Protein AF-A0A0K1F2P4-F1 (afdb_monomer_lite)

pLDDT: mean 75.53, std 18.27, range [27.52, 98.56]

Foldseek 3Di:
DLLVVLHADEEEAEAPPQDPVNLVVVQVVNVVNVHGYHYDYPVQCVQCVVVPPAPPDDADADPQPLLFHPVFDDHPDPDDTPVNQLVQQLCLLPDCPVLQVVQFDDPFQCADDDDDGNCCRAAVLLADCPVVGSPVVLRQKGFNDWDWAAQPPDDPDIWIWTWIDDDLEIEIHTEDDPPPCVVVVCLVPPPPSLLSNLVVLLVVLVVCLVPRLVVPGAYEYEHAASRLQSLLSSLLSNVVVVSLVRHQAREYELYAAQQQDPCLVPDPVSRVCVVSLVSLLVSCVVRVRQEYEFEFLSQRNLGYDRSHRYHYHHQDLVQLVVLLPDCPDPPDPPCQLVNSCVRRNNRNVVNCVVSVPDSVSDPRSSCSRTRHSNSRRYGPPPD

Sequence (383 aa):
MARERRIAIYTFVLGGDVGDARHRELEAMSLDAGGKCCRGSQDDLAGYTGIMLGETVDYATDSNEDGISDPCSSEGRREVDSRTLAIFSALSYEDGTEAMRRSGFYKEIVGSPPEEKGEKYYFLDGASVKPGGSDDYVRDWVVAEYENIDVPPLIGARFSATVYVHGDDVVLAYRGTSEDPEWLNDLLGGLSNFTLEEPYAKLMALRAARMYAAPRRNVYITGHSLGGYLAQVGAAELIRSGCADKLRRCEYFNGMGLDYGRMSPSLPDQYQHASERELLSGWGARTGGLVLHRIFGDPVSLLGIHSGKIRLYAAADECVRHHKGIDYGAGDWALSAGALALVVGPEPILAAELYGIGWGGGLMTYMWSVHETDSFLHADLRS

Structure (mmCIF, N/CA/C/O backbone):
data_AF-A0A0K1F2P4-F1
#
_entry.id   AF-A0A0K1F2P4-F1
#
loop_
_atom_site.group_PDB
_atom_site.id
_atom_site.type_symbol
_atom_site.label_atom_id
_atom_site.label_alt_id
_atom_site.label_comp_id
_atom_site.label_asym_id
_atom_site.label_entity_id
_atom_site.label_seq_id
_atom_site.pdbx_PDB_ins_code
_atom_site.Cartn_x
_atom_site.Cartn_y
_atom_site.Cartn_z
_atom_site.occupancy
_atom_site.B_iso_or_equiv
_atom_site.auth_seq_id
_atom_site.auth_comp_id
_atom_site.auth_asym_id
_atom_site.auth_atom_id
_atom_site.pdbx_PDB_model_num
ATOM 1 N N . MET A 1 1 ? 18.814 -37.267 -8.571 1.00 56.12 1 MET A N 1
ATOM 2 C CA . MET A 1 1 ? 17.898 -37.030 -7.430 1.00 56.12 1 MET A CA 1
ATOM 3 C C . MET A 1 1 ? 17.205 -35.662 -7.466 1.00 56.12 1 MET A C 1
ATOM 5 O O . MET A 1 1 ? 15.983 -35.657 -7.458 1.00 56.12 1 MET A O 1
ATOM 9 N N . ALA A 1 2 ? 17.906 -34.515 -7.522 1.00 60.84 2 ALA A N 1
ATOM 10 C CA . ALA A 1 2 ? 17.252 -33.188 -7.572 1.00 60.84 2 ALA A CA 1
ATOM 11 C C . ALA A 1 2 ? 16.439 -32.965 -8.866 1.00 60.84 2 ALA A C 1
ATOM 13 O O . ALA A 1 2 ? 15.245 -32.682 -8.807 1.00 60.84 2 ALA A O 1
ATOM 14 N N . ARG A 1 3 ? 17.048 -33.238 -10.028 1.00 55.31 3 ARG A N 1
ATOM 15 C CA . ARG A 1 3 ? 16.399 -33.167 -11.349 1.00 55.31 3 ARG A CA 1
ATOM 16 C C . ARG A 1 3 ? 15.158 -34.060 -11.471 1.00 55.31 3 ARG A C 1
ATOM 18 O O . ARG A 1 3 ? 14.129 -33.639 -11.983 1.00 55.31 3 ARG A O 1
ATOM 25 N N . GLU A 1 4 ? 15.231 -35.283 -10.948 1.00 68.62 4 GLU A N 1
ATOM 26 C CA . GLU A 1 4 ? 14.116 -36.250 -10.945 1.00 68.62 4 GLU A CA 1
ATOM 27 C C . GLU A 1 4 ? 12.945 -35.793 -10.063 1.00 68.62 4 GLU A C 1
ATOM 29 O O . GLU A 1 4 ? 11.807 -36.188 -10.295 1.00 68.62 4 GLU A O 1
ATOM 34 N N . ARG A 1 5 ? 13.219 -34.940 -9.069 1.00 68.69 5 ARG A N 1
ATOM 35 C CA . ARG A 1 5 ? 12.223 -34.330 -8.179 1.00 68.69 5 ARG A CA 1
ATOM 36 C C . ARG A 1 5 ? 11.827 -32.911 -8.600 1.00 68.69 5 ARG A C 1
ATOM 38 O O . ARG A 1 5 ? 11.120 -32.258 -7.845 1.00 68.69 5 ARG A O 1
ATOM 45 N N . ARG A 1 6 ? 12.260 -32.449 -9.783 1.00 72.44 6 ARG A N 1
ATOM 46 C CA . ARG A 1 6 ? 12.026 -31.087 -10.307 1.00 72.44 6 ARG A CA 1
ATOM 47 C C . ARG A 1 6 ? 12.511 -29.969 -9.370 1.00 72.44 6 ARG A C 1
ATOM 49 O O . ARG A 1 6 ? 11.897 -28.914 -9.294 1.00 72.44 6 ARG A O 1
ATOM 56 N N . ILE A 1 7 ? 13.614 -30.197 -8.662 1.00 59.91 7 ILE A N 1
ATOM 57 C CA . ILE A 1 7 ? 14.232 -29.195 -7.786 1.00 59.91 7 ILE A CA 1
ATOM 58 C C . ILE A 1 7 ? 15.403 -28.554 -8.534 1.00 59.91 7 ILE A C 1
ATOM 60 O O . ILE A 1 7 ? 16.379 -29.246 -8.832 1.00 59.91 7 ILE A O 1
ATOM 64 N N . ALA A 1 8 ? 15.311 -27.248 -8.799 1.00 65.44 8 ALA A N 1
ATOM 65 C CA . ALA A 1 8 ? 16.404 -26.450 -9.352 1.00 65.44 8 ALA A CA 1
ATOM 66 C C . ALA A 1 8 ? 17.358 -25.989 -8.241 1.00 65.44 8 ALA A C 1
ATOM 68 O O . ALA A 1 8 ? 16.919 -25.553 -7.178 1.00 65.44 8 ALA A O 1
ATOM 69 N N . ILE A 1 9 ? 18.669 -26.082 -8.482 1.00 68.00 9 ILE A N 1
ATOM 70 C CA . ILE A 1 9 ? 19.700 -25.690 -7.510 1.00 68.00 9 ILE A CA 1
ATOM 71 C C . ILE A 1 9 ? 20.445 -24.469 -8.038 1.00 68.00 9 ILE A C 1
ATOM 73 O O . ILE A 1 9 ? 21.144 -24.555 -9.044 1.00 68.00 9 ILE A O 1
ATOM 77 N N . TYR A 1 10 ? 20.329 -23.348 -7.329 1.00 69.94 10 TYR A N 1
ATOM 78 C CA . TYR A 1 10 ? 21.096 -22.134 -7.597 1.00 69.94 10 TYR A CA 1
ATOM 79 C C . TYR A 1 10 ? 22.286 -22.053 -6.644 1.00 69.94 10 TYR A C 1
ATOM 81 O O . TYR A 1 10 ? 22.150 -22.320 -5.450 1.00 69.94 10 TYR A O 1
ATOM 89 N N . THR A 1 11 ? 23.471 -21.725 -7.155 1.00 74.12 11 THR A N 1
ATOM 90 C CA . THR A 1 11 ? 24.699 -21.693 -6.349 1.00 74.12 11 THR A CA 1
ATOM 91 C C . THR A 1 11 ? 25.454 -20.390 -6.540 1.00 74.12 11 THR A C 1
ATOM 93 O O . THR A 1 11 ? 25.727 -19.972 -7.660 1.00 74.12 11 THR A O 1
ATOM 96 N N . PHE A 1 12 ? 25.803 -19.757 -5.422 1.00 72.25 12 PHE A N 1
ATOM 97 C CA . PHE A 1 12 ? 26.573 -18.521 -5.382 1.00 72.25 12 PHE A CA 1
ATOM 98 C C . PHE A 1 12 ? 27.922 -18.819 -4.739 1.00 72.25 12 PHE A C 1
ATOM 100 O O . PHE A 1 12 ? 28.003 -19.141 -3.553 1.00 72.25 12 PHE A O 1
ATOM 107 N N . VAL A 1 13 ? 28.981 -18.768 -5.541 1.00 71.69 13 VAL A N 1
ATOM 108 C CA . VAL A 1 13 ? 30.354 -19.011 -5.097 1.00 71.69 13 VAL A CA 1
ATOM 109 C C . VAL A 1 13 ? 30.987 -17.673 -4.748 1.00 71.69 13 VAL A C 1
ATOM 111 O O . VAL A 1 13 ? 31.185 -16.838 -5.631 1.00 71.69 13 VAL A O 1
ATOM 114 N N . LEU A 1 14 ? 31.286 -17.476 -3.463 1.00 68.75 14 LEU A N 1
ATOM 115 C CA . LEU A 1 14 ? 31.708 -16.185 -2.926 1.00 68.75 14 LEU A CA 1
ATOM 116 C C . LEU A 1 14 ? 33.140 -16.205 -2.423 1.00 68.75 14 LEU A C 1
ATOM 118 O O . LEU A 1 14 ? 33.539 -17.106 -1.686 1.00 68.75 14 LEU A O 1
ATOM 122 N N . GLY A 1 15 ? 33.875 -15.157 -2.788 1.00 62.34 15 GLY A N 1
ATOM 123 C CA . GLY A 1 15 ? 35.246 -14.940 -2.342 1.00 62.34 15 GLY A CA 1
ATOM 124 C C . GLY A 1 15 ? 36.280 -15.796 -3.081 1.00 62.34 15 GLY A C 1
ATOM 125 O O . GLY A 1 15 ? 35.965 -16.673 -3.888 1.00 62.34 15 GLY A O 1
ATOM 126 N N . GLY A 1 16 ? 37.555 -15.506 -2.818 1.00 63.25 16 GLY A N 1
ATOM 127 C CA . GLY A 1 16 ? 38.694 -16.177 -3.457 1.00 63.25 16 GLY A CA 1
ATOM 128 C C . GLY A 1 16 ? 39.002 -17.577 -2.914 1.00 63.25 16 GLY A C 1
ATOM 129 O O . GLY A 1 16 ? 39.825 -18.281 -3.494 1.00 63.25 16 GLY A O 1
ATOM 130 N N . ASP A 1 17 ? 38.342 -17.996 -1.832 1.00 66.75 17 ASP A N 1
ATOM 131 C CA . ASP A 1 17 ? 38.653 -19.241 -1.115 1.00 66.75 17 ASP A CA 1
ATOM 132 C C . ASP A 1 17 ? 38.152 -20.502 -1.837 1.00 66.75 17 ASP A C 1
ATOM 134 O O . ASP A 1 17 ? 38.602 -21.620 -1.564 1.00 66.75 17 ASP A O 1
ATOM 138 N N . VAL A 1 18 ? 37.235 -20.346 -2.798 1.00 71.44 18 VAL A N 1
ATOM 139 C CA . VAL A 1 18 ? 36.788 -21.444 -3.658 1.00 71.44 18 VAL A CA 1
ATOM 140 C C . VAL A 1 18 ? 37.646 -21.477 -4.918 1.00 71.44 18 VAL A C 1
ATOM 142 O O . VAL A 1 18 ? 37.437 -20.725 -5.871 1.00 71.44 18 VAL A O 1
ATOM 145 N N . GLY A 1 19 ? 38.618 -22.389 -4.921 1.00 75.88 19 GLY A N 1
ATOM 146 C CA . GLY A 1 19 ? 39.468 -22.637 -6.083 1.00 75.88 19 GLY A CA 1
ATOM 147 C C . GLY A 1 19 ? 38.680 -23.112 -7.311 1.00 75.88 19 GLY A C 1
ATOM 148 O O . GLY A 1 19 ? 37.626 -23.741 -7.201 1.00 75.88 19 GLY A O 1
ATOM 149 N N . ASP A 1 20 ? 39.230 -22.867 -8.502 1.00 79.62 20 ASP A N 1
ATOM 150 C CA . ASP A 1 20 ? 38.546 -23.068 -9.792 1.00 79.62 20 ASP A CA 1
ATOM 151 C C . ASP A 1 20 ? 38.075 -24.503 -10.061 1.00 79.62 20 ASP A C 1
ATOM 153 O O . ASP A 1 20 ? 37.143 -24.726 -10.833 1.00 79.62 20 ASP A O 1
ATOM 157 N N . ALA A 1 21 ? 38.730 -25.498 -9.460 1.00 84.00 21 ALA A N 1
ATOM 158 C CA . ALA A 1 21 ? 38.289 -26.888 -9.547 1.00 84.00 21 ALA A CA 1
ATOM 159 C C . ALA A 1 21 ? 36.949 -27.089 -8.824 1.00 84.00 21 ALA A C 1
ATOM 161 O O . ALA A 1 21 ? 36.008 -27.625 -9.400 1.00 84.00 21 ALA A O 1
ATOM 162 N N . ARG A 1 22 ? 36.834 -26.565 -7.599 1.00 81.25 22 ARG A N 1
ATOM 163 C CA . ARG A 1 22 ? 35.622 -26.671 -6.783 1.00 81.25 22 ARG A CA 1
ATOM 164 C C . ARG A 1 22 ? 34.491 -25.795 -7.324 1.00 81.25 22 ARG A C 1
ATOM 166 O O . ARG A 1 22 ? 33.339 -26.203 -7.269 1.00 81.25 22 ARG A O 1
ATOM 173 N N . HIS A 1 23 ? 34.808 -24.636 -7.904 1.00 79.88 23 HIS A N 1
ATOM 174 C CA . HIS A 1 23 ? 33.816 -23.835 -8.628 1.00 79.88 23 HIS A CA 1
ATOM 175 C C . HIS A 1 23 ? 33.177 -24.631 -9.773 1.00 79.88 23 HIS A C 1
ATOM 177 O O . HIS A 1 23 ? 31.959 -24.683 -9.874 1.00 79.88 23 HIS A O 1
ATOM 183 N N . ARG A 1 24 ? 33.991 -25.283 -10.614 1.00 83.38 24 ARG A N 1
ATOM 184 C CA . ARG A 1 24 ? 33.490 -26.081 -11.745 1.00 83.38 24 ARG A CA 1
ATOM 185 C C . ARG A 1 24 ? 32.630 -27.264 -11.304 1.00 83.38 24 ARG A C 1
ATOM 187 O O . ARG A 1 24 ? 31.667 -27.596 -11.986 1.00 83.38 24 ARG A O 1
ATOM 194 N N . GLU A 1 25 ? 32.954 -27.883 -10.171 1.00 87.31 25 GLU A N 1
ATOM 195 C CA . GLU A 1 25 ? 32.115 -28.933 -9.579 1.00 87.31 25 GLU A CA 1
ATOM 196 C C . GLU A 1 25 ? 30.745 -28.391 -9.152 1.00 87.31 25 GLU A C 1
ATOM 198 O O . GLU A 1 25 ? 29.719 -28.975 -9.497 1.00 87.31 25 GLU A O 1
ATOM 203 N N . LEU A 1 26 ? 30.723 -27.253 -8.453 1.00 81.94 26 LEU A N 1
ATOM 204 C CA . LEU A 1 26 ? 29.487 -26.605 -8.011 1.00 81.94 26 LEU A CA 1
ATOM 205 C C . LEU A 1 26 ? 28.633 -26.149 -9.200 1.00 81.94 26 LEU A C 1
ATOM 207 O O . LEU A 1 26 ? 27.436 -26.415 -9.229 1.00 81.94 26 LEU A O 1
ATOM 211 N N . GLU A 1 27 ? 29.258 -25.553 -10.212 1.00 83.00 27 GLU A N 1
ATOM 212 C CA . GLU A 1 27 ? 28.601 -25.134 -11.448 1.00 83.00 27 GLU A CA 1
ATOM 213 C C . GLU A 1 27 ? 27.950 -26.308 -12.182 1.00 83.00 27 GLU A C 1
ATOM 215 O O . GLU A 1 27 ? 26.775 -26.238 -12.545 1.00 83.00 27 GLU A O 1
ATOM 220 N N . ALA A 1 28 ? 28.671 -27.421 -12.336 1.00 85.81 28 ALA A N 1
ATOM 221 C CA . ALA A 1 28 ? 28.128 -28.621 -12.962 1.00 85.81 28 ALA A CA 1
ATOM 222 C C . ALA A 1 28 ? 26.924 -29.183 -12.188 1.00 85.81 28 ALA A C 1
ATOM 224 O O . ALA A 1 28 ? 25.943 -29.602 -12.802 1.00 85.81 28 ALA A O 1
ATOM 225 N N . MET A 1 29 ? 26.965 -29.156 -10.852 1.00 83.69 29 MET A N 1
ATOM 226 C CA . MET A 1 29 ? 25.852 -29.604 -10.010 1.00 83.69 29 MET A CA 1
ATOM 227 C C . MET A 1 29 ? 24.610 -28.717 -10.153 1.00 83.69 29 MET A C 1
ATOM 229 O O . MET A 1 29 ? 23.500 -29.241 -10.269 1.00 83.69 29 MET A O 1
ATOM 233 N N . SER A 1 30 ? 24.778 -27.392 -10.154 1.00 76.88 30 SER A N 1
ATOM 234 C CA . SER A 1 30 ? 23.670 -26.445 -10.333 1.00 76.88 30 SER A CA 1
ATOM 235 C C . SER A 1 30 ? 23.017 -26.613 -11.703 1.00 76.88 30 SER A C 1
ATOM 237 O O . SER A 1 30 ? 21.793 -26.702 -11.798 1.00 76.88 30 SER A O 1
ATOM 239 N N . LEU A 1 31 ? 23.834 -26.715 -12.757 1.00 75.62 31 LEU A N 1
ATOM 240 C CA . LEU A 1 31 ? 23.361 -26.858 -14.134 1.00 75.62 31 LEU A CA 1
ATOM 241 C C . LEU A 1 31 ? 22.673 -28.209 -14.374 1.00 75.62 31 LEU A C 1
ATOM 243 O O . LEU A 1 31 ? 21.629 -28.247 -15.024 1.00 75.62 31 LEU A O 1
ATOM 247 N N . ASP A 1 32 ? 23.190 -29.311 -13.818 1.00 82.69 32 ASP A N 1
ATOM 248 C CA . ASP A 1 32 ? 22.543 -30.628 -13.938 1.00 82.69 32 ASP A CA 1
ATOM 249 C C . ASP A 1 32 ? 21.179 -30.674 -13.228 1.00 82.69 32 ASP A C 1
ATOM 251 O O . ASP A 1 32 ? 20.247 -31.338 -13.687 1.00 82.69 32 ASP A O 1
ATOM 255 N N . ALA A 1 33 ? 21.013 -29.904 -12.150 1.00 79.56 33 ALA A N 1
ATOM 256 C CA . ALA A 1 33 ? 19.725 -29.727 -11.484 1.00 79.56 33 ALA A CA 1
ATOM 257 C C . ALA A 1 33 ? 18.775 -28.752 -12.212 1.00 79.56 33 ALA A C 1
ATOM 259 O O . ALA A 1 33 ? 17.640 -28.584 -11.776 1.00 79.56 33 ALA A O 1
ATOM 260 N N . GLY A 1 34 ? 19.201 -28.120 -13.311 1.00 68.44 34 GLY A N 1
ATOM 261 C CA . GLY A 1 34 ? 18.414 -27.122 -14.042 1.00 68.44 34 GLY A CA 1
ATOM 262 C C . GLY A 1 34 ? 18.409 -25.725 -13.408 1.00 68.44 3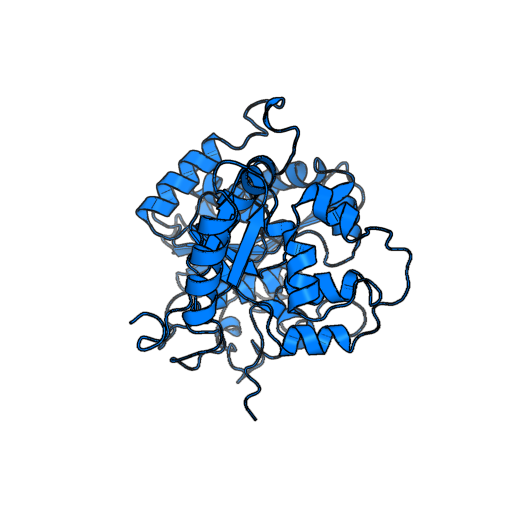4 GLY A C 1
ATOM 263 O O . GLY A 1 34 ? 17.557 -24.912 -13.753 1.00 68.44 34 GLY A O 1
ATOM 264 N N . GLY A 1 35 ? 19.325 -25.445 -12.477 1.00 71.00 35 GLY A N 1
ATOM 265 C CA . GLY A 1 35 ? 19.544 -24.111 -11.912 1.00 71.00 35 GLY A CA 1
ATOM 266 C C . GLY A 1 35 ? 20.753 -23.397 -12.527 1.00 71.00 35 GLY A C 1
ATOM 267 O O . GLY A 1 35 ? 21.210 -23.746 -13.615 1.00 71.00 35 GLY A O 1
ATOM 268 N N . LYS A 1 36 ? 21.270 -22.364 -11.848 1.00 68.69 36 LYS A N 1
ATOM 269 C CA . LYS A 1 36 ? 22.400 -21.533 -12.315 1.00 68.69 36 LYS A CA 1
ATOM 270 C C . LYS A 1 36 ? 23.494 -21.427 -11.254 1.00 68.69 36 LYS A C 1
ATOM 272 O O . LYS A 1 36 ? 23.206 -21.481 -10.060 1.00 68.69 36 LYS A O 1
ATOM 277 N N . CYS A 1 37 ? 24.734 -21.225 -11.690 1.00 66.75 37 CYS A N 1
ATOM 278 C CA . CYS A 1 37 ? 25.862 -20.947 -10.806 1.00 66.75 37 CYS A CA 1
ATOM 279 C C . CYS A 1 37 ? 26.459 -19.575 -11.124 1.00 66.75 37 CYS A C 1
ATOM 281 O O . CYS A 1 37 ? 26.753 -19.280 -12.281 1.00 66.75 37 CYS A O 1
ATOM 283 N N . CYS A 1 38 ? 26.637 -18.752 -10.094 1.00 63.78 38 CYS A N 1
ATOM 284 C CA . CYS A 1 38 ? 27.176 -17.400 -10.190 1.00 63.78 38 CYS A CA 1
ATOM 285 C C . CYS A 1 38 ? 28.412 -17.278 -9.290 1.00 63.78 38 CYS A C 1
ATOM 287 O O . CYS A 1 38 ? 28.400 -17.741 -8.148 1.00 63.78 38 CYS A O 1
ATOM 289 N N . ARG A 1 39 ? 29.473 -16.629 -9.782 1.00 70.19 39 ARG A N 1
ATOM 290 C CA . ARG A 1 39 ? 30.704 -16.361 -9.021 1.00 70.19 39 ARG A CA 1
ATOM 291 C C . ARG A 1 39 ? 30.813 -14.869 -8.731 1.00 70.19 39 ARG A C 1
ATOM 293 O O . ARG A 1 39 ? 30.741 -14.075 -9.663 1.00 70.19 39 ARG A O 1
ATOM 300 N N . GLY A 1 40 ? 31.007 -14.507 -7.467 1.00 61.03 40 GLY A N 1
ATOM 301 C CA . GLY A 1 40 ? 31.125 -13.116 -7.020 1.00 61.03 40 GLY A CA 1
ATOM 302 C C . GLY A 1 40 ? 32.152 -12.947 -5.901 1.00 61.03 40 GLY A C 1
ATOM 303 O O . GLY A 1 40 ? 32.625 -13.923 -5.312 1.00 61.03 40 GLY A O 1
ATOM 304 N N . SER A 1 41 ? 32.528 -11.707 -5.605 1.00 59.34 41 SER A N 1
ATOM 305 C CA . SER A 1 41 ? 33.348 -11.382 -4.439 1.00 59.34 41 SER A CA 1
ATOM 306 C C . SER A 1 41 ? 32.487 -11.306 -3.171 1.00 59.34 41 SER A C 1
ATOM 308 O O . SER A 1 41 ? 31.267 -11.164 -3.225 1.00 59.34 41 SER A O 1
ATOM 310 N N . GLN A 1 42 ? 33.114 -11.439 -2.001 1.00 53.16 42 GLN A N 1
ATOM 311 C CA . GLN A 1 42 ? 32.410 -11.352 -0.717 1.00 53.16 42 GLN A CA 1
ATOM 312 C C . GLN A 1 42 ? 31.830 -9.945 -0.473 1.00 53.16 42 GLN A C 1
ATOM 314 O O . GLN A 1 42 ? 30.788 -9.819 0.169 1.00 53.16 42 GLN A O 1
ATOM 319 N N . ASP A 1 43 ? 32.459 -8.922 -1.059 1.00 53.69 43 ASP A N 1
ATOM 320 C CA . ASP A 1 43 ? 31.997 -7.531 -1.042 1.00 53.69 43 ASP A CA 1
ATOM 321 C C . ASP A 1 43 ? 30.762 -7.323 -1.926 1.00 53.69 43 ASP A C 1
ATOM 323 O O . ASP A 1 43 ? 29.933 -6.464 -1.628 1.00 53.69 43 ASP A O 1
ATOM 327 N N . ASP A 1 44 ? 30.581 -8.157 -2.957 1.00 51.56 44 ASP A N 1
ATOM 328 C CA . ASP A 1 44 ? 29.376 -8.116 -3.778 1.00 51.56 44 ASP A CA 1
ATOM 329 C C . ASP A 1 44 ? 28.162 -8.556 -2.953 1.00 51.56 44 ASP A C 1
ATOM 331 O O . ASP A 1 44 ? 27.117 -7.932 -3.049 1.00 51.56 44 ASP A O 1
ATOM 335 N N . LEU A 1 45 ? 28.271 -9.566 -2.076 1.00 45.31 45 LEU A N 1
ATOM 336 C CA . LEU A 1 45 ? 27.092 -10.183 -1.450 1.00 45.31 45 LEU A CA 1
ATOM 337 C C . LEU A 1 45 ? 26.534 -9.475 -0.201 1.00 45.31 45 LEU A C 1
ATOM 339 O O . LEU A 1 45 ? 25.418 -9.793 0.219 1.00 45.31 45 LEU A O 1
ATOM 343 N N . ALA A 1 46 ? 27.259 -8.522 0.393 1.00 44.78 46 ALA A N 1
ATOM 344 C CA . ALA A 1 46 ? 26.789 -7.801 1.584 1.00 44.78 46 ALA A CA 1
ATOM 345 C C . ALA A 1 46 ? 25.469 -7.036 1.334 1.00 44.78 46 ALA A C 1
ATOM 347 O O . ALA A 1 46 ? 24.720 -6.790 2.277 1.00 44.78 46 ALA A O 1
ATOM 348 N N . GLY A 1 47 ? 25.155 -6.730 0.067 1.00 42.75 47 GLY A N 1
ATOM 349 C CA . GLY A 1 47 ? 23.876 -6.160 -0.370 1.00 42.75 47 GLY A CA 1
ATOM 350 C C . GLY A 1 47 ? 22.796 -7.169 -0.801 1.00 42.75 47 GLY A C 1
ATOM 351 O O . GLY A 1 47 ? 21.672 -6.752 -1.049 1.00 42.75 47 GLY A O 1
ATOM 352 N N . TYR A 1 48 ? 23.086 -8.476 -0.888 1.00 44.03 48 TYR A N 1
ATOM 353 C CA . TYR A 1 48 ? 22.147 -9.486 -1.421 1.00 44.03 48 TYR A CA 1
ATOM 354 C C . TYR A 1 48 ? 21.646 -10.496 -0.380 1.00 44.03 48 TYR A C 1
ATOM 356 O O . TYR A 1 48 ? 20.770 -11.308 -0.680 1.00 44.03 48 TYR A O 1
ATOM 364 N N . THR A 1 49 ? 22.137 -10.462 0.861 1.00 40.34 49 THR A N 1
ATOM 365 C CA . THR A 1 49 ? 21.605 -11.319 1.938 1.00 40.34 49 THR A CA 1
ATOM 366 C C . THR A 1 49 ? 20.140 -11.007 2.269 1.00 40.34 49 THR A C 1
ATOM 368 O O . THR A 1 49 ? 19.425 -11.905 2.706 1.00 40.34 49 THR A O 1
ATOM 371 N N . GLY A 1 50 ? 19.661 -9.790 1.978 1.00 41.47 50 GLY A N 1
ATOM 372 C CA . GLY A 1 50 ? 18.237 -9.434 2.041 1.00 41.47 50 GLY A CA 1
ATOM 373 C C . GLY A 1 50 ? 17.384 -9.990 0.889 1.00 41.47 50 GLY A C 1
ATOM 374 O O . GLY A 1 50 ? 16.184 -10.170 1.061 1.00 41.47 50 GLY A O 1
ATOM 375 N N . ILE A 1 51 ? 17.996 -10.317 -0.257 1.00 41.81 51 ILE A N 1
ATOM 376 C CA . ILE A 1 51 ? 17.315 -10.799 -1.477 1.00 41.81 51 ILE A CA 1
ATOM 377 C C . ILE A 1 51 ? 17.070 -12.320 -1.412 1.00 41.81 51 ILE A C 1
ATOM 379 O O . ILE A 1 51 ? 16.123 -12.836 -1.994 1.00 41.81 51 ILE A O 1
ATOM 383 N N . MET A 1 52 ? 17.898 -13.049 -0.657 1.00 38.00 52 MET A N 1
ATOM 384 C CA . MET A 1 52 ? 17.944 -14.520 -0.658 1.00 38.00 52 MET A CA 1
ATOM 385 C C . MET A 1 52 ? 17.153 -15.190 0.480 1.00 38.00 52 MET A C 1
ATOM 387 O O . MET A 1 52 ? 17.165 -16.415 0.588 1.00 38.00 52 MET A O 1
ATOM 391 N N . LEU A 1 53 ? 16.496 -14.413 1.350 1.00 41.50 53 LEU A N 1
ATOM 392 C CA . LEU A 1 53 ? 15.765 -14.920 2.526 1.00 41.50 53 LEU A CA 1
ATOM 393 C C . LEU A 1 53 ? 14.233 -14.786 2.421 1.00 41.50 53 LEU A C 1
ATOM 395 O O . LEU A 1 53 ? 13.529 -15.139 3.367 1.00 41.50 53 LEU A O 1
ATOM 399 N N . GLY A 1 54 ? 13.705 -14.314 1.287 1.00 39.72 54 GLY A N 1
ATOM 400 C CA . GLY A 1 54 ? 12.275 -14.397 0.979 1.00 39.72 54 GLY A CA 1
ATOM 401 C C . GLY A 1 54 ? 11.900 -15.798 0.486 1.00 39.72 54 GLY A C 1
ATOM 402 O O . GLY A 1 54 ? 12.657 -16.410 -0.266 1.00 39.72 54 GLY A O 1
ATOM 403 N N . GLU A 1 55 ? 10.738 -16.321 0.892 1.00 35.47 55 GLU A N 1
ATOM 404 C CA . GLU A 1 55 ? 10.166 -17.514 0.251 1.00 35.47 55 GLU A CA 1
ATOM 405 C C . GLU A 1 55 ? 10.043 -17.253 -1.259 1.00 35.47 55 GLU A C 1
ATOM 407 O O . GLU A 1 55 ? 9.317 -16.355 -1.683 1.00 35.47 55 GLU A O 1
ATOM 412 N N . THR A 1 56 ? 10.762 -18.027 -2.074 1.00 34.56 56 THR A N 1
ATOM 413 C CA . THR A 1 56 ? 10.555 -18.083 -3.524 1.00 34.56 56 THR A CA 1
ATOM 414 C C . THR A 1 56 ? 9.261 -18.857 -3.771 1.00 34.56 56 THR A C 1
ATOM 416 O O . THR A 1 56 ? 9.236 -20.074 -3.584 1.00 34.56 56 THR A O 1
ATOM 419 N N . VAL A 1 57 ? 8.177 -18.162 -4.120 1.00 38.75 57 VAL A N 1
ATOM 420 C CA . VAL A 1 57 ? 6.880 -18.786 -4.423 1.00 38.75 57 VAL A CA 1
ATOM 421 C C . VAL A 1 57 ? 6.741 -18.963 -5.935 1.00 38.75 57 VAL A C 1
ATOM 423 O O . VAL A 1 57 ? 7.079 -18.064 -6.692 1.00 38.75 57 VAL A O 1
ATOM 426 N N . ASP A 1 58 ? 6.294 -20.146 -6.359 1.00 36.59 58 ASP A N 1
ATOM 427 C CA . ASP A 1 58 ? 6.089 -20.541 -7.759 1.00 36.59 58 ASP A CA 1
ATOM 428 C C . ASP A 1 58 ? 5.036 -19.650 -8.460 1.00 36.59 58 ASP A C 1
ATOM 430 O O . ASP A 1 58 ? 3.990 -19.344 -7.891 1.00 36.59 58 ASP A O 1
ATOM 434 N N . TYR A 1 59 ? 5.329 -19.219 -9.690 1.00 45.97 59 TYR A N 1
ATOM 435 C CA . TYR A 1 59 ? 4.866 -17.957 -10.295 1.00 45.97 59 TYR A CA 1
ATOM 436 C C . TYR A 1 59 ? 3.726 -18.093 -11.333 1.00 45.97 59 TYR A C 1
ATOM 438 O O . TYR A 1 59 ? 3.573 -17.212 -12.174 1.00 45.97 59 TYR A O 1
ATOM 446 N N . ALA A 1 60 ? 2.950 -19.186 -11.351 1.00 41.34 60 ALA A N 1
ATOM 447 C CA . ALA A 1 60 ? 2.034 -19.454 -12.478 1.00 41.34 60 ALA A CA 1
ATOM 448 C C . ALA A 1 60 ? 0.712 -20.198 -12.167 1.00 41.34 60 ALA A C 1
ATOM 450 O O . ALA A 1 60 ? 0.098 -20.724 -13.103 1.00 41.34 60 ALA A O 1
ATOM 451 N N . THR A 1 61 ? 0.247 -20.270 -10.910 1.00 45.84 61 THR A N 1
ATOM 452 C CA . THR A 1 61 ? -1.021 -20.972 -10.592 1.00 45.84 61 THR A CA 1
ATOM 453 C C . THR A 1 61 ? -1.922 -20.202 -9.618 1.00 45.84 61 THR A C 1
ATOM 455 O O . THR A 1 61 ? -1.435 -19.692 -8.611 1.00 45.84 61 THR A O 1
ATOM 458 N N . ASP A 1 62 ? -3.212 -20.138 -9.978 1.00 50.47 62 ASP A N 1
ATOM 459 C CA . ASP A 1 62 ? -4.413 -19.757 -9.209 1.00 50.47 62 ASP A CA 1
ATOM 460 C C . ASP A 1 62 ? -5.356 -20.991 -9.131 1.00 50.47 62 ASP A C 1
ATOM 462 O O . ASP A 1 62 ? -6.376 -21.086 -9.802 1.00 50.47 62 ASP A O 1
ATOM 466 N N . SER A 1 63 ? -4.917 -22.022 -8.406 1.00 43.06 63 SER A N 1
ATOM 467 C CA . SER A 1 63 ? -5.662 -23.162 -7.842 1.00 43.06 63 SER A CA 1
ATOM 468 C C . SER A 1 63 ? -7.088 -22.889 -7.341 1.00 43.06 63 SER A C 1
ATOM 470 O O . SER A 1 63 ? -7.802 -23.876 -7.162 1.00 43.06 63 SER A O 1
ATOM 472 N N . ASN A 1 64 ? -7.485 -21.645 -7.053 1.00 44.88 64 ASN A N 1
ATOM 473 C CA . ASN A 1 64 ? -8.765 -21.322 -6.416 1.00 44.88 64 ASN A CA 1
ATOM 474 C C . ASN A 1 64 ? -9.675 -20.369 -7.234 1.00 44.88 64 ASN A C 1
ATOM 476 O O . ASN A 1 64 ? -10.853 -20.206 -6.907 1.00 44.88 64 ASN A O 1
ATOM 480 N N . GLU A 1 65 ? -9.146 -19.867 -8.353 1.00 40.88 65 GLU A N 1
ATOM 481 C CA . GLU A 1 65 ? -9.817 -19.106 -9.415 1.00 40.88 65 GLU A CA 1
ATOM 482 C C . GLU A 1 65 ? -10.359 -17.720 -8.994 1.00 40.88 65 GLU A C 1
ATOM 484 O O . GLU A 1 65 ? -11.423 -17.302 -9.459 1.00 40.88 65 GLU A O 1
ATOM 489 N N . ASP A 1 66 ? -9.647 -16.974 -8.138 1.00 37.75 66 ASP A N 1
ATOM 490 C CA . ASP A 1 66 ? -10.084 -15.654 -7.644 1.00 37.75 66 ASP A CA 1
ATOM 491 C C . ASP A 1 66 ? -9.266 -14.438 -8.133 1.00 37.75 66 ASP A C 1
ATOM 493 O O . ASP A 1 66 ? -9.441 -13.308 -7.644 1.00 37.75 66 ASP A O 1
ATOM 497 N N . GLY A 1 67 ? -8.412 -14.659 -9.135 1.00 36.41 67 GLY A N 1
ATOM 498 C CA . GLY A 1 67 ? -7.789 -13.601 -9.928 1.00 36.41 67 GLY A CA 1
ATOM 499 C C . GLY A 1 67 ? -6.537 -12.991 -9.305 1.00 36.41 67 GLY A C 1
ATOM 500 O O . GLY A 1 67 ? -6.053 -11.967 -9.789 1.00 36.41 67 GLY A O 1
ATOM 501 N N . ILE A 1 68 ? -5.995 -13.596 -8.249 1.00 48.81 68 ILE A N 1
ATOM 502 C CA . ILE A 1 68 ? -4.577 -13.484 -7.902 1.00 48.81 68 ILE A CA 1
ATOM 503 C C . ILE A 1 68 ? -3.982 -14.875 -8.014 1.00 48.81 68 ILE A C 1
ATOM 505 O O . ILE A 1 68 ? -4.674 -15.848 -7.757 1.00 48.81 68 ILE A O 1
ATOM 509 N N . SER A 1 69 ? -2.692 -15.001 -8.337 1.00 44.00 69 SER A N 1
ATOM 510 C CA . SER A 1 69 ? -2.010 -16.282 -8.111 1.00 44.00 69 SER A CA 1
ATOM 511 C C . SER A 1 69 ? -2.393 -16.808 -6.710 1.00 44.00 69 SER A C 1
ATOM 513 O O . SER A 1 69 ? -2.313 -15.987 -5.792 1.00 44.00 6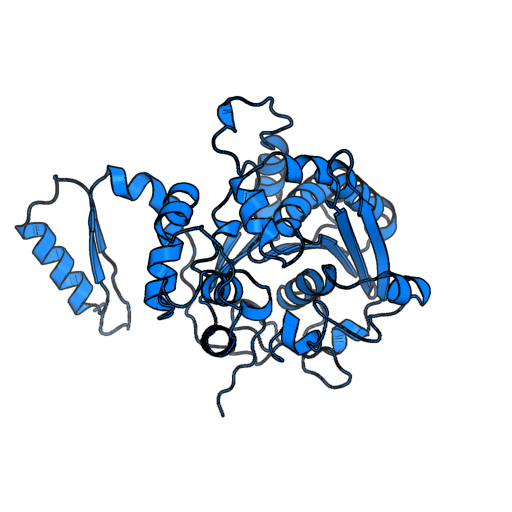9 SER A O 1
ATOM 515 N N . ASP A 1 70 ? -2.713 -18.100 -6.508 1.00 44.66 70 ASP A N 1
ATOM 516 C CA . ASP A 1 70 ? -2.327 -18.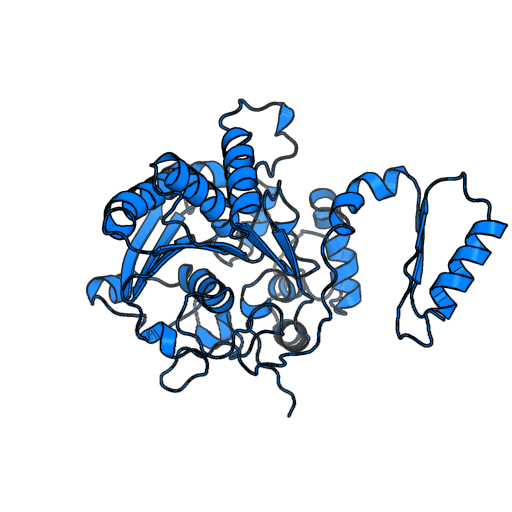861 -5.288 1.00 44.66 70 ASP A CA 1
ATOM 517 C C . ASP A 1 70 ? -2.106 -18.027 -4.022 1.00 44.66 70 ASP A C 1
ATOM 519 O O . ASP A 1 70 ? -2.934 -17.908 -3.118 1.00 44.66 70 ASP A O 1
ATOM 523 N N . PRO A 1 71 ? -0.919 -17.425 -3.949 1.00 39.91 71 PRO A N 1
ATOM 524 C CA . PRO A 1 71 ? -0.507 -16.472 -2.934 1.00 39.91 71 PRO A CA 1
ATOM 525 C C . PRO A 1 71 ? -1.497 -15.429 -2.385 1.00 39.91 71 PRO A C 1
ATOM 527 O O . PRO A 1 71 ? -1.266 -14.997 -1.251 1.00 39.91 71 PRO A O 1
ATOM 530 N N . CYS A 1 72 ? -2.505 -14.948 -3.117 1.00 40.00 72 CYS A N 1
ATOM 531 C CA . CYS A 1 72 ? -3.467 -13.970 -2.579 1.00 40.00 72 CYS A CA 1
ATOM 532 C C . CYS A 1 72 ? -4.923 -14.362 -2.825 1.00 40.00 72 CYS A C 1
ATOM 534 O O . CYS A 1 72 ? -5.809 -13.515 -2.683 1.00 40.00 72 CYS A O 1
ATOM 536 N N . SER A 1 73 ? -5.134 -15.633 -3.146 1.00 42.16 73 SER A N 1
ATOM 537 C CA . SER A 1 73 ? -6.443 -16.176 -3.387 1.00 42.16 73 SER A CA 1
ATOM 538 C C . SER A 1 73 ? -7.047 -16.762 -2.096 1.00 42.16 73 SER A C 1
ATOM 540 O O . SER A 1 73 ? -6.355 -17.392 -1.291 1.00 42.16 73 SER A O 1
ATOM 542 N N . SER A 1 74 ? -8.345 -16.561 -1.840 1.00 43.47 74 SER A N 1
ATOM 543 C CA . SER A 1 74 ? -9.127 -17.335 -0.870 1.00 43.47 74 SER A CA 1
ATOM 544 C C . SER A 1 74 ? -10.499 -17.753 -1.421 1.00 43.47 74 SER A C 1
ATOM 546 O O . SER A 1 74 ? -11.365 -16.924 -1.699 1.00 43.47 74 SER A O 1
ATOM 548 N N . GLU A 1 75 ? -10.724 -19.070 -1.511 1.00 34.53 75 GLU A N 1
ATOM 549 C CA . GLU A 1 75 ? -12.040 -19.639 -1.804 1.00 34.53 75 GLU A CA 1
ATOM 550 C C . GLU A 1 75 ? -13.036 -19.230 -0.714 1.00 34.53 75 GLU A C 1
ATOM 552 O O . GLU A 1 75 ? -12.852 -19.513 0.474 1.00 34.53 75 GLU A O 1
ATOM 557 N N . GLY A 1 76 ? -14.137 -18.598 -1.124 1.00 47.28 76 GLY A N 1
ATOM 558 C CA . GLY A 1 76 ? -15.241 -18.260 -0.227 1.00 47.28 76 GLY A CA 1
ATOM 559 C C . GLY A 1 76 ? -14.985 -17.007 0.612 1.00 47.28 76 GLY A C 1
ATOM 560 O O . GLY A 1 76 ? -15.014 -17.055 1.843 1.00 47.28 76 GLY A O 1
ATOM 561 N N . ARG A 1 77 ? -14.785 -15.862 -0.048 1.00 53.97 77 ARG A N 1
ATOM 562 C CA . ARG A 1 77 ? -14.521 -14.573 0.605 1.00 53.97 77 ARG A CA 1
ATOM 563 C C . ARG A 1 77 ? -15.706 -14.075 1.435 1.00 53.97 77 ARG A C 1
ATOM 565 O O . ARG A 1 77 ? -16.698 -13.561 0.923 1.00 53.97 77 ARG A O 1
ATOM 572 N N . ARG A 1 78 ? -15.581 -14.222 2.754 1.00 52.03 78 ARG A N 1
ATOM 573 C CA . ARG A 1 78 ? -16.390 -13.527 3.773 1.00 52.03 78 ARG A CA 1
ATOM 574 C C . ARG A 1 78 ? -15.558 -12.595 4.660 1.00 52.03 78 ARG A C 1
ATOM 576 O O . ARG A 1 78 ? -16.125 -11.956 5.537 1.00 52.03 78 ARG A O 1
ATOM 583 N N . GLU A 1 79 ? -14.246 -12.526 4.442 1.00 73.50 79 GLU A N 1
ATOM 584 C CA . GLU A 1 79 ? -13.296 -11.739 5.233 1.00 73.50 79 GLU A CA 1
ATOM 585 C C . GLU A 1 79 ? -12.377 -10.930 4.307 1.00 73.50 79 GLU A C 1
ATOM 587 O O . GLU A 1 79 ? -12.139 -11.322 3.166 1.00 73.50 79 GLU A O 1
ATOM 592 N N . VAL A 1 80 ? -11.855 -9.805 4.802 1.00 88.06 80 VAL A N 1
ATOM 593 C CA . VAL A 1 80 ? -10.881 -8.971 4.080 1.00 88.06 80 VAL A CA 1
ATOM 594 C C . VAL A 1 80 ? -9.565 -9.734 3.893 1.00 88.06 80 VAL A C 1
ATOM 596 O O . VAL A 1 80 ? -8.895 -10.092 4.870 1.00 88.06 80 VAL A O 1
ATOM 599 N N . ASP A 1 81 ? -9.178 -9.933 2.637 1.00 87.62 81 ASP A N 1
ATOM 600 C CA . ASP A 1 81 ? -7.957 -10.618 2.214 1.00 87.62 81 ASP A CA 1
ATOM 601 C C . ASP A 1 81 ? -6.951 -9.675 1.529 1.00 87.62 81 ASP A C 1
ATOM 603 O O . ASP A 1 81 ? -7.185 -8.473 1.383 1.00 87.62 81 ASP A O 1
ATOM 607 N N . SER A 1 82 ? -5.803 -10.224 1.117 1.00 88.12 82 SER A N 1
ATOM 608 C CA . SER A 1 82 ? -4.738 -9.457 0.462 1.00 88.12 82 SER A CA 1
ATOM 609 C C . SER A 1 82 ? -5.204 -8.812 -0.845 1.00 88.12 82 SER A C 1
ATOM 611 O O . SER A 1 82 ? -4.779 -7.699 -1.143 1.00 88.12 82 SER A O 1
ATOM 613 N N . ARG A 1 83 ? -6.118 -9.446 -1.598 1.00 86.69 83 ARG A N 1
ATOM 614 C CA . ARG A 1 83 ? -6.700 -8.835 -2.801 1.00 86.69 83 ARG A CA 1
ATOM 615 C C . ARG A 1 83 ? -7.499 -7.592 -2.485 1.00 86.69 83 ARG A C 1
ATOM 617 O O . ARG A 1 83 ? -7.323 -6.559 -3.121 1.00 86.69 83 ARG A O 1
ATOM 624 N N . THR A 1 84 ? -8.365 -7.699 -1.486 1.00 90.50 84 THR A N 1
ATOM 625 C CA . THR A 1 84 ? -9.205 -6.594 -1.038 1.00 90.50 84 THR A CA 1
ATOM 626 C C . THR A 1 84 ? -8.333 -5.406 -0.625 1.00 90.50 84 THR A C 1
ATOM 628 O O . THR A 1 84 ? -8.620 -4.265 -0.984 1.00 90.50 84 THR A O 1
ATOM 631 N N . LEU A 1 85 ? -7.225 -5.667 0.080 1.00 94.38 85 LEU A N 1
ATOM 632 C CA . LEU A 1 85 ? -6.265 -4.631 0.465 1.00 94.38 85 LEU A CA 1
ATOM 633 C C . LEU A 1 85 ? -5.504 -4.054 -0.733 1.00 94.38 85 LEU A C 1
ATOM 635 O O . LEU A 1 85 ? -5.336 -2.839 -0.787 1.00 94.38 85 LEU A O 1
ATOM 639 N N . ALA A 1 86 ? -5.117 -4.873 -1.714 1.00 91.81 86 ALA A N 1
ATOM 640 C CA . ALA A 1 86 ? -4.492 -4.395 -2.948 1.00 91.81 86 ALA A CA 1
ATOM 641 C C . ALA A 1 86 ? -5.420 -3.430 -3.703 1.00 91.81 86 ALA A C 1
ATOM 643 O O . ALA A 1 86 ? -5.014 -2.312 -4.021 1.00 91.81 86 ALA A O 1
ATOM 644 N N . ILE A 1 87 ? -6.691 -3.810 -3.888 1.00 91.50 87 ILE A N 1
ATOM 645 C CA . ILE A 1 87 ? -7.706 -2.974 -4.544 1.00 91.50 87 ILE A CA 1
ATOM 646 C C . ILE A 1 87 ? -7.876 -1.651 -3.793 1.00 91.50 87 ILE A C 1
ATOM 648 O O . ILE A 1 87 ? -7.821 -0.587 -4.402 1.00 91.50 87 ILE A O 1
ATOM 652 N N . PHE A 1 88 ? -8.036 -1.678 -2.466 1.00 95.25 88 PHE A N 1
ATOM 653 C CA . PHE A 1 88 ? -8.187 -0.441 -1.694 1.00 95.25 88 PHE A CA 1
ATOM 654 C C . PHE A 1 88 ? -6.916 0.410 -1.631 1.00 95.25 88 PHE A C 1
ATOM 656 O O . PHE A 1 88 ? -7.026 1.631 -1.505 1.00 95.25 88 PHE A O 1
ATOM 663 N N . SER A 1 89 ? -5.730 -0.195 -1.751 1.00 94.25 89 SER A N 1
ATOM 664 C CA . SER A 1 89 ? -4.477 0.549 -1.893 1.00 94.25 89 SER A CA 1
ATOM 665 C C . SER A 1 89 ? -4.433 1.318 -3.217 1.00 94.25 89 SER A C 1
ATOM 667 O O . SER A 1 89 ? -4.110 2.503 -3.205 1.00 94.25 89 SER A O 1
ATOM 669 N N . ALA A 1 90 ? -4.873 0.707 -4.321 1.00 91.31 90 ALA A N 1
ATOM 670 C CA . ALA A 1 90 ? -4.960 1.354 -5.629 1.00 91.31 90 ALA A CA 1
ATOM 671 C C . ALA A 1 90 ? -6.042 2.448 -5.649 1.00 91.31 90 ALA A C 1
ATOM 673 O O . ALA A 1 90 ? -5.786 3.597 -5.996 1.00 91.31 90 ALA A O 1
ATOM 674 N N . LEU A 1 91 ? -7.240 2.145 -5.141 1.00 92.12 91 LEU A N 1
ATOM 675 C CA . LEU A 1 91 ? -8.341 3.112 -5.070 1.00 92.12 91 LEU A CA 1
ATOM 676 C C . LEU A 1 91 ? -8.084 4.272 -4.100 1.00 92.12 91 LEU A C 1
ATOM 678 O O . LEU A 1 91 ? -8.811 5.259 -4.131 1.00 92.12 91 LEU A O 1
ATOM 682 N N . SER A 1 92 ? -7.059 4.203 -3.245 1.00 92.44 92 SER A N 1
ATOM 683 C CA . SER A 1 92 ? -6.668 5.346 -2.406 1.00 92.44 92 SER A CA 1
ATOM 684 C C . SER A 1 92 ? -6.160 6.552 -3.211 1.00 92.44 92 SER A C 1
ATOM 686 O O . SER A 1 92 ? -6.091 7.656 -2.673 1.00 92.44 92 SER A O 1
ATOM 688 N N . TYR A 1 93 ? -5.841 6.361 -4.494 1.00 88.94 93 TYR A N 1
ATOM 689 C CA . TYR A 1 93 ? -5.472 7.430 -5.421 1.00 88.94 93 TYR A CA 1
ATOM 690 C C . TYR A 1 93 ? -6.685 8.168 -6.012 1.00 88.94 93 TYR A C 1
ATOM 692 O O . TYR A 1 93 ? -6.534 9.291 -6.495 1.00 88.94 93 TYR A O 1
ATOM 700 N N . GLU A 1 94 ? -7.887 7.590 -5.921 1.00 89.00 94 GLU A N 1
ATOM 701 C CA . GLU A 1 94 ? -9.131 8.197 -6.399 1.00 89.00 94 GLU A CA 1
ATOM 702 C C . GLU A 1 94 ? -9.670 9.272 -5.452 1.00 89.00 94 GLU A C 1
ATOM 704 O O . GLU A 1 94 ? -9.635 9.136 -4.224 1.00 89.00 94 GLU A O 1
ATOM 709 N N . ASP A 1 95 ? -10.292 10.311 -6.021 1.00 89.69 95 ASP A N 1
ATOM 710 C CA . ASP A 1 95 ? -10.956 11.346 -5.229 1.00 89.69 95 ASP A CA 1
ATOM 711 C C . ASP A 1 95 ? -12.217 10.800 -4.536 1.00 89.69 95 ASP A C 1
ATOM 713 O O . ASP A 1 95 ? -13.296 10.658 -5.120 1.00 89.69 95 ASP A O 1
ATOM 717 N N . GLY A 1 96 ? -12.084 10.523 -3.238 1.00 90.69 96 GLY A N 1
ATOM 718 C CA . GLY A 1 96 ? -13.151 10.012 -2.383 1.00 90.69 96 GLY A CA 1
ATOM 719 C C . GLY A 1 96 ? -14.240 11.024 -2.023 1.00 90.69 96 GLY A C 1
ATOM 720 O O . GLY A 1 96 ? -15.232 10.626 -1.411 1.00 90.69 96 GLY A O 1
ATOM 721 N N . THR A 1 97 ? -14.118 12.308 -2.383 1.00 92.31 97 THR A N 1
ATOM 722 C CA . THR A 1 97 ? -15.001 13.383 -1.885 1.00 92.31 97 THR A CA 1
ATOM 723 C C . THR A 1 97 ? -16.484 13.106 -2.140 1.00 92.31 97 THR A C 1
ATOM 725 O O . THR A 1 97 ? -17.310 13.174 -1.225 1.00 92.31 97 THR A O 1
ATOM 728 N N . GLU A 1 98 ? -16.846 12.767 -3.378 1.00 92.75 98 GLU A N 1
ATOM 729 C CA . GLU A 1 98 ? -18.247 12.529 -3.743 1.00 92.75 98 GLU A CA 1
ATOM 730 C C . GLU A 1 98 ? -18.767 11.190 -3.193 1.00 92.75 98 GLU A C 1
ATOM 732 O O . GLU A 1 98 ? -19.923 11.100 -2.771 1.00 92.75 98 GLU A O 1
ATOM 737 N N . ALA A 1 99 ? -17.913 10.161 -3.148 1.00 92.88 99 ALA A N 1
ATOM 738 C CA . ALA A 1 99 ? -18.232 8.861 -2.558 1.00 92.88 99 ALA A CA 1
ATOM 739 C C . ALA A 1 99 ? -18.515 8.978 -1.048 1.00 92.88 99 ALA A C 1
ATOM 741 O O . ALA A 1 99 ? -19.539 8.488 -0.563 1.00 92.88 99 ALA A O 1
ATOM 742 N N . MET A 1 100 ? -17.683 9.737 -0.332 1.00 94.38 100 MET A N 1
ATOM 743 C CA . MET A 1 100 ? -17.876 10.069 1.078 1.00 94.38 100 MET A CA 1
ATOM 744 C C . MET A 1 100 ? -19.173 10.853 1.299 1.00 94.38 100 MET A C 1
ATOM 746 O O . MET A 1 100 ? -19.992 10.485 2.145 1.00 94.38 100 MET A O 1
ATOM 750 N N . ARG A 1 101 ? -19.413 11.907 0.502 1.00 92.81 101 ARG A N 1
ATOM 751 C CA . ARG A 1 101 ? -20.601 12.772 0.627 1.00 92.81 101 ARG A CA 1
ATOM 752 C C . ARG A 1 101 ? -21.914 11.999 0.491 1.00 92.81 101 ARG A C 1
ATOM 754 O O . ARG A 1 101 ? -22.902 12.348 1.136 1.00 92.81 101 ARG A O 1
ATOM 761 N N . ARG A 1 102 ? -21.937 10.969 -0.357 1.00 92.19 102 ARG A N 1
ATOM 762 C CA . ARG A 1 102 ? -23.114 10.113 -0.580 1.00 92.19 102 ARG A CA 1
ATOM 763 C C . ARG A 1 102 ? -23.157 8.875 0.318 1.00 92.19 102 ARG A C 1
ATOM 765 O O . ARG A 1 102 ? -24.081 8.081 0.163 1.00 92.19 102 ARG A O 1
ATOM 772 N N . SER A 1 103 ? -22.174 8.705 1.207 1.00 86.62 103 SER A N 1
ATOM 773 C CA . SER A 1 103 ? -22.001 7.513 2.047 1.00 86.62 103 SER A CA 1
ATOM 774 C C . SER A 1 103 ? -22.067 6.218 1.232 1.00 86.62 103 SER A C 1
ATOM 776 O O . SER A 1 103 ? -22.797 5.290 1.572 1.00 86.62 103 SER A O 1
ATOM 778 N N . GLY A 1 104 ? -21.350 6.188 0.109 1.00 90.06 104 GLY A N 1
ATOM 779 C CA . GLY A 1 104 ? -21.341 5.060 -0.817 1.00 90.06 104 GLY A CA 1
ATOM 780 C C . GLY A 1 104 ? -19.952 4.796 -1.381 1.00 90.06 104 GLY A C 1
ATOM 781 O O . GLY A 1 104 ? -18.977 5.438 -1.000 1.00 90.06 104 GLY A O 1
ATOM 782 N N . PHE A 1 105 ? -19.869 3.845 -2.307 1.00 91.81 105 PHE A N 1
ATOM 783 C CA . PHE A 1 105 ? -18.632 3.546 -3.027 1.00 91.81 105 PHE A CA 1
ATOM 784 C C . PHE A 1 105 ? -18.308 4.600 -4.104 1.00 91.81 105 PHE A C 1
ATOM 786 O O . PHE A 1 105 ? -19.032 5.586 -4.259 1.00 91.81 105 PHE A O 1
ATOM 793 N N . TYR A 1 106 ? -17.269 4.412 -4.914 1.00 89.00 106 TYR A N 1
ATOM 794 C CA . TYR A 1 106 ? -17.032 5.230 -6.110 1.00 89.00 106 TYR A CA 1
ATOM 795 C C . TYR A 1 106 ? -18.118 4.989 -7.172 1.00 89.00 106 TYR A C 1
ATOM 797 O O . TYR A 1 106 ? -18.584 3.865 -7.383 1.00 89.00 106 TYR A O 1
ATOM 805 N N . LYS A 1 107 ? -18.612 6.065 -7.804 1.00 82.44 107 LYS A N 1
ATOM 806 C CA . LYS A 1 107 ? -19.581 5.948 -8.915 1.00 82.44 107 LYS A CA 1
ATOM 807 C C . LYS A 1 107 ? -18.855 5.654 -10.223 1.00 82.44 107 LYS A C 1
ATOM 809 O O . LYS A 1 107 ? -19.314 4.823 -11.001 1.00 82.44 107 LYS A O 1
ATOM 814 N N . GLU A 1 108 ? -17.747 6.348 -10.416 1.00 80.44 108 GLU A N 1
ATOM 815 C CA . GLU A 1 108 ? -16.811 6.228 -11.518 1.00 80.44 108 GLU A CA 1
ATOM 816 C C . GLU A 1 108 ? -15.407 6.210 -10.912 1.00 80.44 108 GLU A C 1
ATOM 818 O O . GLU A 1 108 ? -15.192 6.836 -9.874 1.00 80.44 108 GLU A O 1
ATOM 823 N N . ILE A 1 109 ? -14.521 5.433 -11.525 1.00 81.69 109 ILE A N 1
ATOM 824 C CA . ILE A 1 109 ? -13.106 5.301 -11.171 1.00 81.69 109 ILE A CA 1
ATOM 825 C C . ILE A 1 109 ? -12.386 5.810 -12.413 1.00 81.69 109 ILE A C 1
ATOM 827 O O . ILE A 1 109 ? -12.585 5.256 -13.503 1.00 81.69 109 ILE A O 1
ATOM 831 N N . VAL A 1 110 ? -11.687 6.928 -12.274 1.00 74.75 110 VAL A N 1
ATOM 832 C CA . VAL A 1 110 ? -11.188 7.734 -13.391 1.00 74.75 110 VAL A CA 1
ATOM 833 C C . VAL A 1 110 ? -9.723 7.415 -13.690 1.00 74.75 110 VAL A C 1
ATOM 835 O O . VAL A 1 110 ? -9.338 7.484 -14.845 1.00 74.75 110 VAL A O 1
ATOM 838 N N . GLY A 1 111 ? -8.915 7.000 -12.714 1.00 72.69 111 GLY A N 1
ATOM 839 C CA . GLY A 1 111 ? -7.460 6.905 -12.873 1.00 72.69 111 GLY A CA 1
ATOM 840 C C . GLY A 1 111 ? -6.805 8.283 -13.027 1.00 72.69 111 GLY A C 1
ATOM 841 O O . GLY A 1 111 ? -7.377 9.304 -12.629 1.00 72.69 111 GLY A O 1
ATOM 842 N N . SER A 1 112 ? -5.604 8.334 -13.615 1.00 59.56 112 SER A N 1
ATOM 843 C CA . SER A 1 112 ? -4.918 9.611 -13.853 1.00 59.56 112 SER A CA 1
ATOM 844 C C . SER A 1 112 ? -5.468 10.355 -15.084 1.00 59.56 112 SER A C 1
ATOM 846 O O . SER A 1 112 ? -5.708 9.746 -16.134 1.00 59.56 112 SER A O 1
ATOM 848 N N . PRO A 1 113 ? -5.679 11.684 -14.999 1.00 50.28 113 PRO A N 1
ATOM 849 C CA . PRO A 1 113 ? -6.072 12.497 -16.145 1.00 50.28 113 PRO A CA 1
ATOM 850 C C . PRO A 1 113 ? -5.051 12.421 -17.304 1.00 50.28 113 PRO A C 1
ATOM 852 O O . PRO A 1 113 ? -3.851 12.412 -17.045 1.00 50.28 113 PRO A O 1
ATOM 855 N N . PRO A 1 114 ? -5.481 12.495 -18.585 1.00 47.16 114 PRO A N 1
ATOM 856 C CA . PRO A 1 114 ? -6.831 12.865 -19.004 1.00 47.16 114 PRO A CA 1
ATOM 857 C C . PRO A 1 114 ? -7.764 11.719 -19.446 1.00 47.16 114 PRO A C 1
ATOM 859 O O . PRO A 1 114 ? -8.955 11.995 -19.547 1.00 47.16 114 PRO A O 1
ATOM 862 N N . GLU A 1 115 ? -7.323 10.491 -19.753 1.00 52.62 115 GLU A N 1
ATOM 863 C CA . GLU A 1 115 ? -8.163 9.585 -20.579 1.00 52.62 115 GLU A CA 1
ATOM 864 C C . GLU A 1 115 ? -7.980 8.063 -20.379 1.00 52.62 115 GLU A C 1
ATOM 866 O O . GLU A 1 115 ? -8.151 7.296 -21.329 1.00 52.62 115 GLU A O 1
ATOM 871 N N . GLU A 1 116 ? -7.726 7.568 -19.167 1.00 60.00 116 GLU A N 1
ATOM 872 C CA . GLU A 1 116 ? -7.865 6.124 -18.914 1.00 60.00 116 GLU A CA 1
ATOM 873 C C . GLU A 1 116 ? -9.120 5.805 -18.104 1.00 60.00 116 GLU A C 1
ATOM 875 O O . GLU A 1 116 ? -9.654 6.635 -17.387 1.00 60.00 116 GLU A O 1
ATOM 880 N N . LYS A 1 117 ? -9.691 4.610 -18.285 1.00 68.12 117 LYS A N 1
ATOM 881 C CA . LYS A 1 117 ? -10.736 4.135 -17.371 1.00 68.12 117 LYS A CA 1
ATOM 882 C C . LYS A 1 117 ? -10.012 3.592 -16.154 1.00 68.12 117 LYS A C 1
ATOM 884 O O . LYS A 1 117 ? -9.188 2.698 -16.325 1.00 68.12 117 LYS A O 1
ATOM 889 N N . GLY A 1 118 ? -10.366 4.046 -14.958 1.00 72.00 118 GLY A N 1
ATOM 890 C CA . GLY A 1 118 ? -9.625 3.710 -13.746 1.00 72.00 118 GLY A CA 1
ATOM 891 C C . GLY A 1 118 ? -9.482 2.209 -13.467 1.00 72.00 118 GLY A C 1
ATOM 892 O O . GLY A 1 118 ? -8.467 1.793 -12.939 1.00 72.00 118 GLY A O 1
ATOM 893 N N . GLU A 1 119 ? -10.418 1.357 -13.904 1.00 76.19 119 GLU A N 1
ATOM 894 C CA . GLU A 1 119 ? -10.224 -0.103 -13.796 1.00 76.19 119 GLU A CA 1
ATOM 895 C C . GLU A 1 119 ? -9.078 -0.641 -14.656 1.00 76.19 119 GLU A C 1
ATOM 897 O O . GLU A 1 119 ? -8.359 -1.542 -14.240 1.00 76.19 119 GLU A O 1
ATOM 902 N N . LYS A 1 120 ? -8.906 -0.100 -15.863 1.00 76.50 120 LYS A N 1
ATOM 903 C CA . LYS A 1 120 ? -7.791 -0.488 -16.722 1.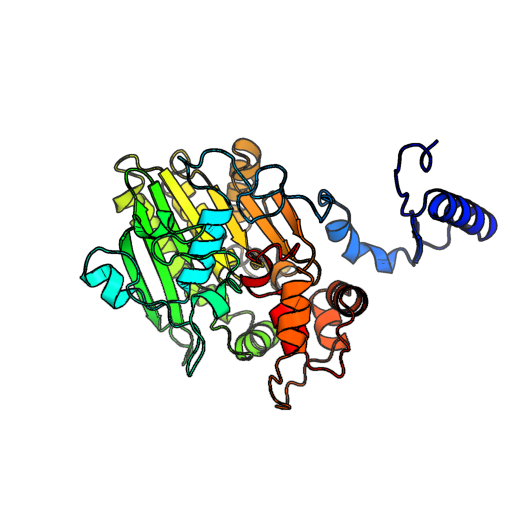00 76.50 120 LYS A CA 1
ATOM 904 C C . LYS A 1 120 ? -6.486 0.073 -16.166 1.00 76.50 120 LYS A C 1
ATOM 906 O O . LYS A 1 120 ? -5.489 -0.627 -16.173 1.00 76.50 120 LYS A O 1
ATOM 911 N N . TYR A 1 121 ? -6.539 1.296 -15.656 1.00 76.12 121 TYR A N 1
ATOM 912 C CA . TYR A 1 121 ? -5.390 1.988 -15.094 1.00 76.12 121 TYR A CA 1
ATOM 913 C C . TYR A 1 121 ? -4.853 1.306 -13.827 1.00 76.12 121 TYR A C 1
ATOM 915 O O . TYR A 1 121 ? -3.670 1.020 -13.733 1.00 76.12 121 TYR A O 1
ATOM 923 N N . TYR A 1 122 ? -5.728 0.982 -12.872 1.00 79.94 122 TYR A N 1
ATOM 924 C CA . TYR A 1 122 ? -5.319 0.398 -11.591 1.00 79.94 122 TYR A CA 1
ATOM 925 C C . TYR A 1 122 ? -5.184 -1.121 -11.607 1.00 79.94 122 TYR A C 1
ATOM 927 O O . TYR A 1 122 ? -4.500 -1.680 -10.750 1.00 79.94 122 TYR A O 1
ATOM 935 N N . PHE A 1 123 ? -5.881 -1.800 -12.521 1.00 80.12 123 PHE A N 1
ATOM 936 C CA . PHE A 1 123 ? -6.030 -3.252 -12.462 1.00 80.12 123 PHE A CA 1
ATOM 937 C C . PHE A 1 123 ? -5.769 -3.960 -13.790 1.00 80.12 123 PHE A C 1
ATOM 939 O O . PHE A 1 123 ? -5.798 -5.179 -13.812 1.00 80.12 123 PHE A O 1
ATOM 946 N N . LEU A 1 124 ? -5.588 -3.263 -14.916 1.00 74.94 124 LEU A N 1
ATOM 947 C CA . LEU A 1 124 ? -5.534 -3.901 -16.243 1.00 74.94 124 LEU A CA 1
ATOM 948 C C . LEU A 1 124 ? -6.668 -4.924 -16.459 1.00 74.94 124 LEU A C 1
ATOM 950 O O . LEU A 1 124 ? -6.450 -6.019 -16.967 1.00 74.94 124 LEU A O 1
ATOM 954 N N . ASP A 1 125 ? -7.881 -4.569 -16.015 1.00 70.12 125 ASP A N 1
ATOM 955 C CA . ASP A 1 125 ? -9.087 -5.417 -16.006 1.00 70.12 125 ASP A CA 1
ATOM 956 C C . ASP A 1 125 ? -9.008 -6.693 -15.139 1.00 70.12 125 ASP A C 1
ATOM 958 O O . ASP A 1 125 ? -9.986 -7.436 -15.051 1.00 70.12 125 ASP A O 1
ATOM 962 N N . GLY A 1 126 ? -7.898 -6.940 -14.446 1.00 71.62 126 GLY A N 1
ATOM 963 C CA . GLY A 1 126 ? -7.738 -8.119 -13.609 1.00 71.62 126 GLY A CA 1
ATOM 964 C C . GLY A 1 126 ? -8.400 -8.020 -12.246 1.00 71.62 126 GLY A C 1
ATOM 965 O O . GLY A 1 126 ? -8.522 -9.054 -11.612 1.00 71.62 126 GLY A O 1
ATOM 966 N N . ALA A 1 127 ? -8.899 -6.849 -11.830 1.00 76.62 127 ALA A N 1
ATOM 967 C CA . ALA A 1 127 ? -9.812 -6.677 -10.697 1.00 76.62 127 ALA A CA 1
ATOM 968 C C . ALA A 1 127 ? -10.989 -5.762 -11.075 1.00 76.62 127 ALA A C 1
ATOM 970 O O . ALA A 1 127 ? -10.981 -4.555 -10.825 1.00 76.62 127 ALA A O 1
ATOM 971 N N . SER A 1 128 ? -12.017 -6.322 -11.720 1.00 80.19 128 SER A N 1
ATOM 972 C CA . SER A 1 128 ? -13.178 -5.524 -12.125 1.00 80.19 128 SER A CA 1
ATOM 973 C C . SER A 1 128 ? -14.147 -5.327 -10.964 1.00 80.19 128 SER A C 1
ATOM 975 O O . SER A 1 128 ? -14.766 -6.267 -10.472 1.00 80.19 128 SER A O 1
ATOM 977 N N . VAL A 1 129 ? -14.330 -4.066 -10.587 1.00 82.94 129 VAL A N 1
ATOM 978 C CA . VAL A 1 129 ? -15.224 -3.591 -9.526 1.00 82.94 129 VAL A CA 1
ATOM 979 C C . VAL A 1 129 ? -16.505 -2.965 -10.093 1.00 82.94 129 VAL A C 1
ATOM 981 O O . VAL A 1 129 ? -17.271 -2.314 -9.376 1.00 82.94 129 VAL A O 1
ATOM 984 N N . LYS A 1 130 ? -16.756 -3.088 -11.401 1.00 83.25 130 LYS A N 1
ATOM 985 C CA . LYS A 1 130 ? -18.049 -2.799 -12.039 1.00 83.25 130 LYS A CA 1
ATOM 986 C C . LYS A 1 130 ? -19.113 -3.805 -11.581 1.00 83.25 130 LYS A C 1
ATOM 988 O O . LYS A 1 130 ? -18.771 -4.911 -11.187 1.00 83.25 130 LYS A O 1
ATOM 993 N N . PRO A 1 131 ? -20.414 -3.461 -11.655 1.00 80.75 131 PRO A N 1
ATOM 994 C CA . PRO A 1 131 ? -21.481 -4.411 -11.340 1.00 80.75 131 PRO A CA 1
ATOM 995 C C . PRO A 1 131 ? -21.354 -5.712 -12.151 1.00 80.75 131 PRO A C 1
ATOM 997 O O . PRO A 1 131 ? -21.342 -5.652 -13.382 1.00 80.75 131 PRO A O 1
ATOM 1000 N N . GLY A 1 132 ? -21.291 -6.860 -11.470 1.00 76.38 132 GLY A N 1
ATOM 1001 C CA . GLY A 1 132 ? -21.091 -8.174 -12.087 1.00 76.38 132 GLY A CA 1
ATOM 1002 C C . GLY A 1 132 ? -19.647 -8.491 -12.502 1.00 76.38 132 GLY A C 1
ATOM 1003 O O . GLY A 1 132 ? -19.445 -9.478 -13.207 1.00 76.38 132 GLY A O 1
ATOM 1004 N N . GLY A 1 133 ? -18.672 -7.655 -12.128 1.00 77.81 133 GLY A N 1
ATOM 1005 C CA . GLY A 1 133 ? -17.238 -7.920 -12.277 1.00 77.81 133 GLY A CA 1
ATOM 1006 C C . GLY A 1 133 ? -16.695 -8.888 -11.217 1.00 77.81 133 GLY A C 1
ATOM 1007 O O . GLY A 1 133 ? -17.394 -9.227 -10.265 1.00 77.81 133 GLY A O 1
ATOM 1008 N N . SER A 1 134 ? -15.443 -9.327 -11.379 1.00 75.19 134 SER A N 1
ATOM 1009 C CA . SER A 1 134 ? -14.774 -10.308 -10.500 1.00 75.19 134 SER A CA 1
ATOM 1010 C C . SER A 1 134 ? -14.688 -9.877 -9.034 1.00 75.19 134 SER A C 1
ATOM 1012 O O . SER A 1 134 ? -14.691 -10.713 -8.136 1.00 75.19 134 SER A O 1
ATOM 1014 N N . ASP A 1 135 ? -14.626 -8.570 -8.794 1.00 82.00 135 ASP A N 1
ATOM 1015 C CA . ASP A 1 135 ? -14.436 -7.960 -7.482 1.00 82.00 135 ASP A CA 1
ATOM 1016 C C . ASP A 1 135 ? -15.545 -6.950 -7.179 1.00 82.00 135 ASP A C 1
ATOM 1018 O O . ASP A 1 135 ? -15.363 -6.004 -6.416 1.00 82.00 135 ASP A O 1
ATOM 1022 N N . ASP A 1 136 ? -16.731 -7.139 -7.762 1.00 82.38 136 ASP A N 1
ATOM 1023 C CA . ASP A 1 136 ? -17.868 -6.239 -7.568 1.00 82.38 136 ASP A CA 1
ATOM 1024 C C . ASP A 1 136 ? -18.347 -6.154 -6.108 1.00 82.38 136 ASP A C 1
ATOM 1026 O O . ASP A 1 136 ? -18.972 -5.163 -5.728 1.00 82.38 136 ASP A O 1
ATOM 1030 N N . TYR A 1 137 ? -17.971 -7.114 -5.262 1.00 82.19 137 TYR A N 1
ATOM 1031 C CA . TYR A 1 137 ? -18.226 -7.095 -3.823 1.00 82.19 137 TYR A CA 1
ATOM 1032 C C . TYR A 1 137 ? -17.604 -5.880 -3.117 1.00 82.19 137 TYR A C 1
ATOM 1034 O O . TYR A 1 137 ? -18.134 -5.429 -2.099 1.00 82.19 137 TYR A O 1
ATOM 1042 N N . VAL A 1 138 ? -16.514 -5.289 -3.635 1.00 87.81 138 VAL A N 1
ATOM 1043 C CA . VAL A 1 138 ? -15.955 -4.069 -3.018 1.00 87.81 138 VAL A CA 1
ATOM 1044 C C . VAL A 1 138 ? -16.916 -2.884 -3.138 1.00 87.81 138 VAL A C 1
ATOM 1046 O O . VAL A 1 138 ? -16.813 -1.928 -2.376 1.00 87.81 138 VAL A O 1
ATOM 1049 N N . ARG A 1 139 ? -17.902 -2.949 -4.042 1.00 87.56 139 ARG A N 1
ATOM 1050 C CA . ARG A 1 139 ? -18.930 -1.911 -4.202 1.00 87.56 139 ARG A CA 1
ATOM 1051 C C . ARG A 1 139 ? -19.911 -1.837 -3.037 1.00 87.56 139 ARG A C 1
ATOM 1053 O O . ARG A 1 139 ? -20.582 -0.813 -2.899 1.00 87.56 139 ARG A O 1
ATOM 1060 N N . ASP A 1 140 ? -20.002 -2.894 -2.231 1.00 89.12 140 ASP A N 1
ATOM 1061 C CA . ASP A 1 140 ? -20.812 -2.909 -1.010 1.00 89.12 140 ASP A CA 1
ATOM 1062 C C . ASP A 1 140 ? -20.140 -2.127 0.130 1.00 89.12 140 ASP A C 1
ATOM 1064 O O . ASP A 1 140 ? -20.779 -1.790 1.131 1.00 89.12 140 ASP A O 1
ATOM 1068 N N . TRP A 1 141 ? -18.860 -1.779 -0.029 1.00 93.62 141 TRP A N 1
ATOM 1069 C CA . TRP A 1 141 ? -18.142 -0.916 0.895 1.00 93.62 141 TRP A CA 1
ATOM 1070 C C . TRP A 1 141 ? -18.512 0.547 0.685 1.00 93.62 141 TRP A C 1
ATOM 1072 O O . TRP A 1 141 ? -18.787 1.012 -0.422 1.00 93.62 141 TRP A O 1
ATOM 1082 N N . VAL A 1 142 ? -18.464 1.313 1.769 1.00 94.19 142 VAL A N 1
ATOM 1083 C CA . VAL A 1 142 ? -18.670 2.761 1.725 1.00 94.19 142 VAL A CA 1
ATOM 1084 C C . VAL A 1 142 ? -17.362 3.484 1.987 1.00 94.19 142 VAL A C 1
ATOM 1086 O O . VAL A 1 142 ? -16.612 3.104 2.888 1.00 94.19 142 VAL A O 1
ATOM 1089 N N . VAL A 1 143 ? -17.110 4.558 1.239 1.00 96.44 143 VAL A N 1
ATOM 1090 C CA . VAL A 1 143 ? -16.093 5.541 1.620 1.00 96.44 143 VAL A CA 1
ATOM 1091 C C . VAL A 1 143 ? -16.656 6.309 2.813 1.00 96.44 143 VAL A C 1
ATOM 1093 O O . VAL A 1 143 ? -17.593 7.093 2.676 1.00 96.44 143 VAL A O 1
ATOM 1096 N N . ALA A 1 144 ? -16.150 6.015 4.006 1.00 94.44 144 ALA A N 1
ATOM 1097 C CA . ALA A 1 144 ? -16.615 6.617 5.252 1.00 94.44 144 ALA A CA 1
ATOM 1098 C C . ALA A 1 144 ? -15.860 7.906 5.580 1.00 94.44 144 ALA A C 1
ATOM 1100 O O . ALA A 1 144 ? -16.453 8.841 6.118 1.00 94.44 144 ALA A O 1
ATOM 1101 N N . GLU A 1 145 ? -14.574 7.955 5.236 1.00 94.69 145 GLU A N 1
ATOM 1102 C CA . GLU A 1 145 ? -13.740 9.147 5.350 1.00 94.69 145 GLU A CA 1
ATOM 1103 C C . GLU A 1 145 ? -12.810 9.262 4.152 1.00 94.69 145 GLU A C 1
ATOM 1105 O O . GLU A 1 145 ? -12.353 8.257 3.605 1.00 94.69 145 GLU A O 1
ATOM 1110 N N . TYR A 1 146 ? -12.499 10.500 3.796 1.00 95.38 146 TYR A N 1
ATOM 1111 C CA . TYR A 1 146 ? -11.490 10.844 2.815 1.00 95.38 146 TYR A CA 1
ATOM 1112 C C . TYR A 1 146 ? -10.825 12.146 3.255 1.00 95.38 146 TYR A C 1
ATOM 1114 O O . TYR A 1 146 ? -11.506 13.150 3.473 1.00 95.38 146 TYR A O 1
ATOM 1122 N N . GLU A 1 147 ? -9.507 12.111 3.410 1.00 94.06 147 GLU A N 1
ATOM 1123 C CA . GLU A 1 147 ? -8.685 13.288 3.677 1.00 94.06 147 GLU A CA 1
ATOM 1124 C C . GLU A 1 147 ? -7.736 13.498 2.495 1.00 94.06 147 GLU A C 1
ATOM 1126 O O . GLU A 1 147 ? -7.132 12.553 1.981 1.00 94.06 147 GLU A O 1
ATOM 1131 N N . ASN A 1 148 ? -7.608 14.751 2.066 1.00 91.12 148 ASN A N 1
ATOM 1132 C CA . ASN A 1 148 ? -6.672 15.177 1.031 1.00 91.12 148 ASN A CA 1
ATOM 1133 C C . ASN A 1 148 ? -6.192 16.590 1.371 1.00 91.12 148 ASN A C 1
ATOM 1135 O O . ASN A 1 148 ? -6.911 17.572 1.162 1.00 91.12 148 ASN A O 1
ATOM 1139 N N . ILE A 1 149 ? -5.013 16.674 1.983 1.00 87.50 149 ILE A N 1
ATOM 1140 C CA . ILE A 1 149 ? -4.515 17.877 2.652 1.00 87.50 149 ILE A CA 1
ATOM 1141 C C . ILE A 1 149 ? -3.138 18.225 2.093 1.00 87.50 149 ILE A C 1
ATOM 1143 O O . ILE A 1 149 ? -2.264 17.367 1.999 1.00 87.50 149 ILE A O 1
ATOM 1147 N N . ASP A 1 150 ? -2.934 19.498 1.763 1.00 83.19 150 ASP A N 1
ATOM 1148 C CA . ASP A 1 150 ? -1.619 20.009 1.373 1.00 83.19 150 ASP A CA 1
ATOM 1149 C C . ASP A 1 150 ? -0.668 19.983 2.573 1.00 83.19 150 ASP A C 1
ATOM 1151 O O . ASP A 1 150 ? -1.070 20.310 3.690 1.00 83.19 150 ASP A O 1
ATOM 1155 N N . VAL A 1 151 ? 0.595 19.625 2.353 1.00 76.31 151 VAL A N 1
ATOM 1156 C CA . VAL A 1 151 ? 1.584 19.401 3.416 1.00 76.31 151 VAL A CA 1
ATOM 1157 C C . VAL A 1 151 ? 2.611 20.541 3.412 1.00 76.31 151 VAL A C 1
ATOM 1159 O O . VAL A 1 151 ? 3.579 20.509 2.648 1.00 76.31 151 VAL A O 1
ATOM 1162 N N . PRO A 1 152 ? 2.456 21.581 4.259 1.00 69.50 152 PRO A N 1
ATOM 1163 C CA . PRO A 1 152 ? 3.398 22.692 4.292 1.00 69.50 152 PRO A CA 1
ATOM 1164 C C . PRO A 1 152 ? 4.759 22.246 4.855 1.00 69.50 152 PRO A C 1
ATOM 1166 O O . PRO A 1 152 ? 4.799 21.388 5.738 1.00 69.50 152 PRO A O 1
ATOM 1169 N N . PRO A 1 153 ? 5.881 22.864 4.441 1.00 60.97 153 PRO A N 1
ATOM 1170 C CA . PRO A 1 153 ? 5.993 23.991 3.513 1.00 60.97 153 PRO A CA 1
ATOM 1171 C C . PRO A 1 153 ? 6.129 23.581 2.035 1.00 60.97 153 PRO A C 1
ATOM 1173 O O . PRO A 1 153 ? 6.391 24.453 1.205 1.00 60.97 153 PRO A O 1
ATOM 1176 N N . LEU A 1 154 ? 6.003 22.293 1.693 1.00 60.59 154 LEU A N 1
ATOM 1177 C CA . LEU A 1 154 ? 6.177 21.838 0.316 1.00 60.59 154 LEU A CA 1
ATOM 1178 C C . LEU A 1 154 ? 4.979 22.235 -0.547 1.00 60.59 154 LEU A C 1
ATOM 1180 O O . LEU A 1 154 ? 3.848 21.810 -0.328 1.00 60.59 154 LEU A O 1
ATOM 1184 N N . ILE A 1 155 ? 5.245 23.051 -1.563 1.00 55.28 155 ILE A N 1
ATOM 1185 C CA . ILE A 1 155 ? 4.249 23.413 -2.569 1.00 55.28 155 ILE A CA 1
ATOM 1186 C C . ILE A 1 155 ? 4.042 22.192 -3.469 1.00 55.28 155 ILE A C 1
ATOM 1188 O O . ILE A 1 155 ? 4.980 21.773 -4.138 1.00 55.28 155 ILE A O 1
ATOM 1192 N N . GLY A 1 156 ? 2.828 21.638 -3.478 1.00 58.38 156 GLY A N 1
ATOM 1193 C CA . GLY A 1 156 ? 2.447 20.497 -4.323 1.00 58.38 156 GLY A CA 1
ATOM 1194 C C . GLY A 1 156 ? 2.430 19.137 -3.616 1.00 58.38 156 GLY A C 1
ATOM 1195 O O . GLY A 1 156 ? 1.782 18.225 -4.119 1.00 58.38 156 GLY A O 1
ATOM 1196 N N . ALA A 1 157 ? 3.040 19.003 -2.431 1.00 65.88 157 ALA A N 1
ATOM 1197 C CA . ALA A 1 157 ? 2.951 17.773 -1.641 1.00 65.88 157 ALA A CA 1
ATOM 1198 C C . ALA A 1 157 ? 1.577 17.662 -0.963 1.00 65.88 157 ALA A C 1
ATOM 1200 O O . ALA A 1 157 ? 1.133 18.603 -0.296 1.00 65.88 157 ALA A O 1
ATOM 1201 N N . ARG A 1 158 ? 0.907 16.513 -1.117 1.00 77.44 158 ARG A N 1
ATOM 1202 C CA . ARG A 1 158 ? -0.428 16.268 -0.555 1.00 77.44 158 ARG A CA 1
ATOM 1203 C C . ARG A 1 158 ? -0.473 14.921 0.147 1.00 77.44 158 ARG A C 1
ATOM 1205 O O . ARG A 1 158 ? -0.239 13.895 -0.480 1.00 77.44 158 ARG A O 1
ATOM 1212 N N . PHE A 1 159 ? -0.858 14.942 1.417 1.00 88.31 159 PHE A N 1
ATOM 1213 C CA . PHE A 1 159 ? -1.224 13.743 2.154 1.00 88.31 159 PHE A CA 1
ATOM 1214 C C . PHE A 1 159 ? -2.643 13.337 1.764 1.00 88.31 159 PHE A C 1
ATOM 1216 O O . PHE A 1 159 ? -3.555 14.170 1.807 1.00 88.31 159 PHE A O 1
ATOM 1223 N N . SER A 1 160 ? -2.851 12.056 1.455 1.00 92.19 160 SER A N 1
ATOM 1224 C CA . SER A 1 160 ? -4.193 11.521 1.247 1.00 92.19 160 SER A CA 1
ATOM 1225 C C . SER A 1 160 ? -4.392 10.143 1.869 1.00 92.19 160 SER A C 1
ATOM 1227 O O . SER A 1 160 ? -3.512 9.280 1.839 1.00 92.19 160 SER A O 1
ATOM 1229 N N . ALA A 1 161 ? -5.571 9.949 2.455 1.00 96.38 161 ALA A N 1
ATOM 1230 C CA . ALA A 1 161 ? -5.991 8.682 3.027 1.00 96.38 161 ALA A CA 1
ATOM 1231 C C . ALA A 1 161 ? -7.503 8.497 2.885 1.00 96.38 161 ALA A C 1
ATOM 1233 O O . ALA A 1 161 ? -8.277 9.446 3.046 1.00 96.38 161 ALA A O 1
ATOM 1234 N N . THR A 1 162 ? -7.914 7.251 2.671 1.00 97.62 162 THR A N 1
ATOM 1235 C CA . THR A 1 162 ? -9.317 6.856 2.519 1.00 97.62 162 THR A CA 1
ATOM 1236 C C . THR A 1 162 ? -9.663 5.781 3.539 1.00 97.62 162 THR A C 1
ATOM 1238 O O . THR A 1 162 ? -8.904 4.831 3.743 1.00 97.62 162 THR A O 1
ATOM 1241 N N . VAL A 1 163 ? -10.821 5.916 4.185 1.00 97.62 163 VAL A N 1
ATOM 1242 C CA . VAL A 1 163 ? -11.375 4.889 5.070 1.00 97.62 163 VAL A CA 1
ATOM 1243 C C . VAL A 1 163 ? -12.570 4.233 4.399 1.00 97.62 163 VAL A C 1
ATOM 1245 O O . VAL A 1 163 ? -13.595 4.877 4.170 1.00 97.62 163 VAL A O 1
ATOM 1248 N N . TYR A 1 164 ? -12.456 2.934 4.154 1.00 97.00 164 TYR A N 1
ATOM 1249 C CA . TYR A 1 164 ? -13.525 2.087 3.643 1.00 97.00 164 TYR A CA 1
ATOM 1250 C C . TYR A 1 164 ? -14.171 1.309 4.783 1.00 97.00 164 TYR A C 1
ATOM 1252 O O . TYR A 1 164 ? -13.478 0.794 5.660 1.00 97.00 164 TYR A O 1
ATOM 1260 N N . VAL A 1 165 ? -15.497 1.200 4.777 1.00 94.00 165 VAL A N 1
ATOM 1261 C CA . VAL A 1 165 ? -16.256 0.476 5.805 1.00 94.00 165 VAL A CA 1
ATOM 1262 C C . VAL A 1 165 ? -17.243 -0.488 5.162 1.00 94.00 165 VAL A C 1
ATOM 1264 O O . VAL A 1 165 ? -18.002 -0.098 4.277 1.00 94.00 165 VAL A O 1
ATOM 1267 N N . HIS A 1 166 ? -17.301 -1.712 5.679 1.00 92.44 166 HIS A N 1
ATOM 1268 C CA . HIS A 1 166 ? -18.341 -2.683 5.358 1.00 92.44 166 HIS A CA 1
ATOM 1269 C C . HIS A 1 166 ? -18.621 -3.568 6.575 1.00 92.44 166 HIS A C 1
ATOM 1271 O O . HIS A 1 166 ? -17.739 -4.257 7.080 1.00 92.44 166 HIS A O 1
ATOM 1277 N N . GLY A 1 167 ? -19.856 -3.526 7.083 1.00 88.88 167 GLY A N 1
ATOM 1278 C CA . GLY A 1 167 ? -20.234 -4.258 8.294 1.00 88.88 167 GLY A CA 1
ATOM 1279 C C . GLY A 1 167 ? -19.341 -3.918 9.496 1.00 88.88 167 GLY A C 1
ATOM 1280 O O . GLY A 1 167 ? -19.297 -2.766 9.947 1.00 88.88 167 GLY A O 1
ATOM 1281 N N . ASP A 1 168 ? -18.648 -4.937 10.005 1.00 90.56 168 ASP A N 1
ATOM 1282 C CA . ASP A 1 168 ? -17.712 -4.842 11.130 1.00 90.56 168 ASP A CA 1
ATOM 1283 C C . ASP A 1 168 ? -16.250 -4.661 10.695 1.00 90.56 168 ASP A C 1
ATOM 1285 O O . ASP A 1 168 ? -15.370 -4.615 11.554 1.00 90.56 168 ASP A O 1
ATOM 1289 N N . ASP A 1 169 ? -15.978 -4.517 9.398 1.00 94.25 169 ASP A N 1
ATOM 1290 C CA . ASP A 1 169 ? -14.631 -4.375 8.854 1.00 94.25 169 ASP A CA 1
ATOM 1291 C C . ASP A 1 169 ? -14.373 -2.950 8.353 1.00 94.25 169 ASP A C 1
ATOM 1293 O O . ASP A 1 169 ? -15.243 -2.282 7.779 1.00 94.25 169 ASP A O 1
ATOM 1297 N N . VAL A 1 170 ? -13.153 -2.471 8.599 1.00 96.38 170 VAL A N 1
ATOM 1298 C CA . VAL A 1 170 ? -12.683 -1.141 8.204 1.00 96.38 170 VAL A CA 1
ATOM 1299 C C . VAL A 1 170 ? -11.297 -1.232 7.594 1.00 96.38 170 VAL A C 1
ATOM 1301 O O . VAL A 1 170 ? -10.390 -1.780 8.216 1.00 96.38 170 VAL A O 1
ATOM 1304 N N . VAL A 1 171 ? -11.115 -0.637 6.419 1.00 98.19 171 VAL A N 1
ATOM 1305 C CA . VAL A 1 171 ? -9.814 -0.523 5.753 1.00 98.19 171 VAL A CA 1
ATOM 1306 C C . VAL A 1 171 ? -9.392 0.941 5.746 1.00 98.19 171 VAL A C 1
ATOM 1308 O O . VAL A 1 171 ? -10.083 1.780 5.178 1.00 98.19 171 VAL A O 1
ATOM 1311 N N . LEU A 1 172 ? -8.262 1.247 6.378 1.00 98.44 172 LEU A N 1
ATOM 1312 C CA . LEU A 1 172 ? -7.582 2.536 6.277 1.00 98.44 172 LEU A CA 1
ATOM 1313 C C . LEU A 1 172 ? -6.474 2.412 5.229 1.00 98.44 172 LEU A C 1
ATOM 1315 O O . LEU A 1 172 ? -5.470 1.737 5.462 1.00 98.44 172 LEU A O 1
ATOM 1319 N N . ALA A 1 173 ? -6.674 3.045 4.078 1.00 98.19 173 ALA A N 1
ATOM 1320 C CA . ALA A 1 173 ? -5.726 3.040 2.976 1.00 98.19 173 ALA A CA 1
ATOM 1321 C C . ALA A 1 173 ? -5.016 4.393 2.882 1.00 98.19 173 ALA A C 1
ATOM 1323 O O . ALA A 1 173 ? -5.670 5.435 2.818 1.00 98.19 173 ALA A O 1
ATOM 1324 N N . TYR A 1 174 ? -3.687 4.369 2.867 1.00 96.75 174 TYR A N 1
ATOM 1325 C CA . TYR A 1 174 ? -2.861 5.548 2.630 1.00 96.75 174 TYR A CA 1
ATOM 1326 C C . TYR A 1 174 ? -2.406 5.584 1.176 1.00 96.75 174 TYR A C 1
ATOM 1328 O O . TYR A 1 174 ? -1.887 4.589 0.661 1.00 96.75 174 TYR A O 1
ATOM 1336 N N . ARG A 1 175 ? -2.564 6.746 0.545 1.00 92.00 175 ARG A N 1
ATOM 1337 C CA . ARG A 1 175 ? -2.079 6.999 -0.808 1.00 92.00 175 ARG A CA 1
ATOM 1338 C C . ARG A 1 175 ? -0.567 7.223 -0.793 1.00 92.00 175 ARG A C 1
ATOM 1340 O O . ARG A 1 175 ? -0.032 7.775 0.168 1.00 92.00 175 ARG A O 1
ATOM 1347 N N . GLY A 1 176 ? 0.121 6.807 -1.853 1.00 82.69 176 GLY A N 1
ATOM 1348 C CA . GLY A 1 176 ? 1.494 7.236 -2.112 1.00 82.69 176 GLY A CA 1
ATOM 1349 C C . GLY A 1 176 ? 1.582 8.628 -2.750 1.00 82.69 176 GLY A C 1
ATOM 1350 O O . GLY A 1 176 ? 0.575 9.307 -2.957 1.00 82.69 176 GLY A O 1
ATOM 1351 N N . THR A 1 177 ? 2.800 9.048 -3.094 1.00 72.19 177 THR A N 1
ATOM 1352 C CA . THR A 1 177 ? 3.021 10.223 -3.953 1.00 72.19 177 THR A CA 1
ATOM 1353 C C . THR A 1 177 ? 2.336 9.991 -5.304 1.00 72.19 177 THR A C 1
ATOM 1355 O O . THR A 1 177 ? 2.190 8.841 -5.721 1.00 72.19 177 THR A O 1
ATOM 1358 N N . SER A 1 178 ? 1.850 11.054 -5.956 1.00 57.84 178 SER A N 1
ATOM 1359 C CA . SER A 1 178 ? 1.193 10.953 -7.266 1.00 57.84 178 SER A CA 1
ATOM 1360 C C . SER A 1 178 ? 2.004 10.100 -8.239 1.00 57.84 178 SER A C 1
ATOM 1362 O O . SER A 1 178 ? 3.227 10.184 -8.261 1.00 57.84 178 SER A O 1
ATOM 1364 N N . GLU A 1 179 ? 1.305 9.322 -9.067 1.00 51.16 179 GLU A N 1
ATOM 1365 C CA . GLU A 1 179 ? 1.848 8.387 -10.074 1.00 51.16 179 GLU A CA 1
ATOM 1366 C C . GLU A 1 179 ? 2.586 9.100 -11.231 1.00 51.16 179 GLU A C 1
ATOM 1368 O O . GLU A 1 179 ? 2.957 8.498 -12.238 1.00 51.16 179 GLU A O 1
ATOM 1373 N N . ASP A 1 180 ? 2.832 10.404 -11.078 1.00 49.41 180 ASP A N 1
ATOM 1374 C CA . ASP A 1 180 ? 3.665 11.192 -11.967 1.00 49.41 180 ASP A CA 1
ATOM 1375 C C . ASP A 1 180 ? 5.150 10.897 -11.692 1.00 49.41 180 ASP A C 1
ATOM 1377 O O . ASP A 1 180 ? 5.556 10.798 -10.532 1.00 49.41 180 ASP A O 1
ATOM 1381 N N . PRO A 1 181 ? 6.016 10.860 -12.722 1.00 46.28 181 PRO A N 1
ATOM 1382 C CA . PRO A 1 181 ? 7.456 10.601 -12.583 1.00 46.28 181 PRO A CA 1
ATOM 1383 C C . PRO A 1 181 ? 8.205 11.555 -11.632 1.00 46.28 181 PRO A C 1
ATOM 1385 O O . PRO A 1 181 ? 9.385 11.343 -11.349 1.00 46.28 181 PRO A O 1
ATOM 1388 N N . GLU A 1 182 ? 7.551 12.615 -11.142 1.00 47.62 182 GLU A N 1
ATOM 1389 C CA . GLU A 1 182 ? 8.058 13.493 -10.087 1.00 47.62 182 GLU A CA 1
ATOM 1390 C C . GLU A 1 182 ? 8.408 12.726 -8.811 1.00 47.62 182 GLU A C 1
ATOM 1392 O O . GLU A 1 182 ? 9.401 13.070 -8.174 1.00 47.62 182 GLU A O 1
ATOM 1397 N N . TRP A 1 183 ? 7.712 11.628 -8.492 1.00 56.00 183 TRP A N 1
ATOM 1398 C CA . TRP A 1 183 ? 8.041 10.850 -7.300 1.00 56.00 183 TRP A CA 1
ATOM 1399 C C . TRP A 1 183 ? 9.436 10.199 -7.386 1.00 56.00 183 TRP A C 1
ATOM 1401 O O . TRP A 1 183 ? 10.100 10.066 -6.361 1.00 56.00 183 TRP A O 1
ATOM 1411 N N . LEU A 1 184 ? 9.944 9.864 -8.587 1.00 56.38 184 LEU A N 1
ATOM 1412 C CA . LEU A 1 184 ? 11.333 9.406 -8.779 1.00 56.38 184 LEU A CA 1
ATOM 1413 C C . LEU A 1 184 ? 12.324 10.526 -8.443 1.00 56.38 184 LEU A C 1
ATOM 1415 O O . LEU A 1 184 ? 13.332 10.287 -7.776 1.00 56.38 184 LEU A O 1
ATOM 1419 N N . ASN A 1 185 ? 12.024 11.757 -8.862 1.00 50.12 185 ASN A N 1
ATOM 1420 C CA . ASN A 1 185 ? 12.823 12.928 -8.507 1.00 50.12 185 ASN A CA 1
ATOM 1421 C C . ASN A 1 185 ? 12.710 13.268 -7.014 1.00 50.12 185 ASN A C 1
ATOM 1423 O O . ASN A 1 185 ? 13.711 13.668 -6.431 1.00 50.12 185 ASN A O 1
ATOM 1427 N N . ASP A 1 186 ? 11.561 13.053 -6.374 1.00 52.88 186 ASP A N 1
ATOM 1428 C CA . ASP A 1 186 ? 11.385 13.227 -4.927 1.00 52.88 186 ASP A CA 1
ATOM 1429 C C . ASP A 1 186 ? 12.136 12.153 -4.123 1.00 52.88 186 ASP A C 1
ATOM 1431 O O . ASP A 1 186 ? 12.801 12.465 -3.129 1.00 52.88 186 ASP A O 1
ATOM 1435 N N . LEU A 1 187 ? 12.125 10.902 -4.596 1.00 52.44 187 LEU A N 1
ATOM 1436 C CA . LEU A 1 187 ? 12.862 9.778 -4.014 1.00 52.44 187 LEU A CA 1
ATOM 1437 C C . LEU A 1 187 ? 14.379 10.008 -4.047 1.00 52.44 187 LEU A C 1
ATOM 1439 O O . LEU A 1 187 ? 15.089 9.686 -3.093 1.00 52.44 187 LEU A O 1
ATOM 1443 N N . LEU A 1 188 ? 14.884 10.574 -5.146 1.00 49.75 188 LEU A N 1
ATOM 1444 C CA . LEU A 1 188 ? 16.308 10.854 -5.355 1.00 49.75 188 LEU A CA 1
ATOM 1445 C C . LEU A 1 188 ? 16.750 12.224 -4.822 1.00 49.75 188 LEU A C 1
ATOM 1447 O O . LEU A 1 188 ? 17.907 12.382 -4.429 1.00 49.75 188 LEU A O 1
ATOM 1451 N N . GLY A 1 189 ? 15.856 13.212 -4.822 1.00 44.50 189 GLY A N 1
ATOM 1452 C CA . GLY A 1 189 ? 16.136 14.617 -4.530 1.00 44.50 189 GLY A CA 1
ATOM 1453 C C . GLY A 1 189 ? 15.847 15.046 -3.093 1.00 44.50 189 GLY A C 1
ATOM 1454 O O . GLY A 1 189 ? 16.403 16.051 -2.646 1.00 44.50 189 GLY A O 1
ATOM 1455 N N . GLY A 1 190 ? 15.034 14.302 -2.337 1.00 49.59 190 GLY A N 1
ATOM 1456 C CA . GLY A 1 190 ? 14.621 14.757 -1.013 1.00 49.59 190 GLY A CA 1
ATOM 1457 C C . GLY A 1 190 ? 13.808 13.748 -0.219 1.00 49.59 190 GLY A C 1
ATOM 1458 O O . GLY A 1 190 ? 12.635 13.972 0.063 1.00 49.59 190 GLY A O 1
ATOM 1459 N N . LEU A 1 191 ? 14.486 12.723 0.302 1.00 51.44 191 LEU A N 1
ATOM 1460 C CA . LEU A 1 191 ? 14.009 11.807 1.353 1.00 51.44 191 LEU A CA 1
ATOM 1461 C C . LEU A 1 191 ? 13.430 12.508 2.614 1.00 51.44 191 LEU A C 1
ATOM 1463 O O . LEU A 1 191 ? 12.898 11.848 3.503 1.00 51.44 191 LEU A O 1
ATOM 1467 N N . SER A 1 192 ? 13.527 13.836 2.712 1.00 48.56 192 SER A N 1
ATOM 1468 C CA . SER A 1 192 ? 12.896 14.687 3.725 1.00 48.56 192 SER A CA 1
ATOM 1469 C C . SER A 1 192 ? 11.374 14.820 3.583 1.00 48.56 192 SER A C 1
ATOM 1471 O O . SER A 1 192 ? 10.696 15.008 4.593 1.00 48.56 192 SER A O 1
ATOM 1473 N N . ASN A 1 193 ? 10.829 14.724 2.365 1.00 52.69 193 ASN A N 1
ATOM 1474 C CA . ASN A 1 193 ? 9.426 15.061 2.080 1.00 52.69 193 ASN A CA 1
ATOM 1475 C C . ASN A 1 193 ? 8.440 14.112 2.783 1.00 52.69 193 ASN A C 1
ATOM 1477 O O . ASN A 1 193 ? 7.434 14.550 3.335 1.00 52.69 193 ASN A O 1
ATOM 1481 N N . PHE A 1 194 ? 8.786 12.828 2.865 1.00 63.22 194 PHE A N 1
ATOM 1482 C CA . PHE A 1 194 ? 7.920 11.771 3.398 1.00 63.22 194 PHE A CA 1
ATOM 1483 C C . PHE A 1 194 ? 7.656 11.881 4.907 1.00 63.22 194 PHE A C 1
ATOM 1485 O O . PHE A 1 194 ? 6.589 11.505 5.391 1.00 63.22 194 PHE A O 1
ATOM 1492 N N . THR A 1 195 ? 8.596 12.454 5.665 1.00 67.56 195 THR A N 1
ATOM 1493 C CA . THR A 1 195 ? 8.432 12.641 7.120 1.00 67.56 195 THR A CA 1
ATOM 1494 C C . THR A 1 195 ? 7.374 13.687 7.476 1.00 67.56 195 THR A C 1
ATOM 1496 O O . THR A 1 195 ? 6.816 13.655 8.573 1.00 67.56 195 THR A O 1
ATOM 1499 N N . LEU A 1 196 ? 7.054 14.604 6.554 1.00 76.00 196 LEU A N 1
ATOM 1500 C CA . LEU A 1 196 ? 6.064 15.658 6.785 1.00 76.00 196 LEU A CA 1
ATOM 1501 C C . LEU A 1 196 ? 4.619 15.142 6.726 1.00 76.00 196 LEU A C 1
ATOM 1503 O O . LEU A 1 196 ? 3.727 15.771 7.294 1.00 76.00 196 LEU A O 1
ATOM 1507 N N . GLU A 1 197 ? 4.390 13.999 6.076 1.00 84.19 197 GLU A N 1
ATOM 1508 C CA . GLU A 1 197 ? 3.076 13.352 5.979 1.00 84.19 197 GLU A CA 1
ATOM 1509 C C . GLU A 1 197 ? 2.736 12.504 7.212 1.00 84.19 197 GLU A C 1
ATOM 1511 O O . GLU A 1 197 ? 1.563 12.305 7.540 1.00 84.19 197 GLU A O 1
ATOM 1516 N N . GLU A 1 198 ? 3.747 12.051 7.959 1.00 88.00 198 GLU A N 1
ATOM 1517 C CA . GLU A 1 198 ? 3.553 11.183 9.123 1.00 88.00 198 GLU A CA 1
ATOM 1518 C C . GLU A 1 198 ? 2.599 11.725 10.190 1.00 88.00 198 GLU A C 1
ATOM 1520 O O . GLU A 1 198 ? 1.825 10.927 10.726 1.00 88.00 198 GLU A O 1
ATOM 1525 N N . PRO A 1 199 ? 2.627 13.023 10.568 1.00 89.38 199 PRO A N 1
ATOM 1526 C CA . PRO A 1 199 ? 1.703 13.527 11.571 1.00 89.38 199 PRO A CA 1
ATOM 1527 C C . PRO A 1 199 ? 0.255 13.314 11.129 1.00 89.38 199 PRO A C 1
ATOM 1529 O O . PRO A 1 199 ? -0.561 12.854 11.922 1.00 89.38 199 PRO A O 1
ATOM 1532 N N . TYR A 1 200 ? -0.053 13.558 9.853 1.00 91.88 200 TYR A N 1
ATOM 1533 C CA . TYR A 1 200 ? -1.386 13.335 9.298 1.00 91.88 200 TYR A CA 1
ATOM 1534 C C . TYR A 1 200 ? -1.739 11.846 9.266 1.00 91.88 200 TYR A C 1
ATOM 1536 O O . TYR A 1 200 ? -2.840 11.472 9.678 1.00 91.88 200 TYR A O 1
ATOM 1544 N N . ALA A 1 201 ? -0.784 10.984 8.902 1.00 93.88 201 ALA A N 1
ATOM 1545 C CA . ALA A 1 201 ? -0.981 9.539 8.940 1.00 93.88 201 ALA A CA 1
ATOM 1546 C C . ALA A 1 201 ? -1.305 9.026 10.354 1.00 93.88 201 ALA A C 1
ATOM 1548 O O . ALA A 1 201 ? -2.262 8.264 10.534 1.00 93.88 201 ALA A O 1
ATOM 1549 N N . LYS A 1 202 ? -0.570 9.503 11.369 1.00 95.12 202 LYS A N 1
ATOM 1550 C CA . LYS A 1 202 ? -0.804 9.211 12.794 1.00 95.12 202 LYS A CA 1
ATOM 1551 C C . LYS A 1 202 ? -2.171 9.726 13.251 1.00 95.12 202 LYS A C 1
ATOM 1553 O O . LYS A 1 202 ? -2.911 8.999 13.912 1.00 95.12 202 LYS A O 1
ATOM 1558 N N . LEU A 1 203 ? -2.551 10.949 12.867 1.00 95.19 203 LEU A N 1
ATOM 1559 C CA . LEU A 1 203 ? -3.872 11.504 13.184 1.00 95.19 203 LEU A CA 1
ATOM 1560 C C . LEU A 1 203 ? -5.007 10.657 12.590 1.00 95.19 203 LEU A C 1
ATOM 1562 O O . LEU A 1 203 ? -5.989 10.397 13.292 1.00 95.19 203 LEU A O 1
ATOM 1566 N N . MET A 1 204 ? -4.858 10.191 11.347 1.00 95.69 204 MET A N 1
ATOM 1567 C CA . MET A 1 204 ? -5.828 9.296 10.710 1.00 95.69 204 MET A CA 1
ATOM 1568 C C . MET A 1 204 ? -5.913 7.944 11.410 1.00 95.69 204 MET A C 1
ATOM 1570 O O . MET A 1 204 ? -7.016 7.480 11.697 1.00 95.69 204 MET A O 1
ATOM 1574 N N . ALA A 1 205 ? -4.782 7.352 11.796 1.00 96.62 205 ALA A N 1
ATOM 1575 C CA . ALA A 1 205 ? -4.768 6.112 12.569 1.00 96.62 205 ALA A CA 1
ATOM 1576 C C . ALA A 1 205 ? -5.455 6.270 13.936 1.00 96.62 205 ALA A C 1
ATOM 1578 O O . ALA A 1 205 ? -6.269 5.432 14.325 1.00 96.62 205 ALA A O 1
ATOM 1579 N N . LEU A 1 206 ? -5.202 7.373 14.651 1.00 95.62 206 LEU A N 1
ATOM 1580 C CA . LEU A 1 206 ? -5.871 7.683 15.919 1.00 95.62 206 LEU A CA 1
ATOM 1581 C C . LEU A 1 206 ? -7.370 7.931 15.741 1.00 95.62 206 LEU A C 1
ATOM 1583 O O . LEU A 1 206 ? -8.173 7.570 16.607 1.00 95.62 206 LEU A O 1
ATOM 1587 N N . ARG A 1 207 ? -7.777 8.564 14.637 1.00 93.69 207 ARG A N 1
ATOM 1588 C CA . ARG A 1 207 ? -9.196 8.718 14.316 1.00 93.69 207 ARG A CA 1
ATOM 1589 C C . ARG A 1 207 ? -9.826 7.353 14.039 1.00 93.69 207 ARG A C 1
ATOM 1591 O O . ARG A 1 207 ? -10.838 7.052 14.670 1.00 93.69 207 ARG A O 1
ATOM 1598 N N . ALA A 1 208 ? -9.194 6.504 13.232 1.00 91.75 208 ALA A N 1
ATOM 1599 C CA . ALA A 1 208 ? -9.683 5.158 12.955 1.00 91.75 208 ALA A CA 1
ATOM 1600 C C . ALA A 1 208 ? -9.774 4.293 14.226 1.00 91.75 208 ALA A C 1
ATOM 1602 O O . ALA A 1 208 ? -10.773 3.605 14.452 1.00 91.75 208 ALA A O 1
ATOM 1603 N N . ALA A 1 209 ? -8.787 4.400 15.120 1.00 90.56 209 ALA A N 1
ATOM 1604 C CA . ALA A 1 209 ? -8.805 3.754 16.427 1.00 90.56 209 ALA A CA 1
ATOM 1605 C C . ALA A 1 209 ? -10.026 4.184 17.263 1.00 90.56 209 ALA A C 1
ATOM 1607 O O . ALA A 1 209 ? -10.761 3.348 17.794 1.00 90.56 209 ALA A O 1
ATOM 1608 N N . ARG A 1 210 ? -10.297 5.493 17.341 1.00 92.31 210 ARG A N 1
ATOM 1609 C CA . ARG A 1 210 ? -11.423 6.032 18.122 1.00 92.31 210 ARG A CA 1
ATOM 1610 C C . ARG A 1 210 ? -12.787 5.739 17.505 1.00 92.31 210 ARG A C 1
ATOM 1612 O O . ARG A 1 210 ? -13.719 5.429 18.240 1.00 92.31 210 ARG A O 1
ATOM 1619 N N . MET A 1 211 ? -12.924 5.883 16.190 1.00 91.06 211 MET A N 1
ATOM 1620 C CA . MET A 1 211 ? -14.228 5.826 15.523 1.00 91.06 211 MET A CA 1
ATOM 1621 C C . MET A 1 211 ? -14.627 4.423 15.081 1.00 91.06 211 MET A C 1
ATOM 1623 O O . MET A 1 211 ? -15.820 4.164 14.954 1.00 91.06 211 MET A O 1
ATOM 1627 N N . TYR A 1 212 ? -13.667 3.517 14.878 1.00 90.19 212 TYR A N 1
ATOM 1628 C CA . TYR A 1 212 ? -13.944 2.190 14.326 1.00 90.19 212 TYR A CA 1
ATOM 1629 C C . TYR A 1 212 ? -13.434 1.056 15.210 1.00 90.19 212 TYR A C 1
ATOM 1631 O O . TYR A 1 212 ? -14.211 0.164 15.558 1.00 90.19 212 TYR A O 1
ATOM 1639 N N . ALA A 1 213 ? -12.179 1.113 15.662 1.00 76.56 213 ALA A N 1
ATOM 1640 C CA . ALA A 1 213 ? -11.631 0.049 16.506 1.00 76.56 213 ALA A CA 1
ATOM 1641 C C . ALA A 1 213 ? -12.330 -0.018 17.880 1.00 76.56 213 ALA A C 1
ATOM 1643 O O . ALA A 1 213 ? -12.691 -1.102 18.348 1.00 76.56 213 ALA A O 1
ATOM 1644 N N . ALA A 1 214 ? -12.583 1.133 18.518 1.00 74.75 214 ALA A N 1
ATOM 1645 C CA . ALA A 1 214 ? -13.251 1.195 19.821 1.00 74.75 214 ALA A CA 1
ATOM 1646 C C . ALA A 1 214 ? -14.701 0.651 19.801 1.00 74.75 214 ALA A C 1
ATOM 1648 O O . ALA A 1 214 ? -15.064 -0.091 20.720 1.00 74.75 214 ALA A O 1
ATOM 1649 N N . PRO A 1 215 ? -15.505 0.882 18.744 1.00 76.75 215 PRO A N 1
ATOM 1650 C CA . PRO A 1 215 ? -16.764 0.161 18.511 1.00 76.75 215 PRO A CA 1
ATOM 1651 C C . PRO A 1 215 ? -16.651 -1.344 18.218 1.00 76.75 215 PRO A C 1
ATOM 1653 O O . PRO A 1 215 ? -17.666 -1.972 17.936 1.00 76.75 215 PRO A O 1
ATOM 1656 N N . ARG A 1 216 ? -15.457 -1.940 18.349 1.00 77.56 216 ARG A N 1
ATOM 1657 C CA . ARG A 1 216 ? -15.143 -3.366 18.147 1.00 77.56 216 ARG A CA 1
ATOM 1658 C C . ARG A 1 216 ? -15.090 -3.826 16.690 1.00 77.56 216 ARG A C 1
ATOM 1660 O O . ARG A 1 216 ? -15.157 -5.032 16.465 1.00 77.56 216 ARG A O 1
ATOM 1667 N N . ARG A 1 217 ? -14.898 -2.910 15.738 1.00 85.31 217 ARG A N 1
ATOM 1668 C CA . ARG A 1 217 ? -14.638 -3.288 14.344 1.00 85.31 217 ARG A CA 1
ATOM 1669 C C . ARG A 1 217 ? -13.232 -3.843 14.164 1.00 85.31 217 ARG A C 1
ATOM 1671 O O . ARG A 1 217 ? -12.304 -3.465 14.885 1.00 85.31 217 ARG A O 1
ATOM 1678 N N . ASN A 1 218 ? -13.091 -4.735 13.196 1.00 94.12 218 ASN A N 1
ATOM 1679 C CA . ASN A 1 218 ? -11.807 -5.178 12.686 1.00 94.12 218 ASN A CA 1
ATOM 1680 C C . ASN A 1 218 ? -11.213 -4.056 11.832 1.00 94.12 218 ASN A C 1
ATOM 1682 O O . ASN A 1 218 ? -11.895 -3.496 10.974 1.00 94.12 218 ASN A O 1
ATOM 1686 N N . VAL A 1 219 ? -9.947 -3.726 12.070 1.00 96.94 219 VAL A N 1
ATOM 1687 C CA . VAL A 1 219 ? -9.235 -2.706 11.301 1.00 96.94 219 VAL A CA 1
ATOM 1688 C C . VAL A 1 219 ? -8.140 -3.363 10.481 1.00 96.94 219 VAL A C 1
ATOM 1690 O O . VAL A 1 219 ? -7.376 -4.192 10.979 1.00 96.94 219 VAL A O 1
ATOM 1693 N N . TYR A 1 220 ? -8.060 -2.949 9.229 1.00 98.19 220 TYR A N 1
ATOM 1694 C CA . TYR A 1 220 ? -7.041 -3.320 8.272 1.00 98.19 220 TYR A CA 1
ATOM 1695 C C . TYR A 1 220 ? -6.381 -2.039 7.780 1.00 98.19 220 TYR A C 1
ATOM 1697 O O . TYR A 1 220 ? -7.050 -1.021 7.599 1.00 98.19 220 TYR A O 1
ATOM 1705 N N . ILE A 1 221 ? -5.069 -2.070 7.597 1.00 98.56 221 ILE A N 1
ATOM 1706 C CA . ILE A 1 221 ? -4.308 -0.925 7.106 1.00 98.56 221 ILE A CA 1
ATOM 1707 C C . ILE A 1 221 ? -3.580 -1.341 5.836 1.00 98.56 221 ILE A C 1
ATOM 1709 O O . ILE A 1 221 ? -3.023 -2.438 5.770 1.00 98.56 221 ILE A O 1
ATOM 1713 N N . THR A 1 222 ? -3.602 -0.478 4.827 1.00 98.50 222 THR A N 1
ATOM 1714 C CA . THR A 1 222 ? -2.914 -0.732 3.565 1.00 98.50 222 THR A CA 1
ATOM 1715 C C . THR A 1 222 ? -2.364 0.538 2.933 1.00 98.50 222 THR A C 1
ATOM 1717 O O . THR A 1 222 ? -2.659 1.650 3.373 1.00 98.50 222 THR A O 1
ATOM 1720 N N . GLY A 1 223 ? -1.531 0.363 1.916 1.00 96.88 223 GLY A N 1
ATOM 1721 C CA . GLY A 1 223 ? -0.968 1.442 1.127 1.00 96.88 223 GLY A CA 1
ATOM 1722 C C . GLY A 1 223 ? -0.022 0.920 0.053 1.00 96.88 223 GLY A C 1
ATOM 1723 O O . GLY A 1 223 ? 0.507 -0.190 0.154 1.00 96.88 223 GLY A O 1
ATOM 1724 N N . HIS A 1 224 ? 0.176 1.746 -0.966 1.00 93.94 224 HIS A N 1
ATOM 1725 C CA . HIS A 1 224 ? 1.061 1.493 -2.097 1.00 93.94 224 HIS A CA 1
ATOM 1726 C C . HIS A 1 224 ? 2.177 2.544 -2.140 1.00 93.94 224 HIS A C 1
ATOM 1728 O O . HIS A 1 224 ? 1.944 3.686 -1.740 1.00 93.94 224 HIS A O 1
ATOM 1734 N N . SER A 1 225 ? 3.382 2.187 -2.597 1.00 90.88 225 SER A N 1
ATOM 1735 C CA . SER A 1 225 ? 4.508 3.126 -2.719 1.00 90.88 225 SER A CA 1
ATOM 1736 C C . SER A 1 225 ? 4.823 3.836 -1.380 1.00 90.88 225 SER A C 1
ATOM 1738 O O . SER A 1 225 ? 4.995 3.174 -0.348 1.00 90.88 225 SER A O 1
ATOM 1740 N N . LEU A 1 226 ? 4.848 5.175 -1.329 1.00 88.62 226 LEU A N 1
ATOM 1741 C CA . LEU A 1 226 ? 4.933 5.943 -0.073 1.00 88.62 226 LEU A CA 1
ATOM 1742 C C . LEU A 1 226 ? 3.791 5.612 0.912 1.00 88.62 226 LEU A C 1
ATOM 1744 O O . LEU A 1 226 ? 3.996 5.589 2.125 1.00 88.62 226 LEU A O 1
ATOM 1748 N N . GLY A 1 227 ? 2.602 5.274 0.420 1.00 93.19 227 GLY A N 1
ATOM 1749 C CA . GLY A 1 227 ? 1.481 4.839 1.249 1.00 93.19 227 GLY A CA 1
ATOM 1750 C C . GLY A 1 227 ? 1.814 3.597 2.081 1.00 93.19 227 GLY A C 1
ATOM 1751 O O . GLY A 1 227 ? 1.307 3.452 3.189 1.00 93.19 227 GLY A O 1
ATOM 1752 N N . GLY A 1 228 ? 2.727 2.732 1.620 1.00 94.62 228 GLY A N 1
ATOM 1753 C CA . GLY A 1 228 ? 3.215 1.589 2.401 1.00 94.62 228 GLY A CA 1
ATOM 1754 C C . GLY A 1 228 ? 4.076 1.984 3.608 1.00 94.62 228 GLY A C 1
ATOM 1755 O O . GLY A 1 228 ? 4.019 1.339 4.660 1.00 94.62 228 GLY A O 1
ATOM 1756 N N . TYR A 1 229 ? 4.818 3.087 3.506 1.00 92.31 229 TYR A N 1
ATOM 1757 C CA . TYR A 1 229 ? 5.517 3.692 4.640 1.00 92.31 229 TYR A CA 1
ATOM 1758 C C . TYR A 1 229 ? 4.515 4.262 5.654 1.00 92.31 229 TYR A C 1
ATOM 1760 O O . TYR A 1 229 ? 4.568 3.940 6.845 1.00 92.31 229 TYR A O 1
ATOM 1768 N N . LEU A 1 230 ? 3.538 5.038 5.175 1.00 94.62 230 LEU A N 1
ATOM 1769 C CA . LEU A 1 230 ? 2.493 5.631 6.015 1.00 94.62 230 LEU A CA 1
ATOM 1770 C C . LEU A 1 230 ? 1.604 4.567 6.675 1.00 94.62 230 LEU A C 1
ATOM 1772 O O . LEU A 1 230 ? 1.218 4.729 7.831 1.00 94.62 230 LEU A O 1
ATOM 1776 N N . ALA A 1 231 ? 1.349 3.447 5.994 1.00 97.88 231 ALA A N 1
ATOM 1777 C CA . ALA A 1 231 ? 0.641 2.291 6.535 1.00 97.88 231 ALA A CA 1
ATOM 1778 C C . ALA A 1 231 ? 1.353 1.702 7.758 1.00 97.88 231 ALA A C 1
ATOM 1780 O O . ALA A 1 231 ? 0.715 1.444 8.779 1.00 97.88 231 ALA A O 1
ATOM 1781 N N . GLN A 1 232 ? 2.679 1.550 7.699 1.00 97.31 232 GLN A N 1
ATOM 1782 C CA . GLN A 1 232 ? 3.472 1.074 8.837 1.00 97.31 232 GLN A CA 1
ATOM 1783 C C . GLN A 1 232 ? 3.422 2.065 10.006 1.00 97.31 232 GLN A C 1
ATOM 1785 O O . GLN A 1 232 ? 3.179 1.664 11.148 1.00 97.31 232 GLN A O 1
ATOM 1790 N N . VAL A 1 233 ? 3.578 3.361 9.724 1.00 94.94 233 VAL A N 1
ATOM 1791 C CA . VAL A 1 233 ? 3.473 4.427 10.732 1.00 94.94 233 VAL A CA 1
ATOM 1792 C C . VAL A 1 233 ? 2.086 4.436 11.390 1.00 94.94 233 VAL A C 1
ATOM 1794 O O . VAL A 1 233 ? 1.975 4.465 12.618 1.00 94.94 233 VAL A O 1
ATOM 1797 N N . GLY A 1 234 ? 1.023 4.354 10.590 1.00 97.06 234 GLY A N 1
ATOM 1798 C CA . GLY A 1 234 ? -0.357 4.304 11.062 1.00 97.06 234 GLY A CA 1
ATOM 1799 C C . GLY A 1 234 ? -0.659 3.050 11.883 1.00 97.06 234 GLY A C 1
ATOM 1800 O O . GLY A 1 234 ? -1.296 3.135 12.933 1.00 97.06 234 GLY A O 1
ATOM 1801 N N . ALA A 1 235 ? -0.151 1.888 11.468 1.00 98.12 235 ALA A N 1
ATOM 1802 C CA . ALA A 1 235 ? -0.293 0.642 12.215 1.00 98.12 235 ALA A CA 1
ATOM 1803 C C . ALA A 1 235 ? 0.400 0.705 13.579 1.00 98.12 235 ALA A C 1
ATOM 1805 O O . ALA A 1 235 ? -0.200 0.323 14.588 1.00 98.12 235 ALA A O 1
ATOM 1806 N N . ALA A 1 236 ? 1.623 1.240 13.638 1.00 97.06 236 ALA A N 1
ATOM 1807 C CA . ALA A 1 236 ? 2.328 1.445 14.898 1.00 97.06 236 ALA A CA 1
ATOM 1808 C C . ALA A 1 236 ? 1.535 2.369 15.840 1.00 97.06 236 ALA A C 1
ATOM 1810 O O . ALA A 1 236 ? 1.375 2.056 17.022 1.00 97.06 236 ALA A O 1
ATO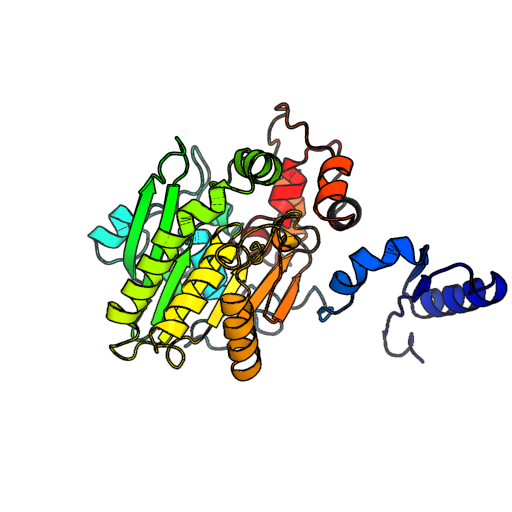M 1811 N N . GLU A 1 237 ? 0.977 3.463 15.318 1.00 97.25 237 GLU A N 1
ATOM 1812 C CA . GLU A 1 237 ? 0.173 4.404 16.104 1.00 97.25 237 GLU A CA 1
ATOM 1813 C C . GLU A 1 237 ? -1.137 3.779 16.612 1.00 97.25 237 GLU A C 1
ATOM 1815 O O . GLU A 1 237 ? -1.493 3.916 17.786 1.00 97.25 237 GLU A O 1
ATOM 1820 N N . LEU A 1 238 ? -1.833 3.012 15.770 1.00 96.56 238 LEU A N 1
ATOM 1821 C CA . LEU A 1 238 ? -3.044 2.299 16.171 1.00 96.56 238 LEU A CA 1
ATOM 1822 C C . LEU A 1 238 ? -2.745 1.271 17.274 1.00 96.56 238 LEU A C 1
ATOM 1824 O O . LEU A 1 238 ? -3.491 1.190 18.255 1.00 96.56 238 LEU A O 1
ATOM 1828 N N . ILE A 1 239 ? -1.637 0.532 17.176 1.00 96.50 239 ILE A N 1
ATOM 1829 C CA . ILE A 1 239 ? -1.198 -0.400 18.226 1.00 96.50 239 ILE A CA 1
ATOM 1830 C C . ILE A 1 239 ? -0.914 0.358 19.531 1.00 96.50 239 ILE A C 1
ATOM 1832 O O . ILE A 1 239 ? -1.404 -0.049 20.588 1.00 96.50 239 ILE A O 1
ATOM 1836 N N . ARG A 1 240 ? -0.181 1.480 19.472 1.00 95.56 240 ARG A N 1
ATOM 1837 C CA . ARG A 1 240 ? 0.125 2.324 20.645 1.00 95.56 240 ARG A CA 1
ATOM 1838 C C . ARG A 1 240 ? -1.119 2.891 21.314 1.00 95.56 240 ARG A C 1
ATOM 1840 O O . ARG A 1 240 ? -1.143 3.010 22.536 1.00 95.56 240 ARG A O 1
ATOM 1847 N N . SER A 1 241 ? -2.167 3.172 20.542 1.00 94.69 241 SER A N 1
ATOM 1848 C CA . SER A 1 241 ? -3.460 3.621 21.073 1.00 94.69 241 SER A CA 1
ATOM 1849 C C . SER A 1 241 ? -4.209 2.551 21.888 1.00 94.69 241 SER A C 1
ATOM 1851 O O . SER A 1 241 ? -5.267 2.832 22.449 1.00 94.69 241 SER A O 1
ATOM 1853 N N . GLY A 1 242 ? -3.677 1.324 21.965 1.00 93.88 242 GLY A N 1
ATOM 1854 C CA . GLY A 1 242 ? -4.278 0.200 22.682 1.00 93.88 242 GLY A CA 1
ATOM 1855 C C . GLY A 1 242 ? -5.219 -0.651 21.829 1.00 93.88 242 GLY A C 1
ATOM 1856 O O . GLY A 1 242 ? -5.868 -1.541 22.367 1.00 93.88 242 GLY A O 1
ATOM 1857 N N . CYS A 1 243 ? -5.279 -0.421 20.513 1.00 94.00 243 CYS A N 1
ATOM 1858 C CA . CYS A 1 243 ? -6.180 -1.124 19.589 1.00 94.00 243 CYS A CA 1
ATOM 1859 C C . CYS A 1 243 ? -5.508 -2.300 18.853 1.00 94.00 243 CYS A C 1
ATOM 1861 O O . CYS A 1 243 ? -5.956 -2.719 17.786 1.00 94.00 243 CYS A O 1
ATOM 1863 N N . ALA A 1 244 ? -4.423 -2.844 19.408 1.00 93.75 244 ALA A N 1
ATOM 1864 C CA . ALA A 1 244 ? -3.632 -3.904 18.781 1.00 93.75 244 ALA A CA 1
ATOM 1865 C C . ALA A 1 244 ? -4.428 -5.194 18.500 1.00 93.75 244 ALA A C 1
ATOM 1867 O O . ALA A 1 244 ? -4.114 -5.909 17.553 1.00 93.75 244 ALA A O 1
ATOM 1868 N N . ASP A 1 245 ? -5.449 -5.496 19.310 1.00 92.56 245 ASP A N 1
ATOM 1869 C CA . ASP A 1 245 ? -6.334 -6.658 19.145 1.00 92.56 245 ASP A CA 1
ATOM 1870 C C . ASP A 1 245 ? -7.372 -6.476 18.024 1.00 92.56 245 ASP A C 1
ATOM 1872 O O . ASP A 1 245 ? -7.990 -7.450 17.586 1.00 92.56 245 ASP A O 1
ATOM 1876 N N . LYS A 1 246 ? -7.576 -5.230 17.579 1.00 95.06 246 LYS A N 1
ATOM 1877 C CA . LYS A 1 246 ? -8.479 -4.863 16.480 1.00 95.06 246 LYS A CA 1
ATOM 1878 C C . LYS A 1 246 ? -7.774 -4.796 15.140 1.00 95.06 246 LYS A C 1
ATOM 1880 O O . LYS A 1 246 ? -8.425 -5.013 14.123 1.00 95.06 246 LYS A O 1
ATOM 1885 N N . LEU A 1 247 ? -6.470 -4.527 15.136 1.00 96.56 247 LEU A N 1
ATOM 1886 C CA . LEU A 1 247 ? -5.671 -4.582 13.922 1.00 96.56 247 LEU A CA 1
ATOM 1887 C C . LEU A 1 247 ? -5.549 -6.035 13.464 1.00 96.56 247 LEU A C 1
ATOM 1889 O O . LEU A 1 247 ? -4.897 -6.849 14.119 1.00 96.56 247 LEU A O 1
ATOM 1893 N N . ARG A 1 248 ? -6.197 -6.364 12.348 1.00 95.94 248 ARG A N 1
ATOM 1894 C CA . ARG A 1 248 ? -6.149 -7.700 11.750 1.00 95.94 248 ARG A CA 1
ATOM 1895 C C . ARG A 1 248 ? -4.958 -7.847 10.828 1.00 95.94 248 ARG A C 1
ATOM 1897 O O . ARG A 1 248 ? -4.242 -8.839 10.933 1.00 95.94 248 ARG A O 1
ATOM 1904 N N . ARG A 1 249 ? -4.744 -6.863 9.953 1.00 96.69 249 ARG A N 1
ATOM 1905 C CA . ARG A 1 249 ? -3.661 -6.869 8.967 1.00 96.69 249 ARG A CA 1
ATOM 1906 C C . ARG A 1 249 ? -3.160 -5.454 8.679 1.00 96.69 249 ARG A C 1
ATOM 1908 O O . ARG A 1 249 ? -3.925 -4.495 8.713 1.00 96.69 249 ARG A O 1
ATOM 1915 N N . CYS A 1 250 ? -1.872 -5.359 8.393 1.00 98.31 250 CYS A N 1
ATOM 1916 C CA . CYS A 1 250 ? -1.180 -4.226 7.810 1.00 98.31 250 CYS A CA 1
ATOM 1917 C C . CYS A 1 250 ? -0.405 -4.775 6.607 1.00 98.31 250 CYS A C 1
ATOM 1919 O O . CYS A 1 250 ? 0.704 -5.294 6.769 1.00 98.31 250 CYS A O 1
ATOM 1921 N N . GLU A 1 251 ? -1.017 -4.719 5.425 1.00 97.50 251 GLU A N 1
ATOM 1922 C CA . GLU A 1 251 ? -0.428 -5.238 4.185 1.00 97.50 251 GLU A CA 1
ATOM 1923 C C . GLU A 1 251 ? -0.231 -4.101 3.196 1.00 97.50 251 GLU A C 1
ATOM 1925 O O . GLU A 1 251 ? -1.141 -3.303 2.981 1.00 97.50 251 GLU A O 1
ATOM 1930 N N . TYR A 1 252 ? 0.958 -4.006 2.616 1.00 96.50 252 TYR A N 1
ATOM 1931 C CA . TYR A 1 252 ? 1.323 -2.914 1.720 1.00 96.50 252 TYR A CA 1
ATOM 1932 C C . TYR A 1 252 ? 2.026 -3.435 0.468 1.00 96.50 252 TYR A C 1
ATOM 1934 O O . TYR A 1 252 ? 2.686 -4.475 0.508 1.00 96.50 252 TYR A O 1
ATOM 1942 N N . PHE A 1 253 ? 1.858 -2.712 -0.637 1.00 94.50 253 PHE A N 1
ATOM 1943 C CA . PHE A 1 253 ? 2.155 -3.169 -1.998 1.00 94.50 253 PHE A CA 1
ATOM 1944 C C . PHE A 1 253 ? 3.217 -2.275 -2.628 1.00 94.50 253 PHE A C 1
ATOM 1946 O O . PHE A 1 253 ? 3.052 -1.058 -2.612 1.00 94.50 253 PHE A O 1
ATOM 1953 N N . ASN A 1 254 ? 4.331 -2.853 -3.095 1.00 93.06 254 ASN A N 1
ATOM 1954 C CA . ASN A 1 254 ? 5.503 -2.115 -3.601 1.00 93.06 254 ASN A CA 1
ATOM 1955 C C . ASN A 1 254 ? 5.868 -0.906 -2.717 1.00 93.06 254 ASN A C 1
ATOM 1957 O O . ASN A 1 254 ? 6.250 0.172 -3.167 1.00 93.06 254 ASN A O 1
ATOM 1961 N N . GLY A 1 255 ? 5.648 -1.076 -1.411 1.00 91.62 255 GLY A N 1
ATOM 1962 C CA . GLY A 1 255 ? 5.649 0.017 -0.459 1.00 91.62 255 GLY A CA 1
ATOM 1963 C C . GLY A 1 255 ? 7.014 0.193 0.176 1.00 91.62 255 GLY A C 1
ATOM 1964 O O . GLY A 1 255 ? 7.691 -0.792 0.464 1.00 91.62 255 GLY A O 1
ATOM 1965 N N . MET A 1 256 ? 7.388 1.439 0.445 1.00 87.81 256 MET A N 1
ATOM 1966 C CA . MET A 1 256 ? 8.663 1.775 1.078 1.00 87.81 256 MET A CA 1
ATOM 1967 C C . MET A 1 256 ? 8.704 1.336 2.554 1.00 87.81 256 MET A C 1
ATOM 1969 O O . MET A 1 256 ? 7.712 1.418 3.282 1.00 87.81 256 MET A O 1
ATOM 1973 N N . GLY A 1 257 ? 9.863 0.866 3.012 1.00 87.44 257 GLY A N 1
ATOM 1974 C CA . GLY A 1 257 ? 10.134 0.516 4.406 1.00 87.44 257 GLY A CA 1
ATOM 1975 C C . GLY A 1 257 ? 10.393 1.733 5.299 1.00 87.44 257 GLY A C 1
ATOM 1976 O O . GLY A 1 257 ? 10.593 2.853 4.832 1.00 87.44 257 GLY A O 1
ATOM 1977 N N . LEU A 1 258 ? 10.430 1.514 6.615 1.00 85.38 258 LEU A N 1
ATOM 1978 C CA . LEU A 1 258 ? 10.855 2.544 7.576 1.00 85.38 258 LEU A CA 1
ATOM 1979 C C . LEU A 1 258 ? 12.375 2.788 7.452 1.00 85.38 258 LEU A C 1
ATOM 1981 O O . LEU A 1 258 ? 13.096 1.911 7.002 1.00 85.38 258 LEU A O 1
ATOM 1985 N N . ASP A 1 259 ? 12.905 3.940 7.859 1.00 76.62 259 ASP A N 1
ATOM 1986 C CA . ASP A 1 259 ? 14.364 4.209 7.874 1.00 76.62 259 ASP A CA 1
ATOM 1987 C C . ASP A 1 259 ? 15.073 4.145 6.504 1.00 76.62 259 ASP A C 1
ATOM 1989 O O . ASP A 1 259 ? 16.217 3.710 6.380 1.00 76.62 259 ASP A O 1
ATOM 1993 N N . TYR A 1 260 ? 14.408 4.616 5.456 1.00 65.50 260 TYR A N 1
ATOM 1994 C CA . TYR A 1 260 ? 14.830 4.537 4.051 1.00 65.50 260 TYR A CA 1
ATOM 1995 C C . TYR A 1 260 ? 16.046 5.407 3.649 1.00 65.50 260 TYR A C 1
ATOM 1997 O O . TYR A 1 260 ? 16.510 5.336 2.511 1.00 65.50 260 TYR A O 1
ATOM 2005 N N . GLY A 1 261 ? 16.608 6.223 4.548 1.00 55.81 261 GLY A N 1
ATOM 2006 C CA . GLY A 1 261 ? 17.748 7.101 4.250 1.00 55.81 261 GLY A CA 1
ATOM 2007 C C . GLY A 1 261 ? 19.126 6.520 4.599 1.00 55.81 261 GLY A C 1
ATOM 2008 O O . GLY A 1 261 ? 19.352 6.073 5.719 1.00 55.81 261 GLY A O 1
ATOM 2009 N N . ARG A 1 262 ? 20.126 6.680 3.711 1.00 41.38 262 ARG A N 1
ATOM 2010 C CA . ARG A 1 262 ? 21.564 6.413 4.002 1.00 41.38 262 ARG A CA 1
ATOM 2011 C C . ARG A 1 262 ? 22.148 7.249 5.158 1.00 41.38 262 ARG A C 1
ATOM 2013 O O . ARG A 1 262 ? 23.238 6.954 5.635 1.00 41.38 262 ARG A O 1
ATOM 2020 N N . MET A 1 263 ? 21.436 8.285 5.609 1.00 38.34 263 MET A N 1
ATOM 2021 C CA . MET A 1 263 ? 21.786 9.121 6.768 1.00 38.34 263 MET A CA 1
ATOM 2022 C C . MET A 1 263 ? 21.154 8.643 8.087 1.00 38.34 263 MET A C 1
ATOM 2024 O O . MET A 1 263 ? 21.356 9.289 9.115 1.00 38.34 263 MET A O 1
ATOM 2028 N N . SER A 1 264 ? 20.422 7.521 8.068 1.00 42.97 264 SER A N 1
ATOM 2029 C CA . SER A 1 264 ? 19.702 6.964 9.221 1.00 42.97 264 SER A CA 1
ATOM 2030 C C . SER A 1 264 ? 20.532 6.893 10.517 1.00 42.97 264 SER A C 1
ATOM 2032 O O . SER A 1 264 ? 20.015 7.349 11.528 1.00 42.97 264 SER A O 1
ATOM 2034 N N . PRO A 1 265 ? 21.829 6.513 10.540 1.00 39.19 265 PRO A N 1
ATOM 2035 C CA . PRO A 1 265 ? 22.575 6.412 11.801 1.00 39.19 265 PRO A CA 1
ATOM 2036 C C . PRO A 1 265 ? 22.833 7.748 12.524 1.00 39.19 265 PRO A C 1
ATOM 2038 O O . PRO A 1 265 ? 23.232 7.740 13.687 1.00 39.19 265 PRO A O 1
ATOM 2041 N N . SER A 1 266 ? 22.666 8.887 11.840 1.00 39.28 266 SER A N 1
ATOM 2042 C CA . SER A 1 266 ? 23.069 10.218 12.327 1.00 39.28 266 SER A CA 1
ATOM 2043 C C . SER A 1 266 ? 21.893 11.107 12.746 1.00 39.28 266 SER A C 1
ATOM 2045 O O . SER A 1 266 ? 22.115 12.216 13.238 1.00 39.28 266 SER A O 1
ATOM 2047 N N . LEU A 1 267 ? 20.651 10.666 12.528 1.00 46.19 267 LEU A N 1
ATOM 2048 C CA . LEU A 1 267 ? 19.448 11.421 12.886 1.00 46.19 267 LEU A CA 1
ATOM 2049 C C . LEU A 1 267 ? 18.923 10.982 14.266 1.00 46.19 267 LEU A C 1
ATOM 2051 O O . LEU A 1 267 ? 19.089 9.824 14.621 1.00 46.19 267 LEU A O 1
ATOM 2055 N N . PRO A 1 268 ? 18.299 11.859 15.071 1.00 48.28 268 PRO A N 1
ATOM 2056 C CA . PRO A 1 268 ? 17.663 11.457 16.333 1.00 48.28 268 PRO A CA 1
ATOM 2057 C C . PRO A 1 268 ? 16.629 10.326 16.151 1.00 48.28 268 PRO A C 1
ATOM 2059 O O . PRO A 1 268 ? 15.990 10.275 15.104 1.00 48.28 268 PRO A O 1
ATOM 2062 N N . ASP A 1 269 ? 16.398 9.492 17.179 1.00 49.78 269 ASP A N 1
ATOM 2063 C CA . ASP A 1 269 ? 15.473 8.330 17.164 1.00 49.78 269 ASP A CA 1
ATOM 2064 C C . ASP A 1 269 ? 14.095 8.606 16.545 1.00 49.78 269 ASP A C 1
ATOM 2066 O O . ASP A 1 269 ? 13.517 7.732 15.905 1.00 49.78 269 ASP A O 1
ATOM 2070 N N . GLN A 1 270 ? 13.582 9.833 16.684 1.00 46.84 270 GLN A N 1
ATOM 2071 C CA . GLN A 1 270 ? 12.315 10.271 16.083 1.00 46.84 270 GLN A CA 1
ATOM 2072 C C . GLN A 1 270 ? 12.288 10.199 14.540 1.00 46.84 270 GLN A C 1
ATOM 2074 O O . GLN A 1 270 ? 11.222 10.336 13.955 1.00 46.84 270 GLN A O 1
ATOM 2079 N N . TYR A 1 271 ? 13.445 10.004 13.898 1.00 53.03 271 TYR A N 1
ATOM 2080 C CA . TYR A 1 271 ? 13.617 9.795 12.457 1.00 53.03 271 TYR A CA 1
ATOM 2081 C C . TYR A 1 271 ? 14.163 8.398 12.112 1.00 53.03 271 TYR A C 1
ATOM 2083 O O . TYR A 1 271 ? 14.351 8.103 10.935 1.00 53.03 271 TYR A O 1
ATOM 2091 N N . GLN A 1 272 ? 14.462 7.569 13.120 1.00 65.81 272 GLN A N 1
ATOM 2092 C CA . GLN A 1 272 ? 14.995 6.210 12.952 1.00 65.81 272 GLN A CA 1
ATOM 2093 C C . GLN A 1 272 ? 13.963 5.118 13.268 1.00 65.81 272 GLN A C 1
ATOM 2095 O O . GLN A 1 272 ? 14.358 3.958 13.386 1.00 65.81 272 GLN A O 1
ATOM 2100 N N . HIS A 1 273 ? 12.689 5.494 13.488 1.00 81.00 273 HIS A N 1
ATOM 2101 C CA . HIS A 1 273 ? 11.502 4.633 13.665 1.00 81.00 273 HIS A CA 1
ATOM 2102 C C . HIS A 1 273 ? 11.744 3.313 14.422 1.00 81.00 273 HIS A C 1
ATOM 2104 O O . HIS A 1 273 ? 11.065 2.309 14.208 1.00 81.00 273 HIS A O 1
ATOM 2110 N N . ALA A 1 274 ? 12.726 3.278 15.325 1.00 82.38 274 ALA A N 1
ATOM 2111 C CA . ALA A 1 274 ? 13.248 2.027 15.863 1.00 82.38 274 ALA A CA 1
ATOM 2112 C C . ALA A 1 274 ? 12.217 1.394 16.795 1.00 82.38 274 ALA A C 1
ATOM 2114 O O . ALA A 1 274 ? 12.014 0.181 16.787 1.00 82.38 274 ALA A O 1
ATOM 2115 N N . SER A 1 275 ? 11.509 2.246 17.538 1.00 85.94 275 SER A N 1
ATOM 2116 C CA . SER A 1 275 ? 10.415 1.845 18.414 1.00 85.94 275 SER A CA 1
ATOM 2117 C C . SER A 1 275 ? 9.191 1.357 17.633 1.00 85.94 275 SER A C 1
ATOM 2119 O O . SER A 1 275 ? 8.541 0.397 18.043 1.00 85.94 275 SER A O 1
ATOM 2121 N N . GLU A 1 276 ? 8.884 1.975 16.490 1.00 91.19 276 GLU A N 1
ATOM 2122 C CA . GLU A 1 276 ? 7.844 1.549 15.557 1.00 91.19 276 GLU A CA 1
ATOM 2123 C C . GLU A 1 276 ? 8.202 0.175 14.989 1.00 91.19 276 GLU A C 1
ATOM 2125 O O . GLU A 1 276 ? 7.372 -0.729 15.023 1.00 91.19 276 GLU A O 1
ATOM 2130 N N . ARG A 1 277 ? 9.449 -0.020 14.543 1.00 90.62 277 ARG A N 1
ATOM 2131 C CA . ARG A 1 277 ? 9.934 -1.304 14.022 1.00 90.62 277 ARG A CA 1
ATOM 2132 C C . ARG A 1 277 ? 9.896 -2.410 15.062 1.00 90.62 277 ARG A C 1
ATOM 2134 O O . ARG A 1 277 ? 9.434 -3.503 14.753 1.00 90.62 277 ARG A O 1
ATOM 2141 N N . GLU A 1 278 ? 10.345 -2.151 16.286 1.00 91.12 278 GLU A N 1
ATOM 2142 C CA . GLU A 1 278 ? 10.273 -3.135 17.371 1.00 91.12 278 GLU A CA 1
ATOM 2143 C C . GLU A 1 278 ? 8.817 -3.532 17.657 1.00 91.12 278 GLU A C 1
ATOM 2145 O O . GLU A 1 278 ? 8.490 -4.719 17.747 1.00 91.12 278 GLU A O 1
ATOM 2150 N N . LEU A 1 279 ? 7.921 -2.543 17.724 1.00 95.06 279 LEU A N 1
ATOM 2151 C CA . LEU A 1 279 ? 6.499 -2.761 17.959 1.00 95.06 279 LEU A CA 1
ATOM 2152 C C . LEU A 1 279 ? 5.843 -3.570 16.831 1.00 95.06 279 LEU A C 1
ATOM 2154 O O . LEU A 1 279 ? 5.138 -4.547 17.099 1.00 95.06 279 LEU A O 1
ATOM 2158 N N . LEU A 1 280 ? 6.088 -3.172 15.582 1.00 96.31 280 LEU A N 1
ATOM 2159 C CA . LEU A 1 280 ? 5.552 -3.795 14.375 1.00 96.31 280 LEU A CA 1
ATOM 2160 C C . LEU A 1 280 ? 6.110 -5.202 14.172 1.00 96.31 280 LEU A C 1
ATOM 2162 O O . LEU A 1 280 ? 5.337 -6.114 13.899 1.00 96.31 280 LEU A O 1
ATOM 2166 N N . SER A 1 281 ? 7.414 -5.399 14.367 1.00 92.06 281 SER A N 1
ATOM 2167 C CA . SER A 1 281 ? 8.061 -6.715 14.318 1.00 92.06 281 SER A CA 1
ATOM 2168 C C . SER A 1 281 ? 7.467 -7.648 15.370 1.00 92.06 281 SER A C 1
ATOM 2170 O O . SER A 1 281 ? 7.026 -8.754 15.056 1.00 92.06 281 SER A O 1
ATOM 2172 N N . GLY A 1 282 ? 7.342 -7.178 16.616 1.00 92.56 282 GLY A N 1
ATOM 2173 C CA . GLY A 1 282 ? 6.733 -7.955 17.689 1.00 92.56 282 GLY A CA 1
ATOM 2174 C C . GLY A 1 282 ? 5.265 -8.298 17.419 1.00 92.56 282 GLY A C 1
ATOM 2175 O O . GLY A 1 282 ? 4.836 -9.418 17.700 1.00 92.56 282 GLY A O 1
ATOM 2176 N N . TRP A 1 283 ? 4.478 -7.358 16.890 1.00 96.81 283 TRP A N 1
ATOM 2177 C CA . TRP A 1 283 ? 3.084 -7.605 16.511 1.00 96.81 283 TRP A CA 1
ATOM 2178 C C . TRP A 1 283 ? 2.983 -8.581 15.333 1.00 96.81 283 TRP A C 1
ATOM 2180 O O . TRP A 1 283 ? 2.317 -9.606 15.464 1.00 96.81 283 TRP A O 1
ATOM 2190 N N . GLY A 1 284 ? 3.708 -8.323 14.244 1.00 93.25 284 GLY A N 1
ATOM 2191 C CA . GLY A 1 284 ? 3.732 -9.150 13.041 1.00 93.25 284 GLY A CA 1
ATOM 2192 C C . GLY A 1 284 ? 4.193 -10.581 13.315 1.00 93.25 284 GLY A C 1
ATOM 2193 O O . GLY A 1 284 ? 3.569 -11.517 12.828 1.00 93.25 284 GLY A O 1
ATOM 2194 N N . ALA A 1 285 ? 5.201 -10.780 14.169 1.00 90.38 285 ALA A N 1
ATOM 2195 C CA . ALA A 1 285 ? 5.651 -12.113 14.577 1.00 90.38 285 ALA A CA 1
ATOM 2196 C C . ALA A 1 285 ? 4.580 -12.900 15.355 1.00 90.38 285 ALA A C 1
ATOM 2198 O O . ALA A 1 285 ? 4.541 -14.127 15.280 1.00 90.38 285 ALA A O 1
ATOM 2199 N N . ARG A 1 286 ? 3.705 -12.215 16.106 1.00 92.75 286 ARG A N 1
ATOM 2200 C CA . ARG A 1 286 ? 2.618 -12.857 16.865 1.00 92.75 286 ARG A CA 1
ATOM 2201 C C . ARG A 1 286 ? 1.379 -13.133 16.021 1.00 92.75 286 ARG A C 1
ATOM 2203 O O . ARG A 1 286 ? 0.691 -14.112 16.289 1.00 92.75 286 ARG A O 1
ATOM 2210 N N . THR A 1 287 ? 1.055 -12.254 15.076 1.00 91.69 287 THR A N 1
ATOM 2211 C CA . THR A 1 287 ? -0.221 -12.300 14.343 1.00 91.69 287 THR A CA 1
ATOM 2212 C C . THR A 1 287 ? -0.088 -12.813 12.915 1.00 91.69 287 THR A C 1
ATOM 2214 O O . THR A 1 287 ? -1.080 -13.241 12.338 1.00 91.69 287 THR A O 1
ATOM 2217 N N . GLY A 1 288 ? 1.106 -12.739 12.324 1.00 88.44 288 GLY A N 1
ATOM 2218 C CA . GLY A 1 288 ? 1.310 -12.912 10.885 1.00 88.44 288 GLY A CA 1
ATOM 2219 C C . GLY A 1 288 ? 0.720 -11.777 10.037 1.00 88.44 288 GLY A C 1
ATOM 2220 O O . GLY A 1 288 ? 0.725 -11.877 8.815 1.00 88.44 288 GLY A O 1
ATOM 2221 N N . GLY A 1 289 ? 0.211 -10.710 10.663 1.00 90.06 289 GLY A N 1
ATOM 2222 C CA . GLY A 1 289 ? -0.577 -9.671 10.002 1.00 90.06 289 GLY A CA 1
ATOM 2223 C C . GLY A 1 289 ? 0.227 -8.524 9.390 1.00 90.06 289 GLY A C 1
ATOM 2224 O O . GLY A 1 289 ? -0.393 -7.595 8.895 1.00 90.06 289 GLY A O 1
ATOM 2225 N N . LEU A 1 290 ? 1.564 -8.535 9.440 1.00 96.38 290 LEU A N 1
ATOM 2226 C CA . LEU A 1 290 ? 2.411 -7.501 8.829 1.00 96.38 290 LEU A CA 1
ATOM 2227 C C . LEU A 1 290 ? 3.090 -8.063 7.580 1.00 96.38 290 LEU A C 1
ATOM 2229 O O . LEU A 1 290 ? 3.982 -8.908 7.710 1.00 96.38 290 LEU A O 1
ATOM 2233 N N . VAL A 1 291 ? 2.683 -7.602 6.395 1.00 93.88 291 VAL A N 1
ATOM 2234 C CA . VAL A 1 291 ? 3.145 -8.174 5.121 1.00 93.88 291 VAL A CA 1
ATOM 2235 C C . VAL A 1 291 ? 3.487 -7.084 4.104 1.00 93.88 291 VAL A C 1
ATOM 2237 O O . VAL A 1 291 ? 2.677 -6.207 3.828 1.00 93.88 291 VAL A O 1
ATOM 2240 N N . LEU A 1 292 ? 4.680 -7.164 3.519 1.00 92.81 292 LEU A N 1
ATOM 2241 C CA . LEU A 1 292 ? 5.023 -6.483 2.272 1.00 92.81 292 LEU A CA 1
ATOM 2242 C C . LEU A 1 292 ? 4.735 -7.429 1.107 1.00 92.81 292 LEU A C 1
ATOM 2244 O O . LEU A 1 292 ? 5.253 -8.547 1.081 1.00 92.81 292 LEU A O 1
ATOM 2248 N N . HIS A 1 293 ? 3.987 -6.955 0.122 1.00 92.19 293 HIS A N 1
ATOM 2249 C CA . HIS A 1 293 ? 3.858 -7.569 -1.192 1.00 92.19 293 HIS A CA 1
ATOM 2250 C C . HIS A 1 293 ? 4.693 -6.748 -2.170 1.00 92.19 293 HIS A C 1
ATOM 2252 O O . HIS A 1 293 ? 4.452 -5.553 -2.315 1.00 92.19 293 HIS A O 1
ATOM 2258 N N . ARG A 1 294 ? 5.691 -7.352 -2.816 1.00 89.88 294 ARG A N 1
ATOM 2259 C CA . ARG A 1 294 ? 6.536 -6.640 -3.782 1.00 89.88 294 ARG A CA 1
ATOM 2260 C C . ARG A 1 294 ? 6.782 -7.419 -5.052 1.00 89.88 294 ARG A C 1
ATOM 2262 O O . ARG A 1 294 ? 6.977 -8.632 -5.013 1.00 89.88 294 ARG A O 1
ATOM 2269 N N . ILE A 1 295 ? 6.845 -6.703 -6.158 1.00 87.62 295 ILE A N 1
ATOM 2270 C CA . ILE A 1 295 ? 7.277 -7.232 -7.441 1.00 87.62 295 ILE A CA 1
ATOM 2271 C C . ILE A 1 295 ? 8.808 -7.224 -7.483 1.00 87.62 295 ILE A C 1
ATOM 2273 O O . ILE A 1 295 ? 9.473 -6.297 -7.021 1.00 87.62 295 ILE A O 1
ATOM 2277 N N . PHE A 1 296 ? 9.394 -8.284 -8.021 1.00 85.75 296 PHE A N 1
ATOM 2278 C CA . PHE A 1 296 ? 10.820 -8.367 -8.276 1.00 85.75 296 PHE A CA 1
ATOM 2279 C C . PHE A 1 296 ? 11.208 -7.318 -9.315 1.00 85.75 296 PHE A C 1
ATOM 2281 O O . PHE A 1 296 ? 10.679 -7.322 -10.429 1.00 85.75 296 PHE A O 1
ATOM 2288 N N . GLY A 1 297 ? 12.137 -6.441 -8.942 1.00 85.19 297 GLY A N 1
ATOM 2289 C CA . GLY A 1 297 ? 12.522 -5.267 -9.716 1.00 85.19 297 GLY A CA 1
ATOM 2290 C C . GLY A 1 297 ? 11.970 -3.947 -9.186 1.00 85.19 297 GLY A C 1
ATOM 2291 O O . GLY A 1 297 ? 12.515 -2.900 -9.541 1.00 85.19 297 GLY A O 1
ATOM 2292 N N . ASP A 1 298 ? 10.947 -3.956 -8.331 1.00 88.94 298 ASP A N 1
ATOM 2293 C CA . ASP A 1 298 ? 10.412 -2.719 -7.767 1.00 88.94 298 ASP A CA 1
ATOM 2294 C C . ASP A 1 298 ? 11.476 -1.983 -6.928 1.00 88.94 298 ASP A C 1
ATOM 2296 O O . ASP A 1 298 ? 11.924 -2.509 -5.905 1.00 88.94 298 ASP A O 1
ATOM 2300 N N . PRO A 1 299 ? 11.905 -0.766 -7.312 1.00 82.19 299 PRO A N 1
ATOM 2301 C CA . PRO A 1 299 ? 12.935 -0.055 -6.568 1.00 82.19 299 PRO A CA 1
ATOM 2302 C C . PRO A 1 299 ? 12.430 0.546 -5.252 1.00 82.19 299 PRO A C 1
ATOM 2304 O O . PRO A 1 299 ? 13.242 0.818 -4.370 1.00 82.19 299 PRO A O 1
ATOM 2307 N N . VAL A 1 300 ? 11.124 0.767 -5.083 1.00 85.56 300 VAL A N 1
ATOM 2308 C CA . VAL A 1 300 ? 10.590 1.449 -3.889 1.00 85.56 300 VAL A CA 1
ATOM 2309 C C . VAL A 1 300 ? 10.583 0.534 -2.680 1.00 85.56 300 VAL A C 1
ATOM 2311 O O . VAL A 1 300 ? 11.041 0.918 -1.606 1.00 85.56 300 VAL A O 1
ATOM 2314 N N . SER A 1 301 ? 10.154 -0.709 -2.863 1.00 87.94 301 SER A N 1
ATOM 2315 C CA . SER A 1 301 ? 10.193 -1.746 -1.830 1.00 87.94 301 SER A CA 1
ATOM 2316 C C . SER A 1 301 ? 11.600 -2.259 -1.497 1.00 87.94 301 SER A C 1
ATOM 2318 O O . SER A 1 301 ? 11.759 -3.141 -0.651 1.00 87.94 301 SER A O 1
ATOM 2320 N N . LEU A 1 302 ? 12.639 -1.733 -2.153 1.00 85.56 302 LEU A N 1
ATOM 2321 C CA . LEU A 1 302 ? 14.039 -1.943 -1.770 1.00 85.56 302 LEU A CA 1
ATOM 2322 C C . LEU A 1 302 ? 14.548 -0.889 -0.783 1.00 85.56 302 LEU A C 1
ATOM 2324 O O . LEU A 1 302 ? 15.644 -1.032 -0.238 1.00 85.56 302 LEU A O 1
ATOM 2328 N N . LEU A 1 303 ? 13.774 0.169 -0.550 1.00 80.44 303 LEU A N 1
ATOM 2329 C CA . LEU A 1 303 ? 14.144 1.244 0.353 1.00 80.44 303 LEU A CA 1
ATOM 2330 C C . LEU A 1 303 ? 13.618 0.987 1.762 1.00 80.44 303 LEU A C 1
ATOM 2332 O O . LEU A 1 303 ? 12.448 0.675 1.967 1.00 80.44 303 LEU A O 1
ATOM 2336 N N . GLY A 1 304 ? 14.484 1.210 2.747 1.00 80.38 304 G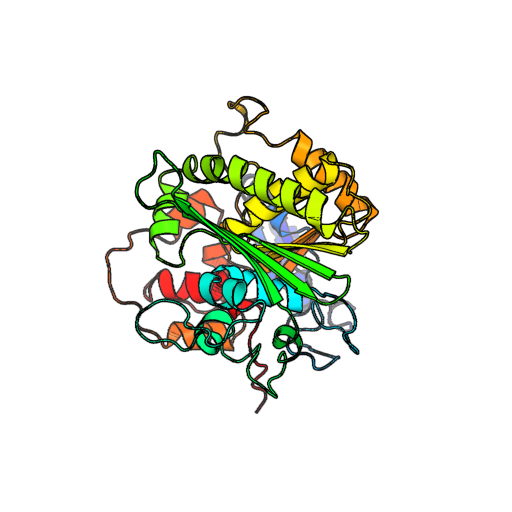LY A N 1
ATOM 2337 C CA . GLY A 1 304 ? 14.143 1.092 4.160 1.00 80.38 304 GLY A CA 1
ATOM 2338 C C . GLY A 1 304 ? 14.142 -0.339 4.690 1.00 80.38 304 GLY A C 1
ATOM 2339 O O . GLY A 1 304 ? 14.686 -1.270 4.102 1.00 80.38 304 GLY A O 1
ATOM 2340 N N . ILE A 1 305 ? 13.579 -0.484 5.883 1.00 85.25 305 ILE A N 1
ATOM 2341 C CA . ILE A 1 305 ? 13.577 -1.684 6.702 1.00 85.25 305 ILE A CA 1
ATOM 2342 C C . ILE A 1 305 ? 12.136 -2.157 6.845 1.00 85.25 305 ILE A C 1
ATOM 2344 O O . ILE A 1 305 ? 11.293 -1.500 7.463 1.00 85.25 305 ILE A O 1
ATOM 2348 N N . HIS A 1 306 ? 11.880 -3.351 6.326 1.00 88.06 306 HIS A N 1
ATOM 2349 C CA . HIS A 1 306 ? 10.604 -4.040 6.453 1.00 88.06 306 HIS A CA 1
ATOM 2350 C C . HIS A 1 306 ? 10.618 -4.949 7.678 1.00 88.06 306 HIS A C 1
ATOM 2352 O O . HIS A 1 306 ? 11.450 -5.845 7.798 1.00 88.06 306 HIS A O 1
ATOM 2358 N N . SER A 1 307 ? 9.685 -4.715 8.600 1.00 88.81 307 SER A N 1
ATOM 2359 C CA . SER A 1 307 ? 9.620 -5.452 9.875 1.00 88.81 307 SER A CA 1
ATOM 2360 C C . SER A 1 307 ? 8.715 -6.694 9.828 1.00 88.81 307 SER A C 1
ATOM 2362 O O . SER A 1 307 ? 8.571 -7.379 10.838 1.00 88.81 307 SER A O 1
ATOM 2364 N N . GLY A 1 308 ? 8.069 -6.963 8.688 1.00 86.50 308 GLY A N 1
ATOM 2365 C CA . GLY A 1 308 ? 7.089 -8.040 8.501 1.00 86.50 308 GLY A CA 1
ATOM 2366 C C . GLY A 1 308 ? 7.530 -9.123 7.519 1.00 86.50 308 GLY A C 1
ATOM 2367 O O . GLY A 1 308 ? 8.675 -9.152 7.073 1.00 86.50 308 GLY A O 1
ATOM 2368 N N . LYS A 1 309 ? 6.597 -10.012 7.155 1.00 88.06 309 LYS A N 1
ATOM 2369 C CA . LYS A 1 309 ? 6.819 -11.000 6.091 1.00 88.06 309 LYS A CA 1
ATOM 2370 C C . LYS A 1 309 ? 6.937 -10.274 4.751 1.00 88.06 309 LYS A C 1
ATOM 2372 O O . LYS A 1 309 ? 6.122 -9.411 4.453 1.00 88.06 309 LYS A O 1
ATOM 2377 N N . ILE A 1 310 ? 7.907 -10.660 3.931 1.00 85.25 310 ILE A N 1
ATOM 2378 C CA . ILE A 1 310 ? 8.032 -10.176 2.554 1.00 85.25 310 ILE A CA 1
ATOM 2379 C C . ILE A 1 310 ? 7.551 -11.281 1.615 1.00 85.25 310 ILE A C 1
ATOM 2381 O O . ILE A 1 310 ? 7.996 -12.425 1.722 1.00 85.25 310 ILE A O 1
ATOM 2385 N N . ARG A 1 311 ? 6.633 -10.940 0.711 1.00 83.62 311 ARG A N 1
ATOM 2386 C CA . ARG A 1 311 ? 6.177 -11.785 -0.394 1.00 83.62 311 ARG A CA 1
ATOM 2387 C C . ARG A 1 311 ? 6.666 -11.173 -1.699 1.00 83.62 311 ARG A C 1
ATOM 2389 O O . ARG A 1 311 ? 6.370 -10.014 -1.979 1.00 83.62 311 ARG A O 1
ATOM 2396 N N . LEU A 1 312 ? 7.433 -11.953 -2.452 1.00 79.88 312 LEU A N 1
ATOM 2397 C CA . LEU A 1 312 ? 8.049 -11.534 -3.704 1.00 79.88 312 LEU A CA 1
ATOM 2398 C C . LEU A 1 312 ? 7.304 -12.153 -4.889 1.00 79.88 312 LEU A C 1
ATOM 2400 O O . LEU A 1 312 ? 7.151 -13.371 -4.956 1.00 79.88 312 LEU A O 1
ATOM 2404 N N . TYR A 1 313 ? 6.901 -11.313 -5.832 1.00 78.69 313 TYR A N 1
ATOM 2405 C CA . TYR A 1 313 ? 6.127 -11.657 -7.020 1.00 78.69 313 TYR A CA 1
ATOM 2406 C C . TYR A 1 313 ? 6.941 -11.344 -8.277 1.00 78.69 313 TYR A C 1
ATOM 2408 O O . TYR A 1 313 ? 7.786 -10.458 -8.259 1.00 78.69 313 TYR A O 1
ATOM 2416 N N . ALA A 1 314 ? 6.709 -12.057 -9.374 1.00 79.56 314 ALA A N 1
ATOM 2417 C CA . ALA A 1 314 ? 7.177 -11.601 -10.678 1.00 79.56 314 ALA A CA 1
ATOM 2418 C C . ALA A 1 314 ? 6.162 -10.601 -11.241 1.00 79.56 314 ALA A C 1
ATOM 2420 O O . ALA A 1 314 ? 4.970 -10.723 -10.959 1.00 79.56 314 ALA A O 1
ATOM 2421 N N . ALA A 1 315 ? 6.623 -9.647 -12.049 1.00 79.19 315 ALA A N 1
ATOM 2422 C CA . ALA A 1 315 ? 5.717 -8.846 -12.857 1.00 79.19 315 ALA A CA 1
ATOM 2423 C C . ALA A 1 315 ? 4.958 -9.771 -13.810 1.00 79.19 315 ALA A C 1
ATOM 2425 O O . ALA A 1 315 ? 5.546 -10.667 -14.427 1.00 79.19 315 ALA A O 1
ATOM 2426 N N . ALA A 1 316 ? 3.655 -9.554 -13.928 1.00 74.56 316 ALA A N 1
ATOM 2427 C CA . ALA A 1 316 ? 2.832 -10.319 -14.843 1.00 74.56 316 ALA A CA 1
ATOM 2428 C C . ALA A 1 316 ? 3.262 -10.093 -16.292 1.00 74.56 316 ALA A C 1
ATOM 2430 O O . ALA A 1 316 ? 3.473 -8.955 -16.710 1.00 74.56 316 ALA A O 1
ATOM 2431 N N . ASP A 1 317 ? 3.319 -11.159 -17.090 1.00 75.81 317 ASP A N 1
ATOM 2432 C CA . ASP A 1 317 ? 3.680 -11.042 -18.508 1.00 75.81 317 ASP A CA 1
ATOM 2433 C C . ASP A 1 317 ? 2.712 -10.123 -19.274 1.00 75.81 317 ASP A C 1
ATOM 2435 O O . ASP A 1 317 ? 3.131 -9.360 -20.142 1.00 75.81 317 ASP A O 1
ATOM 2439 N N . GLU A 1 318 ? 1.423 -10.138 -18.924 1.00 75.38 318 GLU A N 1
ATOM 2440 C CA . GLU A 1 318 ? 0.439 -9.223 -19.504 1.00 75.38 318 GLU A CA 1
ATOM 2441 C C . GLU A 1 318 ? 0.705 -7.761 -19.147 1.00 75.38 318 GLU A C 1
ATOM 2443 O O . GLU A 1 318 ? 0.704 -6.928 -20.051 1.00 75.38 318 GLU A O 1
ATOM 2448 N N . CYS A 1 319 ? 0.995 -7.462 -17.879 1.00 80.44 319 CYS A N 1
ATOM 2449 C CA . CYS A 1 319 ? 1.369 -6.120 -17.427 1.00 80.44 319 CYS A CA 1
ATOM 2450 C C . CYS A 1 319 ? 2.614 -5.629 -18.186 1.00 80.44 319 CYS A C 1
ATOM 2452 O O . CYS A 1 319 ? 2.583 -4.591 -18.850 1.00 80.44 319 CYS A O 1
ATOM 2454 N N . VAL A 1 320 ? 3.671 -6.446 -18.240 1.00 81.69 320 VAL A N 1
ATOM 2455 C CA . VAL A 1 320 ? 4.895 -6.129 -18.993 1.00 81.69 320 VAL A CA 1
ATOM 2456 C C . VAL A 1 320 ? 4.597 -5.879 -20.478 1.00 81.69 320 VAL A C 1
ATOM 2458 O O . VAL A 1 320 ? 5.119 -4.933 -21.074 1.00 81.69 320 VAL A O 1
ATOM 2461 N N . ARG A 1 321 ? 3.767 -6.716 -21.116 1.00 81.94 321 ARG A N 1
ATOM 2462 C CA . ARG A 1 321 ? 3.370 -6.536 -22.523 1.00 81.94 321 ARG A CA 1
ATOM 2463 C C . ARG A 1 321 ? 2.541 -5.275 -22.732 1.00 81.94 321 ARG A C 1
ATOM 2465 O O . ARG A 1 321 ? 2.740 -4.602 -23.743 1.00 81.94 321 ARG A O 1
ATOM 2472 N N . HIS A 1 322 ? 1.632 -4.975 -21.810 1.00 82.44 322 HIS A N 1
ATOM 2473 C CA . HIS A 1 322 ? 0.773 -3.805 -21.863 1.00 82.44 322 HIS A CA 1
ATOM 2474 C C . HIS A 1 322 ? 1.609 -2.525 -21.880 1.00 82.44 322 HIS A C 1
ATOM 2476 O O . HIS A 1 322 ? 1.538 -1.765 -22.847 1.00 82.44 322 HIS A O 1
ATOM 2482 N N . HIS A 1 323 ? 2.484 -2.344 -20.889 1.00 81.75 323 HIS A N 1
ATOM 2483 C CA . HIS A 1 323 ? 3.288 -1.128 -20.775 1.00 81.75 323 HIS A CA 1
ATOM 2484 C C . HIS A 1 323 ? 4.349 -1.006 -21.871 1.00 81.75 323 HIS A C 1
ATOM 2486 O O . HIS A 1 323 ? 4.621 0.099 -22.327 1.00 81.75 323 HIS A O 1
ATOM 2492 N N . LYS A 1 324 ? 4.897 -2.115 -22.393 1.00 81.19 324 LYS A N 1
ATOM 2493 C CA . LYS A 1 324 ? 5.760 -2.072 -23.596 1.00 81.19 324 LYS A CA 1
ATOM 2494 C C . LYS A 1 324 ? 5.042 -1.555 -24.842 1.00 81.19 324 LYS A C 1
ATOM 2496 O O . LYS A 1 324 ? 5.701 -1.095 -25.773 1.00 81.19 324 LYS A O 1
ATOM 2501 N N . GLY A 1 325 ? 3.719 -1.699 -24.895 1.00 75.12 325 GLY A N 1
ATOM 2502 C CA . GLY A 1 325 ? 2.886 -1.206 -25.987 1.00 75.12 325 GLY A CA 1
ATOM 2503 C C . GLY A 1 325 ? 2.551 0.283 -25.892 1.00 75.12 325 GLY A C 1
ATOM 2504 O O . GLY A 1 325 ? 1.976 0.816 -26.842 1.00 75.12 325 GLY A O 1
ATOM 2505 N N . ILE A 1 326 ? 2.891 0.946 -24.781 1.00 77.06 326 ILE A N 1
ATOM 2506 C CA . ILE A 1 326 ? 2.598 2.359 -24.531 1.00 77.06 326 ILE A CA 1
ATOM 2507 C C . ILE A 1 326 ? 3.849 3.197 -24.805 1.00 77.06 326 ILE A C 1
ATOM 2509 O O . ILE A 1 326 ? 4.925 2.946 -24.265 1.00 77.06 326 ILE A O 1
ATOM 2513 N N . ASP A 1 327 ? 3.700 4.230 -25.635 1.00 72.00 327 ASP A N 1
ATOM 2514 C CA . ASP A 1 327 ? 4.710 5.279 -25.769 1.00 72.00 327 ASP A CA 1
ATOM 2515 C C . ASP A 1 327 ? 4.479 6.332 -24.681 1.00 72.00 327 ASP A C 1
ATOM 2517 O O . ASP A 1 327 ? 3.650 7.230 -24.827 1.00 72.00 327 ASP A O 1
ATOM 2521 N N . TYR A 1 328 ? 5.219 6.211 -23.580 1.00 69.81 328 TYR A N 1
ATOM 2522 C CA . TYR A 1 328 ? 5.202 7.175 -22.475 1.00 69.81 328 TYR A CA 1
ATOM 2523 C C . TYR A 1 328 ? 5.865 8.524 -22.823 1.00 69.81 328 TYR A C 1
ATOM 2525 O O . TYR A 1 328 ? 5.931 9.416 -21.976 1.00 69.81 328 TYR A O 1
ATOM 2533 N N . GLY A 1 329 ? 6.348 8.696 -24.059 1.00 59.22 329 GLY A N 1
ATOM 2534 C CA . GLY A 1 329 ? 7.007 9.902 -24.538 1.00 59.22 329 GLY A CA 1
ATOM 2535 C C . GLY A 1 329 ? 8.481 9.989 -24.133 1.00 59.22 329 GLY A C 1
ATOM 2536 O O . GLY A 1 329 ? 8.896 9.606 -23.040 1.00 59.22 329 GLY A O 1
ATOM 2537 N N . ALA A 1 330 ? 9.296 10.551 -25.029 1.00 49.59 330 ALA A N 1
ATOM 2538 C CA . ALA A 1 330 ? 10.734 10.770 -24.845 1.00 49.59 330 ALA A CA 1
ATOM 2539 C C . ALA A 1 330 ? 11.045 12.042 -24.036 1.00 49.59 330 ALA A C 1
ATOM 2541 O O . ALA A 1 330 ? 11.865 12.864 -24.449 1.00 49.59 330 ALA A O 1
ATOM 2542 N N . GLY A 1 331 ? 10.346 12.266 -22.927 1.00 48.34 331 GLY A N 1
ATOM 2543 C CA . GLY A 1 331 ? 10.729 13.358 -22.044 1.00 48.34 331 GLY A CA 1
ATOM 2544 C C . GLY A 1 331 ? 12.016 13.028 -21.276 1.00 48.34 331 GLY A C 1
ATOM 2545 O O . GLY A 1 331 ? 12.390 11.866 -21.120 1.00 48.34 331 GLY A O 1
ATOM 2546 N N . ASP A 1 332 ? 12.749 14.072 -20.896 1.00 45.44 332 ASP A N 1
ATOM 2547 C CA . ASP A 1 332 ? 14.146 14.042 -20.446 1.00 45.44 332 ASP A CA 1
ATOM 2548 C C . ASP A 1 332 ? 14.316 13.445 -19.033 1.00 45.44 332 ASP A C 1
ATOM 2550 O O . ASP A 1 332 ? 14.604 14.145 -18.062 1.00 45.44 332 ASP A O 1
ATOM 2554 N N . TRP A 1 333 ? 14.058 12.144 -18.875 1.00 54.16 333 TRP A N 1
ATOM 2555 C CA . TRP A 1 333 ? 14.071 11.465 -17.575 1.00 54.16 333 TRP A CA 1
ATOM 2556 C C . TRP A 1 333 ? 15.437 10.805 -17.368 1.00 54.16 333 TRP A C 1
ATOM 2558 O O . TRP A 1 333 ? 15.652 9.626 -17.643 1.00 54.16 333 TRP A O 1
ATOM 2568 N N . ALA A 1 334 ? 16.400 11.607 -16.917 1.00 48.28 334 ALA A N 1
ATOM 2569 C CA . ALA A 1 334 ? 17.822 11.271 -16.861 1.00 48.28 334 ALA A CA 1
ATOM 2570 C C . ALA A 1 334 ? 18.232 10.285 -15.743 1.00 48.28 334 ALA A C 1
ATOM 2572 O O . ALA A 1 334 ? 19.395 10.282 -15.325 1.00 48.28 334 ALA A O 1
ATOM 2573 N N . LEU A 1 335 ? 17.332 9.432 -15.240 1.00 59.19 335 LEU A N 1
ATOM 2574 C CA . LEU A 1 335 ? 17.738 8.378 -14.314 1.00 59.19 335 LEU A CA 1
ATOM 2575 C C . LEU A 1 335 ? 18.164 7.132 -15.092 1.00 59.19 335 LEU A C 1
ATOM 2577 O O . LEU A 1 335 ? 17.356 6.303 -15.503 1.00 59.19 335 LEU A O 1
ATOM 2581 N N . SER A 1 336 ? 19.474 7.003 -15.293 1.00 64.38 336 SER A N 1
ATOM 2582 C CA . SER A 1 336 ? 20.040 5.789 -15.880 1.00 64.38 336 SER A CA 1
ATOM 2583 C C . SER A 1 336 ? 19.828 4.576 -14.967 1.00 64.38 336 SER A C 1
ATOM 2585 O O . SER A 1 336 ? 19.843 4.698 -13.740 1.00 64.38 336 SER A O 1
ATOM 2587 N N . ALA A 1 337 ? 19.759 3.388 -15.568 1.00 66.38 337 ALA A N 1
ATOM 2588 C CA . ALA A 1 337 ? 19.809 2.101 -14.869 1.00 66.38 337 ALA A CA 1
ATOM 2589 C C . ALA A 1 337 ? 20.898 2.049 -13.786 1.00 66.38 337 ALA A C 1
ATOM 2591 O O . ALA A 1 337 ? 20.683 1.560 -12.680 1.00 66.38 337 ALA A O 1
ATOM 2592 N N . GLY A 1 338 ? 22.076 2.599 -14.106 1.00 66.75 338 GLY A N 1
ATOM 2593 C CA . GLY A 1 338 ? 23.213 2.656 -13.194 1.00 66.75 338 GLY A CA 1
ATOM 2594 C C . GLY A 1 338 ? 22.977 3.580 -12.001 1.00 66.75 338 GLY A C 1
ATOM 2595 O O . GLY A 1 338 ? 23.378 3.248 -10.892 1.00 66.75 338 GLY A O 1
ATOM 2596 N N . ALA A 1 339 ? 22.294 4.710 -12.195 1.00 68.06 339 ALA A N 1
ATOM 2597 C CA . ALA A 1 339 ? 21.948 5.618 -11.106 1.00 68.06 339 ALA A CA 1
ATOM 2598 C C . ALA A 1 339 ? 20.906 5.001 -10.161 1.00 68.06 339 ALA A C 1
ATOM 2600 O O . ALA A 1 339 ? 21.077 5.081 -8.947 1.00 68.06 339 ALA A O 1
ATOM 2601 N N . LEU A 1 340 ? 19.897 4.309 -10.701 1.00 69.81 340 LEU A N 1
ATOM 2602 C CA . LEU A 1 340 ? 18.943 3.549 -9.891 1.00 69.81 340 LEU A CA 1
ATOM 2603 C C . LEU A 1 340 ? 19.662 2.444 -9.099 1.00 69.81 340 LEU A C 1
ATOM 2605 O O . LEU A 1 340 ? 19.509 2.344 -7.882 1.00 69.81 340 LEU A O 1
ATOM 2609 N N . ALA A 1 341 ? 20.540 1.687 -9.762 1.00 72.19 341 ALA A N 1
ATOM 2610 C CA . ALA A 1 341 ? 21.273 0.602 -9.120 1.00 72.19 341 ALA A CA 1
ATOM 2611 C C . ALA A 1 341 ? 22.244 1.062 -8.020 1.00 72.19 341 ALA A C 1
ATOM 2613 O O . ALA A 1 341 ? 22.476 0.339 -7.053 1.00 72.19 341 ALA A O 1
ATOM 2614 N N . LEU A 1 342 ? 22.785 2.280 -8.118 1.00 68.69 342 LEU A N 1
ATOM 2615 C CA . LEU A 1 342 ? 23.611 2.869 -7.059 1.00 68.69 342 LEU A CA 1
ATOM 2616 C C . LEU A 1 342 ? 22.826 3.162 -5.773 1.00 68.69 342 LEU A C 1
ATOM 2618 O O . LEU A 1 342 ? 23.435 3.226 -4.698 1.00 68.69 342 LEU A O 1
ATOM 2622 N N . VAL A 1 343 ? 21.509 3.362 -5.875 1.00 69.56 343 VAL A N 1
ATOM 2623 C CA . VAL A 1 343 ? 20.632 3.675 -4.740 1.00 69.56 343 VAL A CA 1
ATOM 2624 C C . VAL A 1 343 ? 20.069 2.402 -4.123 1.00 69.56 343 VAL A C 1
ATOM 2626 O O . VAL A 1 343 ? 20.237 2.199 -2.922 1.00 69.56 343 VAL A O 1
ATOM 2629 N N . VAL A 1 344 ? 19.456 1.544 -4.941 1.00 73.69 344 VAL A N 1
ATOM 2630 C CA . VAL A 1 344 ? 18.659 0.395 -4.468 1.00 73.69 344 VAL A CA 1
ATOM 2631 C C . VAL A 1 344 ? 19.318 -0.964 -4.714 1.00 73.69 344 VAL A C 1
ATOM 2633 O O . VAL A 1 344 ? 18.761 -2.003 -4.375 1.00 73.69 344 VAL A O 1
ATOM 2636 N N . GLY A 1 345 ? 20.526 -0.979 -5.278 1.00 75.00 345 GLY A N 1
ATOM 2637 C CA . GLY A 1 345 ? 21.212 -2.205 -5.671 1.00 75.00 345 GLY A CA 1
ATOM 2638 C C . GLY A 1 345 ? 20.823 -2.680 -7.077 1.00 75.00 345 GLY A C 1
ATOM 2639 O O . GLY A 1 345 ? 20.049 -2.035 -7.775 1.00 75.00 345 GLY A O 1
ATOM 2640 N N . PRO A 1 346 ? 21.377 -3.807 -7.541 1.00 80.50 346 PRO A N 1
ATOM 2641 C CA . PRO A 1 346 ? 21.332 -4.195 -8.952 1.00 80.50 346 PRO A CA 1
ATOM 2642 C C . PRO A 1 346 ? 20.045 -4.907 -9.371 1.00 80.50 346 PRO A C 1
ATOM 2644 O O . PRO A 1 346 ? 19.893 -5.221 -10.551 1.00 80.50 346 PRO A O 1
ATOM 2647 N N . GLU A 1 347 ? 19.126 -5.167 -8.440 1.00 84.25 347 GLU A N 1
ATOM 2648 C CA . GLU A 1 347 ? 17.877 -5.873 -8.727 1.00 84.25 347 GLU A CA 1
ATOM 2649 C C . GLU A 1 347 ? 17.097 -5.265 -9.905 1.00 84.25 347 GLU A C 1
ATOM 2651 O O . GLU A 1 347 ? 16.706 -6.039 -10.780 1.00 84.25 347 GLU A O 1
ATOM 2656 N N . PRO A 1 348 ? 16.960 -3.929 -10.045 1.00 83.31 348 PRO A N 1
ATOM 2657 C CA . PRO A 1 348 ? 16.249 -3.375 -11.187 1.00 83.31 348 PRO A CA 1
ATOM 2658 C C . PRO A 1 348 ? 16.885 -3.683 -12.546 1.00 83.31 348 PRO A C 1
ATOM 2660 O O . PRO A 1 348 ? 16.188 -3.863 -13.540 1.00 83.31 348 PRO A O 1
ATOM 2663 N N . ILE A 1 349 ? 18.217 -3.797 -12.601 1.00 81.50 349 ILE A N 1
ATOM 2664 C CA . ILE A 1 349 ? 18.937 -4.185 -13.824 1.00 81.50 349 ILE A CA 1
ATOM 2665 C C . ILE A 1 349 ? 18.610 -5.634 -14.185 1.00 81.50 349 ILE A C 1
ATOM 2667 O O . ILE A 1 349 ? 18.291 -5.921 -15.337 1.00 81.50 349 ILE A O 1
ATOM 2671 N N . LEU A 1 350 ? 18.636 -6.528 -13.195 1.00 83.62 350 LEU A N 1
ATOM 2672 C CA . LEU A 1 350 ? 18.324 -7.944 -13.385 1.00 83.62 350 LEU A CA 1
ATOM 2673 C C . LEU A 1 350 ? 16.864 -8.153 -13.802 1.00 83.62 350 LEU A C 1
ATOM 2675 O O . LEU A 1 350 ? 16.586 -8.960 -14.687 1.00 83.62 350 LEU A O 1
ATOM 2679 N N . ALA A 1 351 ? 15.937 -7.421 -13.187 1.00 84.44 351 ALA A N 1
ATOM 2680 C CA . ALA A 1 351 ? 14.522 -7.468 -13.526 1.00 84.44 351 ALA A CA 1
ATOM 2681 C C . ALA A 1 351 ? 14.256 -6.930 -14.939 1.00 84.44 351 ALA A C 1
ATOM 2683 O O . ALA A 1 351 ? 13.530 -7.560 -15.705 1.00 84.44 351 ALA A O 1
ATOM 2684 N N . ALA A 1 352 ? 14.896 -5.825 -15.334 1.00 82.38 352 ALA A N 1
ATOM 2685 C CA . ALA A 1 352 ? 14.778 -5.289 -16.689 1.00 82.38 352 ALA A CA 1
ATOM 2686 C C . ALA A 1 352 ? 15.234 -6.308 -17.750 1.00 82.38 352 ALA A C 1
ATOM 2688 O O . ALA A 1 352 ? 14.548 -6.507 -18.756 1.00 82.38 352 ALA A O 1
ATOM 2689 N N . GLU A 1 353 ? 16.348 -7.007 -17.508 1.00 82.69 353 GLU A N 1
ATOM 2690 C CA . GLU A 1 353 ? 16.809 -8.099 -18.373 1.00 82.69 353 GLU A CA 1
ATOM 2691 C C . GLU A 1 353 ? 15.827 -9.278 -18.390 1.00 82.69 353 GLU A C 1
ATOM 2693 O O . GLU A 1 353 ? 15.487 -9.774 -19.466 1.00 82.69 353 GLU A O 1
ATOM 2698 N N . LEU A 1 354 ? 15.339 -9.699 -17.218 1.00 82.62 354 LEU A N 1
ATOM 2699 C CA . LEU A 1 354 ? 14.391 -10.806 -17.065 1.00 82.62 354 LEU A CA 1
ATOM 2700 C C . LEU A 1 354 ? 13.084 -10.554 -17.826 1.00 82.62 354 LEU A C 1
ATOM 2702 O O . LEU A 1 354 ? 12.616 -11.429 -18.552 1.00 82.62 354 LEU A O 1
ATOM 2706 N N . TYR A 1 355 ? 12.518 -9.358 -17.687 1.00 81.69 355 TYR A N 1
ATOM 2707 C CA . TYR A 1 355 ? 11.273 -8.970 -18.346 1.00 81.69 355 TYR A CA 1
ATOM 2708 C C . TYR A 1 355 ? 11.488 -8.530 -19.798 1.00 81.69 355 TYR A C 1
ATOM 2710 O O . TYR A 1 355 ? 10.531 -8.191 -20.495 1.00 81.69 355 TYR A O 1
ATOM 2718 N N . GLY A 1 356 ? 12.732 -8.515 -20.293 1.00 80.81 356 GLY A N 1
ATOM 2719 C CA . GLY A 1 356 ? 13.069 -8.061 -21.641 1.00 80.81 356 GLY A CA 1
ATOM 2720 C C . GLY A 1 356 ? 12.676 -6.602 -21.889 1.00 80.81 356 GLY A C 1
ATOM 2721 O O . GLY A 1 356 ? 12.224 -6.265 -22.987 1.00 80.81 356 GLY A O 1
ATOM 2722 N N . ILE A 1 357 ? 12.759 -5.761 -20.857 1.00 78.44 357 ILE A N 1
ATOM 2723 C CA . ILE A 1 357 ? 12.536 -4.318 -20.929 1.00 78.44 357 ILE A CA 1
ATOM 2724 C C . ILE A 1 357 ? 13.904 -3.684 -21.169 1.00 78.44 357 ILE A C 1
ATOM 2726 O O . ILE A 1 357 ? 14.734 -3.571 -20.271 1.00 78.44 357 ILE A O 1
ATOM 2730 N N . GLY A 1 358 ? 14.182 -3.316 -22.419 1.00 65.50 358 GLY A N 1
ATOM 2731 C CA . GLY A 1 358 ? 15.428 -2.633 -22.743 1.00 65.50 358 GLY A CA 1
ATOM 2732 C C . GLY A 1 358 ? 15.468 -1.254 -22.088 1.00 65.50 358 GLY A C 1
ATOM 2733 O O . GLY A 1 358 ? 14.519 -0.488 -22.215 1.00 65.50 358 GLY A O 1
ATOM 2734 N N . TRP A 1 359 ? 16.596 -0.884 -21.478 1.00 64.06 359 TRP A N 1
ATOM 2735 C CA . TRP A 1 359 ? 16.797 0.461 -20.914 1.00 64.06 359 TRP A CA 1
ATOM 2736 C C . TRP A 1 359 ? 16.713 1.589 -21.959 1.00 64.06 359 TRP A C 1
ATOM 2738 O O . TRP A 1 359 ? 16.512 2.746 -21.605 1.00 64.06 359 TRP A O 1
ATOM 2748 N N . GLY A 1 360 ? 16.824 1.255 -23.251 1.00 53.97 360 GLY A N 1
ATOM 2749 C CA . GLY A 1 360 ? 16.565 2.171 -24.368 1.00 53.97 360 GLY A CA 1
ATOM 2750 C C . GLY A 1 360 ? 15.079 2.396 -24.691 1.00 53.97 360 GLY A C 1
ATOM 2751 O O . GLY A 1 360 ? 14.782 3.274 -25.490 1.00 53.97 360 GLY A O 1
ATOM 2752 N N . GLY A 1 361 ? 14.164 1.623 -24.090 1.00 53.16 361 GLY A N 1
ATOM 2753 C CA . GLY A 1 361 ? 12.702 1.727 -24.231 1.00 53.16 361 GLY A CA 1
ATOM 2754 C C . GLY A 1 361 ? 12.010 2.553 -23.136 1.00 53.16 361 GLY A C 1
ATOM 2755 O O . GLY A 1 361 ? 10.786 2.538 -23.049 1.00 53.16 361 GLY A O 1
ATOM 2756 N N . GLY A 1 362 ? 12.788 3.261 -22.308 1.00 69.19 362 GLY A N 1
ATOM 2757 C CA . GLY A 1 362 ? 12.298 4.221 -21.318 1.00 69.19 362 GLY A CA 1
ATOM 2758 C C . GLY A 1 362 ? 12.096 3.625 -19.924 1.00 69.19 362 GLY A C 1
ATOM 2759 O O . GLY A 1 362 ? 11.393 2.633 -19.747 1.00 69.19 362 GLY A O 1
ATOM 2760 N N . LEU A 1 363 ? 12.687 4.277 -18.918 1.00 74.44 363 LEU A N 1
ATOM 2761 C CA . LEU A 1 363 ? 12.498 4.004 -17.487 1.00 74.44 363 LEU A CA 1
ATOM 2762 C C . LEU A 1 363 ? 11.016 3.880 -17.098 1.00 74.44 363 LEU A C 1
ATOM 2764 O O . LEU A 1 363 ? 10.685 3.087 -16.230 1.00 74.44 363 LEU A O 1
ATOM 2768 N N . MET A 1 364 ? 10.124 4.613 -17.766 1.00 76.50 364 MET A N 1
ATOM 2769 C CA . MET A 1 364 ? 8.686 4.566 -17.498 1.00 76.50 364 MET A CA 1
ATOM 2770 C C . MET A 1 364 ? 8.092 3.186 -17.749 1.00 76.50 364 MET A C 1
ATOM 2772 O O . MET A 1 364 ? 7.455 2.645 -16.859 1.00 76.50 364 MET A O 1
ATOM 2776 N N . THR A 1 365 ? 8.368 2.576 -18.901 1.00 80.00 365 THR A N 1
ATOM 2777 C CA . THR A 1 365 ? 7.914 1.212 -19.206 1.00 80.00 365 THR A CA 1
ATOM 2778 C C . THR A 1 365 ? 8.339 0.236 -18.117 1.00 80.00 365 THR A C 1
ATOM 2780 O O . THR A 1 365 ? 7.559 -0.614 -17.698 1.00 80.00 365 THR A O 1
ATOM 2783 N N . TYR A 1 366 ? 9.579 0.376 -17.642 1.00 83.81 366 TYR A N 1
ATOM 2784 C CA . TYR A 1 366 ? 10.096 -0.428 -16.546 1.00 83.81 366 TYR A CA 1
ATOM 2785 C C . TYR A 1 366 ? 9.311 -0.189 -15.253 1.00 83.81 366 TYR A C 1
ATOM 2787 O O . TYR A 1 366 ? 8.787 -1.142 -14.691 1.00 83.81 366 TYR A O 1
ATOM 2795 N N . MET A 1 367 ? 9.196 1.069 -14.824 1.00 83.19 367 MET A N 1
ATOM 2796 C CA . MET A 1 367 ? 8.538 1.451 -13.575 1.00 83.19 367 MET A CA 1
ATOM 2797 C C . MET A 1 367 ? 7.063 1.062 -13.551 1.00 83.19 367 MET A C 1
ATOM 2799 O O . MET A 1 367 ? 6.644 0.424 -12.597 1.00 83.19 367 MET A O 1
ATOM 2803 N N . TRP A 1 368 ? 6.311 1.332 -14.616 1.00 83.44 368 TRP A N 1
ATOM 2804 C CA . TRP A 1 368 ? 4.917 0.899 -14.736 1.00 83.44 368 TRP A CA 1
ATOM 2805 C C . TRP A 1 368 ? 4.774 -0.624 -14.631 1.00 83.44 368 TRP A C 1
ATOM 2807 O O . TRP A 1 368 ? 3.893 -1.112 -13.943 1.00 83.44 368 TRP A O 1
ATOM 2817 N N . SER A 1 369 ? 5.708 -1.383 -15.213 1.00 84.12 369 SER A N 1
ATOM 2818 C CA . SER A 1 369 ? 5.648 -2.852 -15.193 1.00 84.12 369 SER A CA 1
ATOM 2819 C C . SER A 1 369 ? 5.987 -3.496 -13.847 1.00 84.12 369 SER A C 1
ATOM 2821 O O . SER A 1 369 ? 5.775 -4.698 -13.693 1.00 84.12 369 SER A O 1
ATOM 2823 N N . VAL A 1 370 ? 6.640 -2.776 -12.930 1.00 86.06 370 VAL A N 1
ATOM 2824 C CA . VAL A 1 370 ? 7.139 -3.374 -11.680 1.00 86.06 370 VAL A CA 1
ATOM 2825 C C . VAL A 1 370 ? 6.688 -2.645 -10.428 1.00 86.06 370 VAL A C 1
ATOM 2827 O O . VAL A 1 370 ? 6.665 -3.264 -9.372 1.00 86.06 370 VAL A O 1
ATOM 2830 N N . HIS A 1 371 ? 6.371 -1.356 -10.509 1.00 88.12 371 HIS A N 1
ATOM 2831 C CA . HIS A 1 371 ? 6.025 -0.542 -9.351 1.00 88.12 371 HIS A CA 1
ATOM 2832 C C . HIS A 1 371 ? 4.518 -0.447 -9.157 1.00 88.12 371 HIS A C 1
ATOM 2834 O O . HIS A 1 371 ? 4.064 -0.590 -8.031 1.00 88.12 371 HIS A O 1
ATOM 2840 N N . GLU A 1 372 ? 3.747 -0.254 -10.222 1.00 85.69 372 GLU A N 1
ATOM 2841 C CA . GLU A 1 372 ? 2.341 0.116 -10.085 1.00 85.69 372 GLU A CA 1
ATOM 2842 C C . GLU A 1 372 ? 1.444 -1.048 -9.643 1.00 85.69 372 GLU A C 1
ATOM 2844 O O . GLU A 1 372 ? 1.785 -2.232 -9.742 1.00 85.69 372 GLU A O 1
ATOM 2849 N N . THR A 1 373 ? 0.283 -0.706 -9.078 1.00 82.00 373 THR A N 1
ATOM 2850 C CA . THR A 1 373 ? -0.609 -1.688 -8.437 1.00 82.00 373 THR A CA 1
ATOM 2851 C C . THR A 1 373 ? -1.205 -2.716 -9.399 1.00 82.00 373 THR A C 1
ATOM 2853 O O . THR A 1 373 ? -1.518 -3.837 -8.986 1.00 82.00 373 THR A O 1
ATOM 2856 N N . ASP A 1 374 ? -1.311 -2.373 -10.680 1.00 80.31 374 ASP A N 1
ATOM 2857 C CA . ASP A 1 374 ? -1.789 -3.257 -11.743 1.00 80.31 374 ASP A CA 1
ATOM 2858 C C . ASP A 1 374 ? -0.890 -4.487 -11.947 1.00 80.31 374 ASP A C 1
ATOM 2860 O O . ASP A 1 374 ? -1.370 -5.570 -12.296 1.00 80.31 374 ASP A O 1
ATOM 2864 N N . SER A 1 375 ? 0.390 -4.374 -11.590 1.00 77.88 375 SER A N 1
ATOM 2865 C CA . SER A 1 375 ? 1.351 -5.475 -11.570 1.00 77.88 375 SER A CA 1
ATOM 2866 C C . SER A 1 375 ? 0.922 -6.618 -10.634 1.00 77.88 375 SER A C 1
ATOM 2868 O O . SER A 1 375 ? 1.308 -7.770 -10.848 1.00 77.88 375 SER A O 1
ATOM 2870 N N . PHE A 1 376 ? 0.090 -6.335 -9.621 1.00 77.31 376 PHE A N 1
ATOM 2871 C CA . PHE A 1 376 ? -0.453 -7.333 -8.689 1.00 77.31 376 PHE A CA 1
ATOM 2872 C C . PHE A 1 376 ? -1.823 -7.896 -9.092 1.00 77.31 376 PHE A C 1
ATOM 2874 O O . PHE A 1 376 ? -2.201 -8.955 -8.591 1.00 77.31 376 PHE A O 1
ATOM 2881 N N . LEU A 1 377 ? -2.581 -7.193 -9.938 1.00 75.00 377 LEU A N 1
ATOM 2882 C CA . LEU A 1 377 ? -4.026 -7.389 -10.110 1.00 75.00 377 LEU A CA 1
ATOM 2883 C C . LEU A 1 377 ? -4.419 -7.653 -11.567 1.00 75.00 377 LEU A C 1
ATOM 2885 O O . LEU A 1 377 ? -5.431 -7.139 -12.007 1.00 75.00 377 LEU A O 1
ATOM 2889 N N . HIS A 1 378 ? -3.642 -8.445 -12.305 1.00 63.59 378 HIS A N 1
ATOM 2890 C CA . HIS A 1 378 ? -3.822 -8.709 -13.738 1.00 63.59 378 HIS A CA 1
ATOM 2891 C C . HIS A 1 378 ? -4.758 -9.896 -14.028 1.00 63.59 378 HIS A C 1
ATOM 2893 O O . HIS A 1 378 ? -4.867 -10.830 -13.234 1.00 63.59 378 HIS A O 1
ATOM 2899 N N . ALA A 1 379 ? -5.421 -9.872 -15.187 1.00 49.47 379 ALA A N 1
ATOM 2900 C CA . ALA A 1 379 ? -6.267 -10.969 -15.647 1.00 49.47 379 ALA A CA 1
ATOM 2901 C C . ALA A 1 379 ? -5.400 -12.139 -16.149 1.00 49.47 379 ALA A C 1
ATOM 2903 O O . ALA A 1 379 ? -4.455 -11.939 -16.906 1.00 49.47 379 ALA A O 1
ATOM 2904 N N . ASP A 1 380 ? -5.708 -13.383 -15.772 1.00 41.47 380 ASP A N 1
ATOM 2905 C CA . ASP A 1 380 ? -5.091 -14.555 -16.406 1.00 41.47 380 ASP A CA 1
ATOM 2906 C C . ASP A 1 380 ? -5.737 -14.743 -17.792 1.00 41.47 380 ASP A C 1
ATOM 2908 O O . ASP A 1 380 ? -6.741 -15.440 -17.943 1.00 41.47 380 ASP A O 1
ATOM 2912 N N . LEU A 1 381 ? -5.207 -14.097 -18.838 1.00 33.41 381 LEU A N 1
ATOM 2913 C CA . LEU A 1 381 ? -5.600 -14.394 -20.221 1.00 33.41 381 LEU A CA 1
ATOM 2914 C C . LEU A 1 381 ? -4.956 -15.707 -20.693 1.00 33.41 381 LEU A C 1
ATOM 2916 O O . LEU A 1 381 ? -4.186 -15.747 -21.655 1.00 33.41 381 LEU A O 1
ATOM 2920 N N . ARG A 1 382 ? -5.325 -16.823 -20.058 1.00 29.34 382 ARG A N 1
ATOM 2921 C CA . ARG A 1 382 ? -5.312 -18.126 -20.733 1.00 29.34 382 ARG A CA 1
ATOM 2922 C C . ARG A 1 382 ? -6.570 -18.233 -21.590 1.00 29.34 382 ARG A C 1
ATOM 2924 O O . ARG A 1 382 ? -7.538 -18.889 -21.210 1.00 29.34 382 ARG A O 1
ATOM 2931 N N . SER A 1 383 ? -6.544 -17.578 -22.751 1.00 27.52 383 SER A N 1
ATOM 2932 C CA . SER A 1 383 ? -7.436 -17.879 -23.880 1.00 27.52 383 SER A CA 1
ATOM 2933 C C . SER A 1 383 ? -6.688 -18.633 -24.967 1.00 27.52 383 SER A C 1
ATOM 2935 O O . SER A 1 383 ? -5.678 -18.064 -25.447 1.00 27.52 383 SER A O 1
#

Radius of gyration: 21.3 Å; chains: 1; bounding box: 63×61×49 Å

Secondary structure (DSSP, 8-state):
-TGGGT----EEEESTTS-HHHHHHHHHHHHHTT--EEEE-HHHHTTTTTTSSS----SS--TT-SSS-GGG--SS--S--HHHHHHHHHHTTS--HHHHHTTS--S----STTT--HHHHHHTTSS--STTSTTGGGGGSEEEEEEEEE-TTSTT-EEEEEEEEETTEEEEEE--S-SSTHHHHHHHH-TTGGGGTHHHHHHHHHHHIIIIITTT-EEEEEEETHHHHHHHHHHHHHIIIIITTTEEEEEEESPPPBS--TTGGGS-GGGTTHHHHHHHHHHHHHHS-EEEEEETT-SGGGSSB--SEEEEEPPPHHHHHHHHT-----------HHHHHHHH-SHHHHHHHHTT--GGG-HHHHHHHHTSGGGGS------